Protein AF-0000000082982611 (afdb_homodimer)

Organism: NCBI:txid223781

Radius of gyration: 30.19 Å; Cα contacts (8 Å, |Δi|>4): 1155; chains: 2; bounding box: 144×78×75 Å

Sequence (682 aa):
RTSLPNWVPRATSLLGSLGTCHLLSRLWCLQIHSWSSTPPKGEHRLTILLWKWPFGHHFNFINCSELYGTPDCHFTVNRSWSQKADAVIMHHRDVCRDTEGLAQLPRLPSQRWIWFNLESPSHSPNLGAMGNLFNLTMSYRRDSDIFTPYGELQLLGQPQPLSIPPKTKLVAWVVSNWRAGSNRVKYYQELKKHITVDVYGKHHLPLPWDKLLPTVSQYNFYLAFENSQHEDYITEKLWRNALSSGTVPVVLGPPRENYERFLPPDSFIHVNDFASAEDLARYLWELSGDTERYQRYFQWRKWLKPIAGASWDLHVCKACHFLQTTEARYQVVPDLSEWFVRTSLPNWVPRATSLLGSLGTCHLLSRLWCLQIHSWSSTPPKGEHRLTILLWKWPFGHHFNFINCSELYGTPDCHFTVNRSWSQKADAVIMHHRDVCRDTEGLAQLPRLPSQRWIWFNLESPSHSPNLGAMGNLFNLTMSYRRDSDIFTPYGELQLLGQPQPLSIPPKTKLVAWVVSNWRAGSNRVKYYQELKKHITVDVYGKHHLPLPWDKLLPTVSQYNFYLAFENSQHEDYITEKLWRNALSSGTVPVVLGPPRENYERFLPPDSFIHVNDFASAEDLARYLWELSGDTERYQRYFQWRKWLKPIAGASWDLHVCKACHFLQTTEARYQVVPDLSEWFV

Foldseek 3Di:
DDDDDDCPDPPVPPVVPPPCPDPPVPDPPDPDPPPPPPPPPPPDAAEEEEQADVVNDDDDADALCVPQVFGGHHYDPDCVCVAPGQEYEYEQVVCLVPLVVLVPDDYDPRYFYEYAYADALVPRPNLQSNFQRGFFYEYCAPPGLQHDNQKAKDFAPAFDDDDAFAADAAEEEEDAPDDCPFPLNVQVVFLCVAAPYQYEYHPHNDDDPVCQLVVLSRYQEYEQEDSAADQSNRHCSPQPRAQVSRHAYEYHHYDLVRVVVGDPSLQHHYPVVDPGSNRVSVVSVVLVPPPVNSSSNRSCNRTIHMDGDDDPSVSVSSVVVSVRPDDRDGGGRRGSSVVRD/DDDDDDPDDPPVPPPPPPCPPDPPVPPPPDDDPPPPPPPPPPPDAAEEEEQADVVNDDDDADALCVPQVFGGHHYDPDCVCVAPGQEYEYEQVVCLVPLVVLVPDDYDPRYFYEYAYADALVPRPNLQSNFQRGFFYEYCAPPGLQHDNQKAKDFDPAFDDDDADAADAAEEEEDAPDDCPFPLNVQVVFLCVAAPYQYEYHPHNDDDPVCQLVVLSRYQEYELEDSAADQSNRHCSPQPRAQVSRHAYEYHHYDLVRVVVGDPSLQHHYPVVDPGSNRVSVVSVVLVPPPVNSCSNRVCNRTIHMDGDDDPSRSVSSVVVSVRPDDRDGGGRRGSSVVRD

pLDDT: mean 87.07, std 22.96, range [16.09, 98.94]

Solvent-accessible surface area (backbone atoms only — not comparable to full-atom values): 39078 Å² total; per-residue (Å²): 137,88,72,90,78,86,75,77,77,82,76,75,75,75,76,75,76,78,75,79,77,77,68,81,80,63,84,71,67,75,73,78,71,78,68,71,65,68,63,73,79,57,98,68,66,52,32,38,31,39,70,52,54,61,92,70,51,82,79,72,79,70,67,36,34,81,75,72,71,41,81,50,58,46,76,42,65,60,70,87,38,63,77,66,32,47,28,36,40,38,37,42,93,76,45,46,90,42,47,69,63,58,72,66,52,76,70,52,90,76,39,40,32,30,41,31,47,82,64,51,60,94,70,45,74,55,37,70,68,51,32,62,68,29,40,40,39,30,19,35,35,73,63,30,77,42,59,47,55,40,43,49,28,33,60,46,96,58,77,43,82,85,79,71,59,70,63,85,44,59,37,36,34,76,50,60,86,83,45,77,86,35,68,50,48,48,49,46,62,53,28,54,77,61,38,79,62,51,53,27,33,63,97,50,41,85,66,59,77,91,45,44,45,70,56,44,15,26,17,52,30,24,54,24,54,36,94,54,70,38,81,63,53,59,47,49,50,39,32,38,50,9,53,64,20,52,16,42,25,35,36,45,46,45,56,68,71,59,50,40,30,52,37,65,75,59,47,52,41,54,59,82,80,36,94,42,47,58,53,45,33,53,49,52,56,54,39,72,75,31,65,70,68,47,51,54,46,47,55,65,47,26,42,34,43,69,45,46,72,75,52,70,45,54,54,55,33,49,53,47,49,47,63,72,75,42,83,67,55,54,43,38,38,62,52,42,33,70,72,68,94,142,84,83,75,86,82,79,78,77,86,76,74,79,75,81,78,80,78,79,77,71,77,68,79,73,62,80,72,65,71,73,77,70,76,69,71,64,69,64,73,78,58,98,68,66,52,30,38,32,38,70,54,54,60,93,68,51,83,78,72,79,67,66,35,35,81,78,70,69,41,81,50,59,44,76,43,66,62,68,87,38,64,77,67,32,48,27,36,40,38,36,42,92,78,44,46,88,43,46,68,63,58,72,65,52,77,68,53,91,75,40,39,33,32,40,33,45,83,64,52,60,95,70,42,73,55,38,69,68,51,32,62,68,28,40,40,39,31,18,34,37,74,63,30,78,44,61,49,55,39,44,48,28,33,61,45,96,58,78,42,80,85,80,72,58,70,63,84,44,58,35,36,34,77,51,56,84,83,45,76,86,34,68,51,46,49,49,46,61,52,28,54,78,63,37,78,62,51,52,26,34,63,96,52,40,85,66,58,79,90,45,44,44,68,55,43,15,26,16,52,29,24,53,24,54,37,95,55,69,38,82,62,52,59,46,49,50,38,32,40,50,9,52,64,20,52,15,42,26,35,37,45,44,44,57,67,71,59,51,40,31,53,36,65,75,59,46,52,42,53,59,83,81,36,97,41,47,56,53,43,35,52,50,51,55,54,39,73,73,30,66,69,68,48,50,53,46,46,56,65,48,25,43,33,42,70,45,46,72,75,55,69,45,54,52,54,33,50,52,47,48,48,64,71,74,42,83,68,56,52,43,37,36,62,53,42,34,70,72,69,93

Secondary structure (DSSP, 8-state):
-----------------------TTSTTTT------------SPPPEEEESS-GGG-------THHHHSSPPPEEE--GGGTTT-SEEEEEHHHHTT-HHHHHTS---TT-EEEEEE-S-GGG-TT-GGGTTS-SEEEESSTTSSEE--SEEEEEPSS----------EEEEEE-SS--TTSHHHHHHHHHTTTS--EEESTTSB---GGGHHHHHTTEEEEEEE-SS--TT---HIIIIIIGGGT-EEEEESS-HHHHTTTS-GGG-EEGGGSSSHHHHHHHHHHHHT-HHHHHHTTGGGGTEEEEE---HHHHHHHHHHHHHHS--B----S-HHHHH-/--------------------GGGGGGGGTT------------SPPPEEEESS-GGG-------THHHHSSPPPEEE--GGGTTT-SEEEEEHHHHTT-HHHHHHS---TT-EEEEEE-S-GGG-TT-GGGTTS-SEEEESSTTSSEE--SEEEEEPSS----------EEEEEE-SS--TTSHHHHHHHHHTTTS--EEESTTSB---GGGHHHHHTTEEEEEEE-SS--TT---HIIIIIIGGGT-EEEEESS-HHHHTTTS-GGG-EEGGGSSSHHHHHHHHHHHHT-HHHHHHTTGGGGTEEEEE---HHHHHHHHHHHHHHS--B----S-HHHHH-

Structure (mmCIF, N/CA/C/O backbone):
data_AF-0000000082982611-model_v1
#
loop_
_entity.id
_entity.type
_entity.pdbx_description
1 polymer Fucosyltransferase
#
loop_
_atom_site.group_PDB
_atom_site.id
_atom_site.type_symbol
_atom_site.label_atom_id
_atom_site.label_alt_id
_atom_site.label_comp_id
_atom_site.label_asym_id
_atom_site.label_entity_id
_atom_site.label_seq_id
_atom_site.pdbx_PDB_ins_code
_atom_site.Cartn_x
_atom_site.Cartn_y
_atom_site.Cartn_z
_atom_site.occupancy
_atom_site.B_iso_or_equiv
_atom_site.auth_seq_id
_atom_site.auth_comp_id
_atom_site.auth_asym_id
_atom_site.auth_atom_id
_atom_site.pdbx_PDB_model_num
ATOM 1 N N . ARG A 1 1 ? -64.125 -17.219 48.438 1 19.97 1 ARG A N 1
ATOM 2 C CA . ARG A 1 1 ? -64.125 -15.859 48.938 1 19.97 1 ARG A CA 1
ATOM 3 C C . ARG A 1 1 ? -63.344 -14.945 48 1 19.97 1 ARG A C 1
ATOM 5 O O . ARG A 1 1 ? -62.156 -15.172 47.75 1 19.97 1 ARG A O 1
ATOM 12 N N . THR A 1 2 ? -64 -14.266 47.062 1 22.44 2 THR A N 1
ATOM 13 C CA . THR A 1 2 ? -63.875 -13.836 45.656 1 22.44 2 THR A CA 1
ATOM 14 C C . THR A 1 2 ? -63.25 -12.453 45.562 1 22.44 2 THR A C 1
ATOM 16 O O . THR A 1 2 ? -63.438 -11.742 44.562 1 22.44 2 THR A O 1
ATOM 19 N N . SER A 1 3 ? -62.281 -12.227 46.562 1 19.62 3 SER A N 1
ATOM 20 C CA . SER A 1 3 ? -61.719 -10.922 46.906 1 19.62 3 SER A CA 1
ATOM 21 C C . SER A 1 3 ? -61.281 -10.156 45.656 1 19.62 3 SER A C 1
ATOM 23 O O . SER A 1 3 ? -61.156 -10.742 44.594 1 19.62 3 SER A O 1
ATOM 25 N N . LEU A 1 4 ? -60.469 -9.133 45.938 1 20.53 4 LEU A N 1
ATOM 26 C CA . LEU A 1 4 ? -60.406 -7.707 45.625 1 20.53 4 LEU A CA 1
ATOM 27 C C . LEU A 1 4 ? -59.812 -7.484 44.219 1 20.53 4 LEU A C 1
ATOM 29 O O . LEU A 1 4 ? -59.188 -8.367 43.656 1 20.53 4 LEU A O 1
ATOM 33 N N . PRO A 1 5 ? -59.594 -6.191 43.875 1 22.53 5 PRO A N 1
ATOM 34 C CA . PRO A 1 5 ? -59.938 -5.062 43 1 22.53 5 PRO A CA 1
ATOM 35 C C . PRO A 1 5 ? -58.875 -4.727 41.969 1 22.53 5 PRO A C 1
ATOM 37 O O . PRO A 1 5 ? -59.188 -4.215 40.906 1 22.53 5 PRO A O 1
ATOM 40 N N . ASN A 1 6 ? -57.594 -4.871 42.406 1 20.39 6 ASN A N 1
ATOM 41 C CA . ASN A 1 6 ? -56.656 -3.777 42.188 1 20.39 6 ASN A CA 1
ATOM 42 C C . ASN A 1 6 ? -56.125 -3.744 40.75 1 20.39 6 ASN A C 1
ATOM 44 O O . ASN A 1 6 ? -55.156 -4.453 40.438 1 20.39 6 ASN A O 1
ATOM 48 N N . TRP A 1 7 ? -56.969 -3.752 39.719 1 21.72 7 TRP A N 1
ATOM 49 C CA . TRP A 1 7 ? -56.562 -4.02 38.344 1 21.72 7 TRP A CA 1
ATOM 50 C C . TRP A 1 7 ? -55.781 -2.838 37.75 1 21.72 7 TRP A C 1
ATOM 52 O O . TRP A 1 7 ? -56.375 -1.785 37.469 1 21.72 7 TRP A O 1
ATOM 62 N N . VAL A 1 8 ? -54.656 -2.35 38.469 1 23.44 8 VAL A N 1
ATOM 63 C CA . VAL A 1 8 ? -54 -1.109 38.062 1 23.44 8 VAL A CA 1
ATOM 64 C C . VAL A 1 8 ? -53.594 -1.185 36.594 1 23.44 8 VAL A C 1
ATOM 66 O O . VAL A 1 8 ? -52.938 -2.141 36.188 1 23.44 8 VAL A O 1
ATOM 69 N N . PRO A 1 9 ? -54.281 -0.476 35.75 1 19.94 9 PRO A N 1
ATOM 70 C CA . PRO A 1 9 ? -54.188 -0.517 34.281 1 19.94 9 PRO A CA 1
ATOM 71 C C . PRO A 1 9 ? -52.812 -0.154 33.75 1 19.94 9 PRO A C 1
ATOM 73 O O . PRO A 1 9 ? -52.031 0.494 34.469 1 19.94 9 PRO A O 1
ATOM 76 N N . ARG A 1 10 ? -52.406 -0.826 32.594 1 22 10 ARG A N 1
ATOM 77 C CA . ARG A 1 10 ? -51.281 -1.059 31.703 1 22 10 ARG A CA 1
ATOM 78 C C . ARG A 1 10 ? -50.875 0.226 30.984 1 22 10 ARG A C 1
ATOM 80 O O . ARG A 1 10 ? -51.438 0.557 29.938 1 22 10 ARG A O 1
ATOM 87 N N . ALA A 1 11 ? -51 1.463 31.641 1 20.5 11 ALA A N 1
ATOM 88 C CA . ALA A 1 11 ? -50.781 2.631 30.781 1 20.5 11 ALA A CA 1
ATOM 89 C C . ALA A 1 11 ? -49.438 2.568 30.094 1 20.5 11 ALA A C 1
ATOM 91 O O . ALA A 1 11 ? -48.406 2.488 30.766 1 20.5 11 ALA A O 1
ATOM 92 N N . THR A 1 12 ? -49.344 1.847 29 1 20.86 12 THR A N 1
ATOM 93 C CA . THR A 1 12 ? -48.219 1.603 28.109 1 20.86 12 THR A CA 1
ATOM 94 C C . THR A 1 12 ? -47.656 2.918 27.594 1 20.86 12 THR A C 1
ATOM 96 O O . THR A 1 12 ? -48.281 3.629 26.828 1 20.86 12 THR A O 1
ATOM 99 N N . SER A 1 13 ? -47.188 3.848 28.516 1 20.2 13 SER A N 1
ATOM 100 C CA . SER A 1 13 ? -46.656 5.16 28.141 1 20.2 13 SER A CA 1
ATOM 101 C C . SER A 1 13 ? -45.5 5.035 27.156 1 20.2 13 SER A C 1
ATOM 103 O O . SER A 1 13 ? -44.438 4.559 27.516 1 20.2 13 SER A O 1
ATOM 105 N N . LEU A 1 14 ? -45.719 4.52 25.922 1 22.19 14 LEU A N 1
ATOM 106 C CA . LEU A 1 14 ? -44.656 4.371 24.922 1 22.19 14 LEU A CA 1
ATOM 107 C C . LEU A 1 14 ? -44 5.711 24.625 1 22.19 14 LEU A C 1
ATOM 109 O O . LEU A 1 14 ? -44.594 6.578 23.984 1 22.19 14 LEU A O 1
ATOM 113 N N . LEU A 1 15 ? -43.531 6.457 25.656 1 22.11 15 LEU A N 1
ATOM 114 C CA . LEU A 1 15 ? -42.906 7.746 25.391 1 22.11 15 LEU A CA 1
ATOM 115 C C . LEU A 1 15 ? -41.781 7.602 24.375 1 22.11 15 LEU A C 1
ATOM 117 O O . LEU A 1 15 ? -40.812 6.848 24.609 1 22.11 15 LEU A O 1
ATOM 121 N N . GLY A 1 16 ? -42.125 7.562 23.078 1 21.2 16 GLY A N 1
ATOM 122 C CA . GLY A 1 16 ? -41.281 7.527 21.906 1 21.2 16 GLY A CA 1
ATOM 123 C C . GLY A 1 16 ? -40.219 8.609 21.891 1 21.2 16 GLY A C 1
ATOM 124 O O . GLY A 1 16 ? -40.531 9.797 21.875 1 21.2 16 GLY A O 1
ATOM 125 N N . SER A 1 17 ? -39.219 8.547 22.844 1 21.75 17 SER A N 1
ATOM 126 C CA . SER A 1 17 ? -38.156 9.555 22.938 1 21.75 17 SER A CA 1
ATOM 127 C C . SER A 1 17 ? -37.531 9.789 21.562 1 21.75 17 SER A C 1
ATOM 129 O O . SER A 1 17 ? -37.156 8.844 20.875 1 21.75 17 SER A O 1
ATOM 131 N N . LEU A 1 18 ? -37.938 10.836 20.812 1 24.12 18 LEU A N 1
ATOM 132 C CA . LEU A 1 18 ? -37.469 11.461 19.594 1 24.12 18 LEU A CA 1
ATOM 133 C C . LEU A 1 18 ? -36 11.773 19.672 1 24.12 18 LEU A C 1
ATOM 135 O O . LEU A 1 18 ? -35.562 12.547 20.516 1 24.12 18 LEU A O 1
ATOM 139 N N . GLY A 1 19 ? -35.188 10.695 19.656 1 21.27 19 GLY A N 1
ATOM 140 C CA . GLY A 1 19 ? -33.75 10.836 19.594 1 21.27 19 GLY A CA 1
ATOM 141 C C . GLY A 1 19 ? -33.281 11.867 18.578 1 21.27 19 GLY A C 1
ATOM 142 O O . GLY A 1 19 ? -33.656 11.797 17.406 1 21.27 19 GLY A O 1
ATOM 143 N N . THR A 1 20 ? -33.125 13.164 18.953 1 21.67 20 THR A N 1
ATOM 144 C CA . THR A 1 20 ? -32.594 14.297 18.219 1 21.67 20 THR A CA 1
ATOM 145 C C . THR A 1 20 ? -31.266 13.938 17.547 1 21.67 20 THR A C 1
ATOM 147 O O . THR A 1 20 ? -30.266 13.742 18.234 1 21.67 20 THR A O 1
ATOM 150 N N . CYS A 1 21 ? -31.188 12.945 16.594 1 23.81 21 CYS A N 1
ATOM 151 C CA . CYS A 1 21 ? -30.062 12.719 15.711 1 23.81 21 CYS A CA 1
ATOM 152 C C . CYS A 1 21 ? -29.547 14.031 15.117 1 23.81 21 CYS A C 1
ATOM 154 O O . CYS A 1 21 ? -30.234 14.648 14.305 1 23.81 21 CYS A O 1
ATOM 156 N N . HIS A 1 22 ? -28.969 14.883 15.969 1 23.23 22 HIS A N 1
ATOM 157 C CA . HIS A 1 22 ? -28.406 16.156 15.57 1 23.23 22 HIS A CA 1
ATOM 158 C C . HIS A 1 22 ? -27.641 16.047 14.25 1 23.23 22 HIS A C 1
ATOM 160 O O . HIS A 1 22 ? -26.969 15.039 14.008 1 23.23 22 HIS A O 1
ATOM 166 N N . LEU A 1 23 ? -27.922 16.922 13.18 1 24.95 23 LEU A N 1
ATOM 167 C CA . LEU A 1 23 ? -27.75 17.469 11.836 1 24.95 23 LEU A CA 1
ATOM 168 C C . LEU A 1 23 ? -26.297 17.875 11.602 1 24.95 23 LEU A C 1
ATOM 170 O O . LEU A 1 23 ? -25.969 18.438 10.555 1 24.95 23 LEU A O 1
ATOM 174 N N . LEU A 1 24 ? -25.438 17.922 12.625 1 26.84 24 LEU A N 1
ATOM 175 C CA . LEU A 1 24 ? -24.312 18.797 12.344 1 26.84 24 LEU A CA 1
ATOM 176 C C . LEU A 1 24 ? -23.406 18.188 11.281 1 26.84 24 LEU A C 1
ATOM 178 O O . LEU A 1 24 ? -22.297 18.672 11.047 1 26.84 24 LEU A O 1
ATOM 182 N N . SER A 1 25 ? -23.719 17.016 10.789 1 26.61 25 SER A N 1
ATOM 183 C CA . SER A 1 25 ? -22.719 16.484 9.875 1 26.61 25 SER A CA 1
ATOM 184 C C . SER A 1 25 ? -22.672 17.266 8.57 1 26.61 25 SER A C 1
ATOM 186 O O . SER A 1 25 ? -21.984 16.875 7.625 1 26.61 25 SER A O 1
ATOM 188 N N . ARG A 1 26 ? -23.656 18.172 8.273 1 26.73 26 ARG A N 1
ATOM 189 C CA . ARG A 1 26 ? -23.938 18.531 6.887 1 26.73 26 ARG A CA 1
ATOM 190 C C . ARG A 1 26 ? -22.766 19.312 6.285 1 26.73 26 ARG A C 1
ATOM 192 O O . ARG A 1 26 ? -22.406 19.109 5.125 1 26.73 26 ARG A O 1
ATOM 199 N N . LEU A 1 27 ? -22.469 20.531 6.914 1 28.06 27 LEU A N 1
ATOM 200 C CA . LEU A 1 27 ? -22 21.641 6.102 1 28.06 27 LEU A CA 1
ATOM 201 C C . LEU A 1 27 ? -20.547 21.453 5.695 1 28.06 27 LEU A C 1
ATOM 203 O O . LEU A 1 27 ? -19.656 22.094 6.254 1 28.06 27 LEU A O 1
ATOM 207 N N . TRP A 1 28 ? -20.078 20.297 5.754 1 29.22 28 TRP A N 1
ATOM 208 C CA . TRP A 1 28 ? -18.672 20.188 5.391 1 29.22 28 TRP A CA 1
ATOM 209 C C . TRP A 1 28 ? -18.438 20.625 3.945 1 29.22 28 TRP A C 1
ATOM 211 O O . TRP A 1 28 ? -17.297 20.703 3.482 1 29.22 28 TRP A O 1
ATOM 221 N N . CYS A 1 29 ? -19.516 20.688 3.072 1 30.53 29 CYS A N 1
ATOM 222 C CA . CYS A 1 29 ? -19.25 20.469 1.656 1 30.53 29 CYS A CA 1
ATOM 223 C C . CYS A 1 29 ? -18.594 21.688 1.026 1 30.53 29 CYS A C 1
ATOM 225 O O . CYS A 1 29 ? -18.156 21.656 -0.128 1 30.53 29 CYS A O 1
ATOM 227 N N . LEU A 1 30 ? -19 22.969 1.405 1 28.78 30 LEU A N 1
ATOM 228 C CA . LEU A 1 30 ? -18.859 23.891 0.287 1 28.78 30 LEU A CA 1
ATOM 229 C C . LEU A 1 30 ? -17.406 24.297 0.091 1 28.78 30 LEU A C 1
ATOM 231 O O . LEU A 1 30 ? -17.109 25.281 -0.587 1 28.78 30 LEU A O 1
ATOM 235 N N . GLN A 1 31 ? -16.531 24 0.982 1 31.16 31 GLN A N 1
ATOM 236 C CA . GLN A 1 31 ? -15.344 24.812 0.737 1 31.16 31 GLN A CA 1
ATOM 237 C C . GLN A 1 31 ? -14.797 24.562 -0.666 1 31.16 31 GLN A C 1
ATOM 239 O O . GLN A 1 31 ? -14.781 23.422 -1.146 1 31.16 31 GLN A O 1
ATOM 244 N N . ILE A 1 32 ? -14.68 25.688 -1.457 1 32.59 32 ILE A N 1
ATOM 245 C CA . ILE A 1 32 ? -14.102 26.016 -2.76 1 32.59 32 ILE A CA 1
ATOM 246 C C . ILE A 1 32 ? -12.695 25.422 -2.861 1 32.59 32 ILE A C 1
ATOM 248 O O . ILE A 1 32 ? -11.797 25.828 -2.127 1 32.59 32 ILE A O 1
ATOM 252 N N . HIS A 1 33 ? -12.547 24.203 -3.113 1 35.03 33 HIS A N 1
ATOM 253 C CA . HIS A 1 33 ? -11.273 23.625 -3.518 1 35.03 33 HIS A CA 1
ATOM 254 C C . HIS A 1 33 ? -10.672 24.375 -4.703 1 35.03 33 HIS A C 1
ATOM 256 O O . HIS A 1 33 ? -11.281 24.438 -5.773 1 35.03 33 HIS A O 1
ATOM 262 N N . SER A 1 34 ? -10.109 25.562 -4.445 1 32.38 34 SER A N 1
ATOM 263 C CA . SER A 1 34 ? -9.203 25.969 -5.512 1 32.38 34 SER A CA 1
ATOM 264 C C . SER A 1 34 ? -8.312 24.812 -5.957 1 32.38 34 SER A C 1
ATOM 266 O O . SER A 1 34 ? -7.48 24.328 -5.184 1 32.38 34 SER A O 1
ATOM 268 N N . TRP A 1 35 ? -8.859 23.984 -6.734 1 35.97 35 TRP A N 1
ATOM 269 C CA . TRP A 1 35 ? -8.086 22.984 -7.469 1 35.97 35 TRP A CA 1
ATOM 270 C C . TRP A 1 35 ? -6.871 23.625 -8.141 1 35.97 35 TRP A C 1
ATOM 272 O O . TRP A 1 35 ? -7.02 24.453 -9.039 1 35.97 35 TRP A O 1
ATOM 282 N N . SER A 1 36 ? -5.898 24.031 -7.422 1 33.88 36 SER A N 1
ATOM 283 C CA . SER A 1 36 ? -4.719 24.312 -8.227 1 33.88 36 SER A CA 1
ATOM 284 C C . SER A 1 36 ? -4.488 23.234 -9.273 1 33.88 36 SER A C 1
ATOM 286 O O . SER A 1 36 ? -4.457 22.047 -8.945 1 33.88 36 SER A O 1
ATOM 288 N N . SER A 1 37 ? -5.027 23.469 -10.43 1 34.69 37 SER A N 1
ATOM 289 C CA . SER A 1 37 ? -4.645 22.734 -11.625 1 34.69 37 SER A CA 1
ATOM 290 C C . SER A 1 37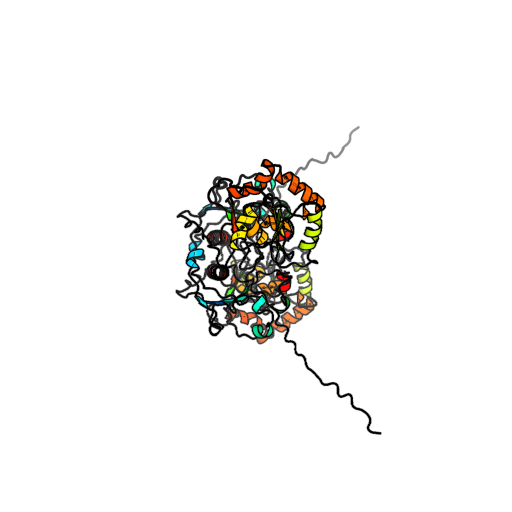 ? -3.221 22.188 -11.508 1 34.69 37 SER A C 1
ATOM 292 O O . SER A 1 37 ? -2.312 22.906 -11.086 1 34.69 37 SER A O 1
ATOM 294 N N . THR A 1 38 ? -3.09 20.938 -11.156 1 41.81 38 THR A N 1
ATOM 295 C CA . THR A 1 38 ? -1.764 20.422 -11.492 1 41.81 38 THR A CA 1
ATOM 296 C C . THR A 1 38 ? -1.186 21.188 -12.688 1 41.81 38 THR A C 1
ATOM 298 O O . THR A 1 38 ? -1.837 21.297 -13.727 1 41.81 38 THR A O 1
ATOM 301 N N . PRO A 1 39 ? -0.366 22.172 -12.508 1 39.41 39 PRO A N 1
ATOM 302 C CA . PRO A 1 39 ? 0.143 22.75 -13.75 1 39.41 39 PRO A CA 1
ATOM 303 C C . PRO A 1 39 ? 0.19 21.75 -14.898 1 39.41 39 PRO A C 1
ATOM 305 O O . PRO A 1 39 ? 0.421 20.562 -14.672 1 39.41 39 PRO A O 1
ATOM 308 N N . PRO A 1 40 ? -0.678 21.969 -15.883 1 40.38 40 PRO A N 1
ATOM 309 C CA . PRO A 1 40 ? -0.394 21.094 -17.016 1 40.38 40 PRO A CA 1
ATOM 310 C C . PRO A 1 40 ? 1.07 20.672 -17.078 1 40.38 40 PRO A C 1
ATOM 312 O O . PRO A 1 40 ? 1.969 21.516 -17 1 40.38 40 PRO A O 1
ATOM 315 N N . LYS A 1 41 ? 1.341 19.391 -16.344 1 45.56 41 LYS A N 1
ATOM 316 C CA . LYS A 1 41 ? 2.701 18.906 -16.562 1 45.56 41 LYS A CA 1
ATOM 317 C C . LYS A 1 41 ? 3.268 19.453 -17.875 1 45.56 41 LYS A C 1
ATOM 319 O O . LYS A 1 41 ? 2.744 19.156 -18.953 1 45.56 41 LYS A O 1
ATOM 324 N N . GLY A 1 42 ? 3.637 20.641 -17.922 1 47.19 42 GLY A N 1
ATOM 325 C CA . GLY A 1 42 ? 4.379 21.078 -19.094 1 47.19 42 GLY A CA 1
ATOM 326 C C . GLY A 1 42 ? 5.105 19.938 -19.797 1 47.19 42 GLY A C 1
ATOM 327 O O . GLY A 1 42 ? 5.199 18.828 -19.266 1 47.19 42 GLY A O 1
ATOM 328 N N . GLU A 1 43 ? 5.426 20.078 -21.094 1 58.47 43 GLU A N 1
ATOM 329 C CA . GLU A 1 43 ? 6.145 19.344 -22.141 1 58.47 43 GLU A CA 1
ATOM 330 C C . GLU A 1 43 ? 7.402 18.672 -21.578 1 58.47 43 GLU A C 1
ATOM 332 O O . GLU A 1 43 ? 8.25 18.203 -22.328 1 58.47 43 GLU A O 1
ATOM 337 N N . HIS A 1 44 ? 7.582 18.703 -20.203 1 73.88 44 HIS A N 1
ATOM 338 C CA . HIS A 1 44 ? 8.891 18.219 -19.766 1 73.88 44 HIS A CA 1
ATOM 339 C C . HIS A 1 44 ? 8.836 16.719 -19.469 1 73.88 44 HIS A C 1
ATOM 341 O O . HIS A 1 44 ? 7.988 16.266 -18.703 1 73.88 44 HIS A O 1
ATOM 347 N N . ARG A 1 45 ? 9.578 16.016 -20 1 88.75 45 ARG A N 1
ATOM 348 C CA . ARG A 1 45 ? 9.781 14.578 -19.844 1 88.75 45 ARG A CA 1
ATOM 349 C C . ARG A 1 45 ? 10.484 14.258 -18.531 1 88.75 45 ARG A C 1
ATOM 351 O O . ARG A 1 45 ? 11.555 14.797 -18.25 1 88.75 45 ARG A O 1
ATOM 358 N N . LEU A 1 46 ? 9.82 13.43 -17.609 1 95.12 46 LEU A N 1
ATOM 359 C CA . LEU A 1 46 ? 10.391 13.023 -16.344 1 95.12 46 LEU A CA 1
ATOM 360 C C . LEU A 1 46 ? 11.719 12.297 -16.547 1 95.12 46 LEU A C 1
ATOM 362 O O . LEU A 1 46 ? 11.812 11.406 -17.391 1 95.12 46 LEU A O 1
ATOM 366 N N . THR A 1 47 ? 12.711 12.75 -15.859 1 97.62 47 THR A N 1
ATOM 367 C CA . THR A 1 47 ? 14.008 12.078 -15.906 1 97.62 47 THR A CA 1
ATOM 368 C C . THR A 1 47 ? 14.211 11.203 -14.672 1 97.62 47 THR A C 1
ATOM 370 O O . THR A 1 47 ? 14.078 11.68 -13.547 1 97.62 47 THR A O 1
ATOM 373 N N . ILE A 1 48 ? 14.5 9.938 -14.883 1 98.31 48 ILE A N 1
ATOM 374 C CA . ILE A 1 48 ? 14.75 8.984 -13.812 1 98.31 48 ILE A CA 1
ATOM 375 C C . ILE A 1 48 ? 16.188 8.461 -13.914 1 98.31 48 ILE A C 1
ATOM 377 O O . ILE A 1 48 ? 16.594 7.938 -14.953 1 98.31 48 ILE A O 1
ATOM 381 N N . LEU A 1 49 ? 16.938 8.68 -12.852 1 98.5 49 LEU A N 1
ATOM 382 C CA . LEU A 1 49 ? 18.297 8.18 -12.758 1 98.5 49 LEU A CA 1
ATOM 383 C C . LEU A 1 49 ? 18.344 6.816 -12.078 1 98.5 49 LEU A C 1
ATOM 385 O O . LEU A 1 49 ? 17.844 6.656 -10.961 1 98.5 49 LEU A O 1
ATOM 389 N N . LEU A 1 50 ? 18.766 5.801 -12.781 1 98.62 50 LEU A N 1
ATOM 390 C CA . LEU A 1 50 ? 19.141 4.527 -12.164 1 98.62 50 LEU A CA 1
ATOM 391 C C . LEU A 1 50 ? 20.531 4.602 -11.562 1 98.62 50 LEU A C 1
ATOM 393 O O . LEU A 1 50 ? 21.531 4.645 -12.289 1 98.62 50 LEU A O 1
ATOM 397 N N . TRP A 1 51 ? 20.609 4.578 -10.227 1 97.69 51 TRP A N 1
ATOM 398 C CA . TRP A 1 51 ? 21.844 4.891 -9.523 1 97.69 51 TRP A CA 1
ATOM 399 C C . TRP A 1 51 ? 22.938 3.889 -9.883 1 97.69 51 TRP A C 1
ATOM 401 O O . TRP A 1 51 ? 24.094 4.266 -10.055 1 97.69 51 TRP A O 1
ATOM 411 N N . LYS A 1 52 ? 22.609 2.58 -9.914 1 97.56 52 LYS A N 1
ATOM 412 C CA . LYS A 1 52 ? 23.469 1.476 -10.336 1 97.56 52 LYS A CA 1
ATOM 413 C C . LYS A 1 52 ? 22.672 0.405 -11.07 1 97.56 52 LYS A C 1
ATOM 415 O O . LYS A 1 52 ? 21.484 0.218 -10.789 1 97.56 52 LYS A O 1
ATOM 420 N N . TRP A 1 53 ? 23.375 -0.212 -11.992 1 97.69 53 TRP A N 1
ATOM 421 C CA . TRP A 1 53 ? 22.75 -1.385 -12.609 1 97.69 53 TRP A CA 1
ATOM 422 C C . TRP A 1 53 ? 22.5 -2.469 -11.562 1 97.69 53 TRP A C 1
ATOM 424 O O . TRP A 1 53 ? 23.406 -2.857 -10.828 1 97.69 53 TRP A O 1
ATOM 434 N N . PRO A 1 54 ? 21.219 -2.961 -11.5 1 97.56 54 PRO A N 1
ATOM 435 C CA . PRO A 1 54 ? 20.953 -3.998 -10.508 1 97.56 54 PRO A CA 1
ATOM 436 C C . PRO A 1 54 ? 21.844 -5.23 -10.68 1 97.56 54 PRO A C 1
ATOM 438 O O . PRO A 1 54 ? 21.844 -5.848 -11.742 1 97.56 54 PRO A O 1
ATOM 441 N N . PHE A 1 55 ? 22.609 -5.555 -9.656 1 96.31 55 PHE A N 1
ATOM 442 C CA . PHE A 1 55 ? 23.547 -6.664 -9.625 1 96.31 55 PHE A CA 1
ATOM 443 C C . PHE A 1 55 ? 24.562 -6.543 -10.75 1 96.31 55 PHE A C 1
ATOM 445 O O . PHE A 1 55 ? 25.125 -7.547 -11.195 1 96.31 55 PHE A O 1
ATOM 452 N N . GLY A 1 56 ? 24.656 -5.379 -11.289 1 95.62 56 GLY A N 1
ATOM 453 C CA . GLY A 1 56 ? 25.594 -5.16 -12.383 1 95.62 56 GLY A CA 1
ATOM 454 C C . GLY A 1 56 ? 25.047 -5.578 -13.734 1 95.62 56 GLY A C 1
ATOM 455 O O . GLY A 1 56 ? 25.75 -5.52 -14.742 1 95.62 56 GLY A O 1
ATOM 456 N N . HIS A 1 57 ? 23.828 -5.934 -13.797 1 95.31 57 HIS A N 1
ATOM 457 C CA . HIS A 1 57 ? 23.219 -6.383 -15.039 1 95.31 57 HIS A CA 1
ATOM 458 C C . HIS A 1 57 ? 22.766 -5.195 -15.891 1 95.31 57 HIS A C 1
ATOM 460 O O . HIS A 1 57 ? 21.844 -4.469 -15.508 1 95.31 57 HIS A O 1
ATOM 466 N N . HIS A 1 58 ? 23.312 -5.09 -17.062 1 96.56 58 HIS A N 1
ATOM 467 C CA . HIS A 1 58 ? 22.969 -4.004 -17.969 1 96.56 58 HIS A CA 1
ATOM 468 C C . HIS A 1 58 ? 21.766 -4.375 -18.844 1 96.56 58 HIS A C 1
ATOM 470 O O . HIS A 1 58 ? 21.641 -5.527 -19.266 1 96.56 58 HIS A O 1
ATOM 476 N N . PHE A 1 59 ? 20.938 -3.441 -19.062 1 96.56 59 PHE A N 1
ATOM 477 C CA . PHE A 1 59 ? 19.781 -3.635 -19.938 1 96.56 59 PHE A CA 1
ATOM 478 C C . PHE A 1 59 ? 19.438 -2.344 -20.672 1 96.56 59 PHE A C 1
ATOM 480 O O . PHE A 1 59 ? 19.922 -1.271 -20.312 1 96.56 59 PHE A O 1
ATOM 487 N N . ASN A 1 60 ? 18.656 -2.514 -21.781 1 96 60 ASN A N 1
ATOM 488 C CA . ASN A 1 60 ? 18.172 -1.348 -22.5 1 96 60 ASN A CA 1
ATOM 489 C C . ASN A 1 60 ? 16.828 -0.857 -21.938 1 96 60 ASN A C 1
ATOM 491 O O . ASN A 1 60 ? 15.953 -1.66 -21.641 1 96 60 ASN A O 1
ATOM 495 N N . PHE A 1 61 ? 16.797 0.413 -21.766 1 96.25 61 PHE A N 1
ATOM 496 C CA . PHE A 1 61 ? 15.523 0.991 -21.375 1 96.25 61 PHE A CA 1
ATOM 497 C C . PHE A 1 61 ? 14.516 0.921 -22.516 1 96.25 61 PHE A C 1
ATOM 499 O O . PHE A 1 61 ? 14.898 0.856 -23.688 1 96.25 61 PHE A O 1
ATOM 506 N N . ILE A 1 62 ? 13.281 0.898 -22.172 1 94.19 62 ILE A N 1
ATOM 507 C CA . ILE A 1 62 ? 12.227 0.825 -23.172 1 94.19 62 ILE A CA 1
ATOM 508 C C . ILE A 1 62 ? 11.312 2.045 -23.062 1 94.19 62 ILE A C 1
ATOM 510 O O . ILE A 1 62 ? 11.383 2.787 -22.078 1 94.19 62 ILE A O 1
ATOM 514 N N . ASN A 1 63 ? 10.484 2.205 -24.109 1 93.69 63 ASN A N 1
ATOM 515 C CA . ASN A 1 63 ? 9.438 3.229 -24.078 1 93.69 63 ASN A CA 1
ATOM 516 C C . ASN A 1 63 ? 8.227 2.762 -23.281 1 93.69 63 ASN A C 1
ATOM 518 O O . ASN A 1 63 ? 7.492 1.875 -23.719 1 93.69 63 ASN A O 1
ATOM 522 N N . CYS A 1 64 ? 7.984 3.385 -22.156 1 92.94 64 CYS A N 1
ATOM 523 C CA . CYS A 1 64 ? 6.949 2.949 -21.234 1 92.94 64 CYS A CA 1
ATOM 524 C C . CYS A 1 64 ? 5.559 3.182 -21.812 1 92.94 64 CYS A C 1
ATOM 526 O O . CYS A 1 64 ? 4.59 2.555 -21.375 1 92.94 64 CYS A O 1
ATOM 528 N N . SER A 1 65 ? 5.469 4.125 -22.75 1 91.75 65 SER A N 1
ATOM 529 C CA . SER A 1 65 ? 4.184 4.445 -23.359 1 91.75 65 SER A CA 1
ATOM 530 C C . SER A 1 65 ? 3.602 3.236 -24.094 1 91.75 65 SER A C 1
ATOM 532 O O . SER A 1 65 ? 2.383 3.111 -24.219 1 91.75 65 SER A O 1
ATOM 534 N N . GLU A 1 66 ? 4.461 2.385 -24.5 1 89.25 66 GLU A N 1
ATOM 535 C CA . GLU A 1 66 ? 4.023 1.181 -25.203 1 89.25 66 GLU A CA 1
ATOM 536 C C . GLU A 1 66 ? 3.354 0.201 -24.234 1 89.25 66 GLU A C 1
ATOM 538 O O . GLU A 1 66 ? 2.529 -0.617 -24.656 1 89.25 66 GLU A O 1
ATOM 543 N N . LEU A 1 67 ? 3.678 0.335 -23 1 85.44 67 LEU A N 1
ATOM 544 C CA . LEU A 1 67 ? 3.189 -0.604 -21.984 1 85.44 67 LEU A CA 1
ATOM 545 C C . LEU A 1 67 ? 1.978 -0.037 -21.266 1 85.44 67 LEU A C 1
ATOM 547 O O . LEU A 1 67 ? 0.998 -0.749 -21.031 1 85.44 67 LEU A O 1
ATOM 551 N N . TYR A 1 68 ? 1.998 1.259 -20.828 1 84.81 68 TYR A N 1
ATOM 552 C CA . TYR A 1 68 ? 1.015 1.808 -19.906 1 84.81 68 TYR A CA 1
ATOM 553 C C . TYR A 1 68 ? 0.192 2.906 -20.562 1 84.81 68 TYR A C 1
ATOM 555 O O . TYR A 1 68 ? -0.824 3.344 -20.031 1 84.81 68 TYR A O 1
ATOM 563 N N . GLY A 1 69 ? 0.542 3.383 -21.672 1 81.38 69 GLY A N 1
ATOM 564 C CA . GLY A 1 69 ? -0.126 4.52 -22.297 1 81.38 69 GLY A CA 1
ATOM 565 C C . GLY A 1 69 ? 0.292 5.852 -21.688 1 81.38 69 GLY A C 1
ATOM 566 O O . GLY A 1 69 ? -0.154 6.906 -22.141 1 81.38 69 GLY A O 1
ATOM 567 N N . THR A 1 70 ? 1.081 5.848 -20.703 1 85.75 70 THR A N 1
ATOM 568 C CA . THR A 1 70 ? 1.629 7.059 -20.109 1 85.75 70 THR A CA 1
ATOM 569 C C . THR A 1 70 ? 2.826 7.562 -20.906 1 85.75 70 THR A C 1
ATOM 571 O O . THR A 1 70 ? 3.488 6.785 -21.594 1 85.75 70 THR A O 1
ATOM 574 N N . PRO A 1 71 ? 3.07 8.836 -20.797 1 88.94 71 PRO A N 1
ATOM 575 C CA . PRO A 1 71 ? 4.227 9.367 -21.531 1 88.94 71 PRO A CA 1
ATOM 576 C C . PRO A 1 71 ? 5.535 8.695 -21.125 1 88.94 71 PRO A C 1
ATOM 578 O O . PRO A 1 71 ? 5.652 8.18 -20.016 1 88.94 71 PRO A O 1
ATOM 581 N N . ASP A 1 72 ? 6.457 8.695 -22.047 1 95.12 72 ASP A N 1
ATOM 582 C CA . ASP A 1 72 ? 7.766 8.094 -21.812 1 95.12 72 ASP A CA 1
ATOM 583 C C . ASP A 1 72 ? 8.57 8.922 -20.812 1 95.12 72 ASP A C 1
ATOM 585 O O . ASP A 1 72 ? 8.43 10.148 -20.75 1 95.12 72 ASP A O 1
ATOM 589 N N . CYS A 1 73 ? 9.352 8.266 -20.078 1 96.81 73 CYS A N 1
ATOM 590 C CA . CYS A 1 73 ? 10.359 8.906 -19.234 1 96.81 73 CYS A CA 1
ATOM 591 C C . CYS A 1 73 ? 11.734 8.836 -19.875 1 96.81 73 CYS A C 1
ATOM 593 O O . CYS A 1 73 ? 11.961 8.031 -20.781 1 96.81 73 CYS A O 1
ATOM 595 N N . HIS A 1 74 ? 12.594 9.789 -19.5 1 97.44 74 HIS A N 1
ATOM 596 C CA . HIS A 1 74 ? 14.008 9.703 -19.844 1 97.44 74 HIS A CA 1
ATOM 597 C C . HIS A 1 74 ? 14.789 8.953 -18.766 1 97.44 74 HIS A C 1
ATOM 599 O O . HIS A 1 74 ? 14.93 9.438 -17.641 1 97.44 74 HIS A O 1
ATOM 605 N N . PHE A 1 75 ? 15.305 7.816 -19.172 1 97.81 75 PHE A N 1
ATOM 606 C CA . PHE A 1 75 ? 16.094 7.02 -18.234 1 97.81 75 PHE A CA 1
ATOM 607 C C . PHE A 1 75 ? 17.578 7.227 -18.469 1 97.81 75 PHE A C 1
ATOM 609 O O . PHE A 1 75 ? 18.031 7.309 -19.609 1 97.81 75 PHE A O 1
ATOM 616 N N . THR A 1 76 ? 18.359 7.297 -17.391 1 98.06 76 THR A N 1
ATOM 617 C CA . THR A 1 76 ? 19.797 7.426 -17.531 1 98.06 76 THR A CA 1
ATOM 618 C C . THR A 1 76 ? 20.516 6.742 -16.359 1 98.06 76 THR A C 1
ATOM 620 O O . THR A 1 76 ? 19.938 6.57 -15.289 1 98.06 76 THR A O 1
ATOM 623 N N . VAL A 1 77 ? 21.719 6.328 -16.578 1 97.88 77 VAL A N 1
ATOM 624 C CA . VAL A 1 77 ? 22.578 5.781 -15.531 1 97.88 77 VAL A CA 1
ATOM 625 C C . VAL A 1 77 ? 23.75 6.734 -15.266 1 97.88 77 VAL A C 1
ATOM 627 O O . VAL A 1 77 ? 24.625 6.438 -14.461 1 97.88 77 VAL A O 1
ATOM 630 N N . ASN A 1 78 ? 23.719 7.867 -15.992 1 97.38 78 ASN A N 1
ATOM 631 C CA . ASN A 1 78 ? 24.766 8.875 -15.836 1 97.38 78 ASN A CA 1
ATOM 632 C C . ASN A 1 78 ? 24.594 9.656 -14.531 1 97.38 78 ASN A C 1
ATOM 634 O O . ASN A 1 78 ? 23.688 10.469 -14.406 1 97.38 78 ASN A O 1
ATOM 638 N N . ARG A 1 79 ? 25.516 9.57 -13.648 1 94.81 79 ARG A N 1
ATOM 639 C CA . ARG A 1 79 ? 25.422 10.117 -12.305 1 94.81 79 ARG A CA 1
ATOM 640 C C . ARG A 1 79 ? 25.5 11.641 -12.32 1 94.81 79 ARG A C 1
ATOM 642 O O . ARG A 1 79 ? 25.203 12.297 -11.328 1 94.81 79 ARG A O 1
ATOM 649 N N . SER A 1 80 ? 25.891 12.211 -13.406 1 95.5 80 SER A N 1
ATOM 650 C CA . SER A 1 80 ? 25.891 13.672 -13.516 1 95.5 80 SER A CA 1
ATOM 651 C C . SER A 1 80 ? 24.469 14.234 -13.398 1 95.5 80 SER A C 1
ATOM 653 O O . SER A 1 80 ? 24.297 15.43 -13.156 1 95.5 80 SER A O 1
ATOM 655 N N . TRP A 1 81 ? 23.531 13.32 -13.523 1 95.5 81 TRP A N 1
ATOM 656 C CA . TRP A 1 81 ? 22.125 13.727 -13.414 1 95.5 81 TRP A CA 1
ATOM 657 C C . TRP A 1 81 ? 21.656 13.648 -11.969 1 95.5 81 TRP A C 1
ATOM 659 O O . TRP A 1 81 ? 20.469 13.891 -11.688 1 95.5 81 TRP A O 1
ATOM 669 N N . SER A 1 82 ? 22.5 13.352 -10.984 1 94.81 82 SER A N 1
ATOM 670 C CA . SER A 1 82 ? 22.125 13.141 -9.594 1 94.81 82 SER A CA 1
ATOM 671 C C . SER A 1 82 ? 21.438 14.367 -9.016 1 94.81 82 SER A C 1
ATOM 673 O O . SER A 1 82 ? 20.5 14.242 -8.211 1 94.81 82 SER A O 1
ATOM 675 N N . GLN A 1 83 ? 21.75 15.539 -9.516 1 92.44 83 GLN A N 1
ATOM 676 C CA . GLN A 1 83 ? 21.141 16.75 -8.969 1 92.44 83 GLN A CA 1
ATOM 677 C C . GLN A 1 83 ? 20.172 17.375 -9.953 1 92.44 83 GLN A C 1
ATOM 679 O O . GLN A 1 83 ? 19.797 18.547 -9.82 1 92.44 83 GLN A O 1
ATOM 684 N N . LYS A 1 84 ? 19.797 16.594 -10.953 1 92.94 84 LYS A N 1
ATOM 685 C CA . LYS A 1 84 ? 18.906 17.125 -11.984 1 92.94 84 LYS A CA 1
ATOM 686 C C . LYS A 1 84 ? 17.688 16.219 -12.195 1 92.94 84 LYS A C 1
ATOM 688 O O . LYS A 1 84 ? 16.625 16.688 -12.586 1 92.94 84 LYS A O 1
ATOM 693 N N . ALA A 1 85 ? 17.922 14.992 -11.961 1 96.56 85 ALA A N 1
ATOM 694 C CA . ALA A 1 85 ? 16.875 14.016 -12.219 1 96.56 85 ALA A CA 1
ATOM 695 C C . ALA A 1 85 ? 15.672 14.242 -11.305 1 96.56 85 ALA A C 1
ATOM 697 O O . ALA A 1 85 ? 15.82 14.766 -10.195 1 96.56 85 ALA A O 1
ATOM 698 N N . ASP A 1 86 ? 14.516 13.867 -11.797 1 95.56 86 ASP A N 1
ATOM 699 C CA . ASP A 1 86 ? 13.297 13.992 -11 1 95.56 86 ASP A CA 1
ATOM 700 C C . ASP A 1 86 ? 13.219 12.898 -9.945 1 95.56 86 ASP A C 1
ATOM 702 O O . ASP A 1 86 ? 12.617 13.086 -8.883 1 95.56 86 ASP A O 1
ATOM 706 N N . ALA A 1 87 ? 13.75 11.75 -10.281 1 97.56 87 ALA A N 1
ATOM 707 C CA . ALA A 1 87 ? 13.766 10.609 -9.367 1 97.56 87 ALA A CA 1
ATOM 708 C C . ALA A 1 87 ? 15.039 9.789 -9.523 1 97.56 87 ALA A C 1
ATOM 710 O O . ALA A 1 87 ? 15.68 9.828 -10.578 1 97.56 87 ALA A O 1
ATOM 711 N N . VAL A 1 88 ? 15.383 9.133 -8.453 1 98.25 88 VAL A N 1
ATOM 712 C CA . VAL A 1 88 ? 16.547 8.242 -8.438 1 98.25 88 VAL A CA 1
ATOM 713 C C . VAL A 1 88 ? 16.125 6.863 -7.922 1 98.25 88 VAL A C 1
ATOM 715 O O . VAL A 1 88 ? 15.555 6.742 -6.832 1 98.25 88 VAL A O 1
ATOM 718 N N . ILE A 1 89 ? 16.344 5.828 -8.711 1 98.69 89 ILE A N 1
ATOM 719 C CA . ILE A 1 89 ? 16.078 4.453 -8.297 1 98.69 89 ILE A CA 1
ATOM 720 C C . ILE A 1 89 ? 17.359 3.83 -7.746 1 98.69 89 ILE A C 1
ATOM 722 O O . ILE A 1 89 ? 18.391 3.803 -8.43 1 98.69 89 ILE A O 1
ATOM 726 N N . MET A 1 90 ? 17.297 3.363 -6.562 1 98.19 90 MET A N 1
ATOM 727 C CA . MET A 1 90 ? 18.469 2.744 -5.93 1 98.19 90 MET A CA 1
ATOM 728 C C . MET A 1 90 ? 18.172 1.292 -5.566 1 98.19 90 MET A C 1
ATOM 730 O O . MET A 1 90 ? 17.391 1.021 -4.656 1 98.19 90 MET A O 1
ATOM 734 N N . HIS A 1 91 ? 18.766 0.393 -6.262 1 98.38 91 HIS A N 1
ATOM 735 C CA . HIS A 1 91 ? 18.641 -1.03 -5.957 1 98.38 91 HIS A CA 1
ATOM 736 C C . HIS A 1 91 ? 19.375 -1.377 -4.66 1 98.38 91 HIS A C 1
ATOM 738 O O . HIS A 1 91 ? 20.562 -1.105 -4.52 1 98.38 91 HIS A O 1
ATOM 744 N N . HIS A 1 92 ? 18.734 -1.967 -3.73 1 98.44 92 HIS A N 1
ATOM 745 C CA . HIS A 1 92 ? 19.188 -2.111 -2.352 1 98.44 92 HIS A CA 1
ATOM 746 C C . HIS A 1 92 ? 20.547 -2.811 -2.293 1 98.44 92 HIS A C 1
ATOM 748 O O . HIS A 1 92 ? 21.484 -2.311 -1.663 1 98.44 92 HIS A O 1
ATOM 754 N N . ARG A 1 93 ? 20.641 -3.988 -2.957 1 97.38 93 ARG A N 1
ATOM 755 C CA . ARG A 1 93 ? 21.844 -4.816 -2.848 1 97.38 93 ARG A CA 1
ATOM 756 C C . ARG A 1 93 ? 23.062 -4.074 -3.365 1 97.38 93 ARG A C 1
ATOM 758 O O . ARG A 1 93 ? 24.188 -4.379 -2.971 1 97.38 93 ARG A O 1
ATOM 765 N N . ASP A 1 94 ? 22.875 -3.08 -4.152 1 97.62 94 ASP A N 1
ATOM 766 C CA . ASP A 1 94 ? 24 -2.395 -4.789 1 97.62 94 ASP A CA 1
ATOM 767 C C . ASP A 1 94 ? 24.391 -1.143 -4.004 1 97.62 94 ASP A C 1
ATOM 769 O O . ASP A 1 94 ? 25.453 -0.564 -4.242 1 97.62 94 ASP A O 1
ATOM 773 N N . VAL A 1 95 ? 23.594 -0.758 -3.027 1 97.19 95 VAL A N 1
ATOM 774 C CA . VAL A 1 95 ? 23.906 0.505 -2.367 1 97.19 95 VAL A CA 1
ATOM 775 C C . VAL A 1 95 ? 23.953 0.299 -0.855 1 97.19 95 VAL A C 1
ATOM 777 O O . VAL A 1 95 ? 24.406 1.177 -0.118 1 97.19 95 VAL A O 1
ATOM 780 N N . CYS A 1 96 ? 23.562 -0.85 -0.348 1 96.31 96 CYS A N 1
ATOM 781 C CA . CYS A 1 96 ? 23.312 -1.058 1.074 1 96.31 96 CYS A CA 1
ATOM 782 C C . CYS A 1 96 ? 24.609 -0.942 1.877 1 96.31 96 CYS A C 1
ATOM 784 O O . CYS A 1 96 ? 24.578 -0.813 3.102 1 96.31 96 CYS A O 1
ATOM 786 N N . ARG A 1 97 ? 25.766 -0.974 1.292 1 94.56 97 ARG A N 1
ATOM 787 C CA . ARG A 1 97 ? 27.047 -0.886 1.996 1 94.56 97 ARG A CA 1
ATOM 788 C C . ARG A 1 97 ? 27.547 0.553 2.039 1 94.56 97 ARG A C 1
ATOM 790 O O . ARG A 1 97 ? 28.547 0.846 2.689 1 94.56 97 ARG A O 1
ATOM 797 N N . ASP A 1 98 ? 26.859 1.448 1.408 1 93.62 98 ASP A N 1
ATOM 798 C CA . ASP A 1 98 ? 27.328 2.832 1.325 1 93.62 98 ASP A CA 1
ATOM 799 C C . ASP A 1 98 ? 26.281 3.789 1.916 1 93.62 98 ASP A C 1
ATOM 801 O O . ASP A 1 98 ? 25.938 4.789 1.29 1 93.62 98 ASP A O 1
ATOM 805 N N . THR A 1 99 ? 25.828 3.502 3.018 1 92.06 99 THR A N 1
ATOM 806 C CA . THR A 1 99 ? 24.781 4.301 3.648 1 92.06 99 THR A CA 1
ATOM 807 C C . THR A 1 99 ? 25.281 5.723 3.916 1 92.06 99 THR A C 1
ATOM 809 O O . THR A 1 99 ? 24.562 6.691 3.658 1 92.06 99 THR A O 1
ATOM 812 N N . GLU A 1 100 ? 26.453 5.867 4.434 1 91.94 100 GLU A N 1
ATOM 813 C CA . GLU A 1 100 ? 27.016 7.18 4.75 1 91.94 100 GLU A CA 1
ATOM 814 C C . GLU A 1 100 ? 27.172 8.023 3.492 1 91.94 100 GLU A C 1
ATOM 816 O O . GLU A 1 100 ? 26.859 9.219 3.496 1 91.94 100 GLU A O 1
ATOM 821 N N . GLY A 1 101 ? 27.688 7.418 2.514 1 92.94 101 GLY A N 1
ATOM 822 C CA . GLY A 1 101 ? 27.828 8.125 1.251 1 92.94 101 GLY A CA 1
ATOM 823 C C . GLY A 1 101 ? 26.5 8.617 0.693 1 92.94 101 GLY A C 1
ATOM 824 O O . GLY A 1 101 ? 26.406 9.75 0.218 1 92.94 101 GLY A O 1
ATOM 825 N N . LEU A 1 102 ? 25.531 7.809 0.797 1 93.56 102 LEU A N 1
ATOM 826 C CA . LEU A 1 102 ? 24.203 8.172 0.301 1 93.56 102 LEU A CA 1
ATOM 827 C C . LEU A 1 102 ? 23.609 9.32 1.117 1 93.56 102 LEU A C 1
ATOM 829 O O . LEU A 1 102 ? 23.016 10.242 0.559 1 93.56 102 LEU A O 1
ATOM 833 N N . ALA A 1 103 ? 23.828 9.281 2.398 1 90.94 103 ALA A N 1
ATOM 834 C CA . ALA A 1 103 ? 23.266 10.289 3.303 1 90.94 103 ALA A CA 1
ATOM 835 C C . ALA A 1 103 ? 23.875 11.664 3.033 1 90.94 103 ALA A C 1
ATOM 837 O O . ALA A 1 103 ? 23.266 12.688 3.324 1 90.94 103 ALA A O 1
ATOM 838 N N . GLN A 1 104 ? 24.984 11.703 2.443 1 91.94 104 GLN A N 1
ATOM 839 C CA . GLN A 1 104 ? 25.703 12.953 2.24 1 91.94 104 GLN A CA 1
ATOM 840 C C . GLN A 1 104 ? 25.453 13.508 0.841 1 91.94 104 GLN A C 1
ATOM 842 O O . GLN A 1 104 ? 25.859 14.633 0.536 1 91.94 104 GLN A O 1
ATOM 847 N N . LEU A 1 105 ? 24.797 12.766 0.051 1 91.44 105 LEU A N 1
ATOM 848 C CA . LEU A 1 105 ? 24.531 13.227 -1.306 1 91.44 105 LEU A CA 1
ATOM 849 C C . LEU A 1 105 ? 23.562 14.406 -1.296 1 91.44 105 LEU A C 1
ATOM 851 O O . LEU A 1 105 ? 22.531 14.359 -0.624 1 91.44 105 LEU A O 1
ATOM 855 N N . PRO A 1 106 ? 24 15.492 -1.942 1 90.44 106 PRO A N 1
ATOM 856 C CA . PRO A 1 106 ? 23.031 16.578 -2.076 1 90.44 106 PRO A CA 1
ATOM 857 C C . PRO A 1 106 ? 21.781 16.172 -2.865 1 90.44 106 PRO A C 1
ATOM 859 O O . PRO A 1 106 ? 21.891 15.438 -3.844 1 90.44 106 PRO A O 1
ATOM 862 N N . ARG A 1 107 ? 20.641 16.578 -2.338 1 87.69 107 ARG A N 1
ATOM 863 C CA . ARG A 1 107 ? 19.375 16.203 -2.977 1 87.69 107 ARG A CA 1
ATOM 864 C C . ARG A 1 107 ? 18.484 17.438 -3.164 1 87.69 107 ARG A C 1
ATOM 866 O O . ARG A 1 107 ? 18.453 18.328 -2.312 1 87.69 107 ARG A O 1
ATOM 873 N N . LEU A 1 108 ? 17.875 17.406 -4.309 1 87.31 108 LEU A N 1
ATOM 874 C CA . LEU A 1 108 ? 16.828 18.406 -4.496 1 87.31 108 LEU A CA 1
ATOM 875 C C . LEU A 1 108 ? 15.609 18.078 -3.65 1 87.31 108 LEU A C 1
ATOM 877 O O . LEU A 1 108 ? 15.227 16.906 -3.525 1 87.31 108 LEU A O 1
ATOM 881 N N . PRO A 1 109 ? 14.977 19.125 -3.107 1 84.81 109 PRO A N 1
ATOM 882 C CA . PRO A 1 109 ? 13.789 18.875 -2.287 1 84.81 109 PRO A CA 1
ATOM 883 C C . PRO A 1 109 ? 12.688 18.141 -3.051 1 84.81 109 PRO A C 1
ATOM 885 O O . PRO A 1 109 ? 11.938 17.359 -2.461 1 84.81 109 PRO A O 1
ATOM 888 N N . SER A 1 110 ? 12.656 18.328 -4.297 1 87.62 110 SER A N 1
ATOM 889 C CA . SER A 1 110 ? 11.57 17.75 -5.09 1 87.62 110 SER A CA 1
ATOM 890 C C . SER A 1 110 ? 11.945 16.375 -5.625 1 87.62 110 SER A C 1
ATOM 892 O O . SER A 1 110 ? 11.094 15.664 -6.172 1 87.62 110 SER A O 1
ATOM 894 N N . GLN A 1 111 ? 13.195 16.078 -5.57 1 93.62 111 GLN A N 1
ATOM 895 C CA . GLN A 1 111 ? 13.656 14.797 -6.113 1 93.62 111 GLN A CA 1
ATOM 896 C C . GLN A 1 111 ? 13.203 13.633 -5.238 1 93.62 111 GLN A C 1
ATOM 898 O O . GLN A 1 111 ? 13.289 13.695 -4.012 1 93.62 111 GLN A O 1
ATOM 903 N N . ARG A 1 112 ? 12.734 12.578 -5.902 1 95.62 112 ARG A N 1
ATOM 904 C CA . ARG A 1 112 ? 12.266 11.406 -5.18 1 95.62 112 ARG A CA 1
ATOM 905 C C . ARG A 1 112 ? 13.266 10.258 -5.273 1 95.62 112 ARG A C 1
ATOM 907 O O . ARG A 1 112 ? 13.641 9.852 -6.371 1 95.62 112 ARG A O 1
ATOM 914 N N . TRP A 1 113 ? 13.68 9.82 -4.125 1 97.62 113 TRP A N 1
ATOM 915 C CA . TRP A 1 113 ? 14.523 8.633 -4.066 1 97.62 113 TRP A CA 1
ATOM 916 C C . TRP A 1 113 ? 13.695 7.375 -3.855 1 97.62 113 TRP A C 1
ATOM 918 O O . TRP A 1 113 ? 12.906 7.293 -2.904 1 97.62 113 TRP A O 1
ATOM 928 N N . ILE A 1 114 ? 13.867 6.406 -4.758 1 98.5 114 ILE A N 1
ATOM 929 C CA . ILE A 1 114 ? 13.086 5.176 -4.758 1 98.5 114 ILE A CA 1
ATOM 930 C C . ILE A 1 114 ? 13.961 4.008 -4.312 1 98.5 114 ILE A C 1
ATOM 932 O O . ILE A 1 114 ? 14.961 3.689 -4.969 1 98.5 114 ILE A O 1
ATOM 936 N N . TRP A 1 115 ? 13.609 3.387 -3.186 1 98.69 115 TRP A N 1
ATOM 937 C CA . TRP A 1 115 ? 14.242 2.154 -2.732 1 98.69 115 TRP A CA 1
ATOM 938 C C . TRP A 1 115 ? 13.719 0.951 -3.504 1 98.69 115 TRP A C 1
ATOM 940 O O . TRP A 1 115 ? 12.516 0.659 -3.467 1 98.69 115 TRP A O 1
ATOM 950 N N . PHE A 1 116 ? 14.562 0.267 -4.219 1 98.69 116 PHE A N 1
ATOM 951 C CA . PHE A 1 116 ? 14.156 -0.851 -5.062 1 98.69 116 PHE A CA 1
ATOM 952 C C . PHE A 1 116 ? 14.758 -2.156 -4.559 1 98.69 116 PHE A C 1
ATOM 954 O O . PHE A 1 116 ? 15.977 -2.275 -4.426 1 98.69 116 PHE A O 1
ATOM 961 N N . ASN A 1 117 ? 13.906 -3.141 -4.238 1 98.5 117 ASN A N 1
ATOM 962 C CA . ASN A 1 117 ? 14.391 -4.422 -3.729 1 98.5 117 ASN A CA 1
ATOM 963 C C . ASN A 1 117 ? 13.406 -5.547 -4.023 1 98.5 117 ASN A C 1
ATOM 965 O O . ASN A 1 117 ? 12.242 -5.477 -3.629 1 98.5 117 ASN A O 1
ATOM 969 N N . LEU A 1 118 ? 13.852 -6.578 -4.668 1 97.44 118 LEU A N 1
ATOM 970 C CA . LEU A 1 118 ? 12.992 -7.73 -4.941 1 97.44 118 LEU A CA 1
ATOM 971 C C . LEU A 1 118 ? 13.445 -8.945 -4.141 1 97.44 118 LEU A C 1
ATOM 973 O O . LEU A 1 118 ? 12.859 -10.023 -4.258 1 97.44 118 LEU A O 1
ATOM 977 N N . GLU A 1 119 ? 14.445 -8.781 -3.293 1 97 119 GLU A N 1
ATOM 978 C CA . GLU A 1 119 ? 14.906 -9.852 -2.412 1 97 119 GLU A CA 1
ATOM 979 C C . GLU A 1 119 ? 14.125 -9.852 -1.099 1 97 119 GLU A C 1
ATOM 981 O O . GLU A 1 119 ? 13.547 -8.836 -0.709 1 97 119 GLU A O 1
ATOM 986 N N . SER A 1 120 ? 14.125 -10.992 -0.448 1 97.25 120 SER A N 1
ATOM 987 C CA . SER A 1 120 ? 13.469 -11.094 0.85 1 97.25 120 SER A CA 1
ATOM 988 C C . SER A 1 120 ? 14.273 -10.391 1.937 1 97.25 120 SER A C 1
ATOM 990 O O . SER A 1 120 ? 15.453 -10.102 1.754 1 97.25 120 SER A O 1
ATOM 992 N N . PRO A 1 121 ? 13.617 -10.109 3.068 1 97.38 121 PRO A N 1
ATOM 993 C CA . PRO A 1 121 ? 14.352 -9.5 4.18 1 97.38 121 PRO A CA 1
ATOM 994 C C . PRO A 1 121 ? 15.57 -10.312 4.609 1 97.38 121 PRO A C 1
ATOM 996 O O . PRO A 1 121 ? 16.625 -9.75 4.902 1 97.38 121 PRO A O 1
ATOM 999 N N . SER A 1 122 ? 15.469 -11.664 4.59 1 95.75 122 SER A N 1
ATOM 1000 C CA . SER A 1 122 ? 16.562 -12.547 4.984 1 95.75 122 SER A CA 1
ATOM 1001 C C . SER A 1 122 ? 17.766 -12.383 4.059 1 95.75 122 SER A C 1
ATOM 1003 O O . SER A 1 122 ? 18.891 -12.688 4.438 1 95.75 122 SER A O 1
ATOM 1005 N N . HIS A 1 123 ? 17.547 -11.875 2.922 1 95.06 123 HIS A N 1
ATOM 1006 C CA . HIS A 1 123 ? 18.625 -11.734 1.938 1 95.06 123 HIS A CA 1
ATOM 1007 C C . HIS A 1 123 ? 18.844 -10.273 1.567 1 95.06 123 HIS A C 1
ATOM 1009 O O . HIS A 1 123 ? 19.25 -9.969 0.443 1 95.06 123 HIS A O 1
ATOM 1015 N N . SER A 1 124 ? 18.438 -9.375 2.447 1 97.12 124 SER A N 1
ATOM 1016 C CA . SER A 1 124 ? 18.625 -7.934 2.295 1 97.12 124 SER A CA 1
ATOM 1017 C C . SER A 1 124 ? 19.375 -7.344 3.49 1 97.12 124 SER A C 1
ATOM 1019 O O . SER A 1 124 ? 18.75 -6.902 4.457 1 97.12 124 SER A O 1
ATOM 1021 N N . PRO A 1 125 ? 20.688 -7.324 3.365 1 96.38 125 PRO A N 1
ATOM 1022 C CA . PRO A 1 125 ? 21.469 -6.855 4.508 1 96.38 125 PRO A CA 1
ATOM 1023 C C . PRO A 1 125 ? 21.344 -5.352 4.73 1 96.38 125 PRO A C 1
ATOM 1025 O O . PRO A 1 125 ? 20.938 -4.621 3.822 1 96.38 125 PRO A O 1
ATOM 1028 N N . ASN A 1 126 ? 21.562 -4.883 5.895 1 96.12 126 ASN A N 1
ATOM 1029 C CA . ASN A 1 126 ? 21.75 -3.488 6.277 1 96.12 126 ASN A CA 1
ATOM 1030 C C . ASN A 1 126 ? 20.484 -2.662 6.047 1 96.12 126 ASN A C 1
ATOM 1032 O O . ASN A 1 126 ? 20.562 -1.487 5.68 1 96.12 126 ASN A O 1
ATOM 1036 N N . LEU A 1 127 ? 19.344 -3.266 6.164 1 96.19 127 LEU A N 1
ATOM 1037 C CA . LEU A 1 127 ? 18.078 -2.551 6.004 1 96.19 127 LEU A CA 1
ATOM 1038 C C . LEU A 1 127 ? 17.953 -1.435 7.035 1 96.19 127 LEU A C 1
ATOM 1040 O O . LEU A 1 127 ? 17.453 -0.353 6.727 1 96.19 127 LEU A O 1
ATOM 1044 N N . GLY A 1 128 ? 18.359 -1.731 8.242 1 93.5 128 GLY A N 1
ATOM 1045 C CA . GLY A 1 128 ? 18.234 -0.771 9.328 1 93.5 128 GLY A CA 1
ATOM 1046 C C . GLY A 1 128 ? 18.969 0.53 9.055 1 93.5 128 GLY A C 1
ATOM 1047 O O . GLY A 1 128 ? 18.5 1.604 9.445 1 93.5 128 GLY A O 1
ATOM 1048 N N . ALA A 1 129 ? 20.031 0.463 8.352 1 92.69 129 ALA A N 1
ATOM 1049 C CA . ALA A 1 129 ? 20.875 1.631 8.078 1 92.69 129 ALA A CA 1
ATOM 1050 C C . ALA A 1 129 ? 20.281 2.475 6.949 1 92.69 129 ALA A C 1
ATOM 1052 O O . ALA A 1 129 ? 20.719 3.609 6.73 1 92.69 129 ALA A O 1
ATOM 1053 N N . MET A 1 130 ? 19.328 2 6.277 1 93.81 130 MET A N 1
ATOM 1054 C CA . MET A 1 130 ? 18.797 2.66 5.086 1 93.81 130 MET A CA 1
ATOM 1055 C C . MET A 1 130 ? 17.578 3.492 5.422 1 93.81 130 MET A C 1
ATOM 1057 O O . MET A 1 130 ? 16.938 4.059 4.535 1 93.81 130 MET A O 1
ATOM 1061 N N . GLY A 1 131 ? 17.281 3.568 6.664 1 90.81 131 GLY A N 1
ATOM 1062 C CA . GLY A 1 131 ? 16.141 4.371 7.102 1 90.81 131 GLY A CA 1
ATOM 1063 C C . GLY A 1 131 ? 16.312 5.852 6.82 1 90.81 131 GLY A C 1
ATOM 1064 O O . GLY A 1 131 ? 17.422 6.371 6.879 1 90.81 131 GLY A O 1
ATOM 1065 N N . ASN A 1 132 ? 15.219 6.555 6.504 1 91.75 132 ASN A N 1
ATOM 1066 C CA . ASN A 1 132 ? 15.117 8 6.352 1 91.75 132 ASN A CA 1
ATOM 1067 C C . ASN A 1 132 ? 15.852 8.484 5.105 1 91.75 132 ASN A C 1
ATOM 1069 O O . ASN A 1 132 ? 16.062 9.688 4.926 1 91.75 132 ASN A O 1
ATOM 1073 N N . LEU A 1 133 ? 16.219 7.543 4.234 1 94.06 133 LEU A N 1
ATOM 1074 C CA . LEU A 1 133 ? 16.953 7.926 3.027 1 94.06 133 LEU A CA 1
ATOM 1075 C C . LEU A 1 133 ? 16 8.031 1.835 1 94.06 133 LEU A C 1
ATOM 1077 O O . LEU A 1 133 ? 16.266 8.797 0.902 1 94.06 133 LEU A O 1
ATOM 1081 N N . PHE A 1 134 ? 14.969 7.34 1.895 1 97.06 134 PHE A N 1
ATOM 1082 C CA . PHE A 1 134 ? 14.164 7.172 0.69 1 97.06 134 PHE A CA 1
ATOM 1083 C C . PHE A 1 134 ? 12.781 7.773 0.875 1 97.06 134 PHE A C 1
ATOM 1085 O O . PHE A 1 134 ? 12.297 7.902 2.002 1 97.06 134 PHE A O 1
ATOM 1092 N N . ASN A 1 135 ? 12.211 8.117 -0.26 1 96.75 135 ASN A N 1
ATOM 1093 C CA . ASN A 1 135 ? 10.859 8.664 -0.287 1 96.75 135 ASN A CA 1
ATOM 1094 C C . ASN A 1 135 ? 9.828 7.59 -0.636 1 96.75 135 ASN A C 1
ATOM 1096 O O . ASN A 1 135 ? 8.734 7.562 -0.066 1 96.75 135 ASN A O 1
ATOM 1100 N N . LEU A 1 136 ? 10.203 6.738 -1.562 1 97.75 136 LEU A N 1
ATOM 1101 C CA . LEU A 1 136 ? 9.297 5.73 -2.094 1 97.75 136 LEU A CA 1
ATOM 1102 C C . LEU A 1 136 ? 9.906 4.336 -1.985 1 97.75 136 LEU A C 1
ATOM 1104 O O . LEU A 1 136 ? 11.133 4.184 -2.041 1 97.75 136 LEU A O 1
ATOM 1108 N N . THR A 1 137 ? 9.039 3.369 -1.822 1 98.38 137 THR A N 1
ATOM 1109 C CA . THR A 1 137 ? 9.445 1.967 -1.837 1 98.38 137 THR A CA 1
ATOM 1110 C C . THR A 1 137 ? 8.938 1.273 -3.1 1 98.38 137 THR A C 1
ATOM 1112 O O . THR A 1 137 ? 7.828 1.542 -3.562 1 98.38 137 THR A O 1
ATOM 1115 N N . MET A 1 138 ? 9.719 0.47 -3.674 1 98.5 138 MET A N 1
ATOM 1116 C CA . MET A 1 138 ? 9.422 -0.368 -4.832 1 98.5 138 MET A CA 1
ATOM 1117 C C . MET A 1 138 ? 9.891 -1.8 -4.605 1 98.5 138 MET A C 1
ATOM 1119 O O . MET A 1 138 ? 11.094 -2.068 -4.598 1 98.5 138 MET A O 1
ATOM 1123 N N . SER A 1 139 ? 9.008 -2.713 -4.348 1 98.38 139 SER A N 1
ATOM 1124 C CA . SER A 1 139 ? 9.352 -4.094 -4.023 1 98.38 139 SER A CA 1
ATOM 1125 C C . SER A 1 139 ? 8.188 -5.035 -4.301 1 98.38 139 SER A C 1
ATOM 1127 O O . SER A 1 139 ? 7.156 -4.617 -4.836 1 98.38 139 SER A O 1
ATOM 1129 N N . TYR A 1 140 ? 8.359 -6.289 -3.873 1 97.44 140 TYR A N 1
ATOM 1130 C CA . TYR A 1 140 ? 7.348 -7.32 -4.055 1 97.44 140 TYR A CA 1
ATOM 1131 C C . TYR A 1 140 ? 6.23 -7.176 -3.027 1 97.44 140 TYR A C 1
ATOM 1133 O O . TYR A 1 140 ? 5.168 -7.789 -3.164 1 97.44 140 TYR A O 1
ATOM 1141 N N . ARG A 1 141 ? 6.453 -6.426 -1.959 1 97.62 141 ARG A N 1
ATOM 1142 C CA . ARG A 1 141 ? 5.449 -6.242 -0.919 1 97.62 141 ARG A CA 1
ATOM 1143 C C . ARG A 1 141 ? 4.238 -5.48 -1.456 1 97.62 141 ARG A C 1
ATOM 1145 O O . ARG A 1 141 ? 4.391 -4.465 -2.139 1 97.62 141 ARG A O 1
ATOM 1152 N N . ARG A 1 142 ? 3.152 -5.957 -1.091 1 96 142 ARG A N 1
ATOM 1153 C CA . ARG A 1 142 ? 1.916 -5.352 -1.571 1 96 142 ARG A CA 1
ATOM 1154 C C . ARG A 1 142 ? 1.786 -3.912 -1.079 1 96 142 ARG A C 1
ATOM 1156 O O . ARG A 1 142 ? 1.221 -3.062 -1.771 1 96 142 ARG A O 1
ATOM 1163 N N . ASP A 1 143 ? 2.26 -3.586 0.092 1 96 143 ASP A N 1
ATOM 1164 C CA . ASP A 1 143 ? 2.105 -2.254 0.673 1 96 143 ASP A CA 1
ATOM 1165 C C . ASP A 1 143 ? 3.256 -1.339 0.26 1 96 143 ASP A C 1
ATOM 1167 O O . ASP A 1 143 ? 3.453 -0.276 0.854 1 96 143 ASP A O 1
ATOM 1171 N N . SER A 1 144 ? 4.059 -1.751 -0.715 1 97.81 144 SER A N 1
ATOM 1172 C CA . SER A 1 144 ? 5.004 -0.831 -1.337 1 97.81 144 SER A CA 1
ATOM 1173 C C . SER A 1 144 ? 4.281 0.288 -2.078 1 97.81 144 SER A C 1
ATOM 1175 O O . SER A 1 144 ? 3.158 0.102 -2.551 1 97.81 144 SER A O 1
ATOM 1177 N N . ASP A 1 145 ? 4.938 1.467 -2.201 1 97.12 145 ASP A N 1
ATOM 1178 C CA . ASP A 1 145 ? 4.391 2.533 -3.035 1 97.12 145 ASP A CA 1
ATOM 1179 C C . ASP A 1 145 ? 4.25 2.076 -4.484 1 97.12 145 ASP A C 1
ATOM 1181 O O . ASP A 1 145 ? 3.229 2.34 -5.129 1 97.12 145 ASP A O 1
ATOM 1185 N N . ILE A 1 146 ? 5.273 1.474 -4.965 1 97.25 146 ILE A N 1
ATOM 1186 C CA . ILE A 1 146 ? 5.293 0.878 -6.297 1 97.25 146 ILE A CA 1
ATOM 1187 C C . ILE A 1 146 ? 5.344 -0.644 -6.184 1 97.25 146 ILE A C 1
ATOM 1189 O O . ILE A 1 146 ? 6.43 -1.231 -6.137 1 97.25 146 ILE A O 1
ATOM 1193 N N . PHE A 1 147 ? 4.176 -1.26 -6.102 1 97 147 PHE A N 1
ATOM 1194 C CA . PHE A 1 147 ? 4.051 -2.705 -5.953 1 97 147 PHE A CA 1
ATOM 1195 C C . PHE A 1 147 ? 4.586 -3.424 -7.184 1 97 147 PHE A C 1
ATOM 1197 O O . PHE A 1 147 ? 4.059 -3.252 -8.289 1 97 147 PHE A O 1
ATOM 1204 N N . THR A 1 148 ? 5.641 -4.203 -6.992 1 96.75 148 THR A N 1
ATOM 1205 C CA . THR A 1 148 ? 6.348 -4.895 -8.062 1 96.75 148 THR A CA 1
ATOM 1206 C C . THR A 1 148 ? 6.492 -6.379 -7.746 1 96.75 148 THR A C 1
ATOM 1208 O O . THR A 1 148 ? 7.59 -6.852 -7.445 1 96.75 148 THR A O 1
ATOM 1211 N N . PRO A 1 149 ? 5.391 -7.156 -7.898 1 96.12 149 PRO A N 1
ATOM 1212 C CA . PRO A 1 149 ? 5.426 -8.578 -7.566 1 96.12 149 PRO A CA 1
ATOM 1213 C C . PRO A 1 149 ? 6.137 -9.414 -8.625 1 96.12 149 PRO A C 1
ATOM 1215 O O . PRO A 1 149 ? 6.398 -8.93 -9.727 1 96.12 149 PRO A O 1
ATOM 1218 N N . TYR A 1 150 ? 6.473 -10.664 -8.312 1 97.19 150 TYR A N 1
ATOM 1219 C CA . TYR A 1 150 ? 7.102 -11.602 -9.242 1 97.19 150 TYR A CA 1
ATOM 1220 C C . TYR A 1 150 ? 6.109 -12.086 -10.281 1 97.19 150 TYR A C 1
ATOM 1222 O O . TYR A 1 150 ? 6.504 -12.617 -11.328 1 97.19 150 TYR A O 1
ATOM 1230 N N . GLY A 1 151 ? 4.859 -11.938 -9.953 1 96.81 151 GLY A N 1
ATOM 1231 C CA . GLY A 1 151 ? 3.795 -12.336 -10.859 1 96.81 151 GLY A CA 1
ATOM 1232 C C . GLY A 1 151 ? 2.414 -11.953 -10.359 1 96.81 151 GLY A C 1
ATOM 1233 O O . GLY A 1 151 ? 2.275 -11.398 -9.273 1 96.81 151 GLY A O 1
ATOM 1234 N N . GLU A 1 152 ? 1.458 -12.156 -11.219 1 96.38 152 GLU A N 1
ATOM 1235 C CA . GLU A 1 152 ? 0.064 -11.859 -10.898 1 96.38 152 GLU A CA 1
ATOM 1236 C C . GLU A 1 152 ? -0.886 -12.672 -11.773 1 96.38 152 GLU A C 1
ATOM 1238 O O . GLU A 1 152 ? -0.456 -13.305 -12.742 1 96.38 152 GLU A O 1
ATOM 1243 N N . LEU A 1 153 ? -2.129 -12.75 -11.352 1 97.06 153 LEU A N 1
ATOM 1244 C CA . LEU A 1 153 ? -3.189 -13.305 -12.18 1 97.06 153 LEU A CA 1
ATOM 1245 C C . LEU A 1 153 ? -4.016 -12.195 -12.82 1 97.06 153 LEU A C 1
ATOM 1247 O O . LEU A 1 153 ? -4.684 -11.43 -12.117 1 97.06 153 LEU A O 1
ATOM 1251 N N . GLN A 1 154 ? -3.924 -12.141 -14.078 1 94.38 154 GLN A N 1
ATOM 1252 C CA . GLN A 1 154 ? -4.664 -11.125 -14.828 1 94.38 154 GLN A CA 1
ATOM 1253 C C . GLN A 1 154 ? -6.094 -11.578 -15.102 1 94.38 154 GLN A C 1
ATOM 1255 O O . GLN A 1 154 ? -6.324 -12.742 -15.453 1 94.38 154 GLN A O 1
ATOM 1260 N N . LEU A 1 155 ? -7.02 -10.719 -14.914 1 91.12 155 LEU A N 1
ATOM 1261 C CA . LEU A 1 155 ? -8.414 -10.992 -15.234 1 91.12 155 LEU A CA 1
ATOM 1262 C C . LEU A 1 155 ? -8.648 -10.969 -16.734 1 91.12 155 LEU A C 1
ATOM 1264 O O . LEU A 1 155 ? -8.195 -10.047 -17.422 1 91.12 155 LEU A O 1
ATOM 1268 N N . LEU A 1 156 ? -9.359 -11.992 -17.156 1 89.81 156 LEU A N 1
ATOM 1269 C CA . LEU A 1 156 ? -9.672 -12.094 -18.578 1 89.81 156 LEU A CA 1
ATOM 1270 C C . LEU A 1 156 ? -11.023 -11.461 -18.891 1 89.81 156 LEU A C 1
ATOM 1272 O O . LEU A 1 156 ? -11.945 -11.523 -18.078 1 89.81 156 LEU A O 1
ATOM 1276 N N . GLY A 1 157 ? -11.164 -10.852 -20.078 1 81.88 157 GLY A N 1
ATOM 1277 C CA . GLY A 1 157 ? -12.414 -10.25 -20.516 1 81.88 157 GLY A CA 1
ATOM 1278 C C . GLY A 1 157 ? -13.484 -11.266 -20.844 1 81.88 157 GLY A C 1
ATOM 1279 O O . GLY A 1 157 ? -14.68 -10.977 -20.75 1 81.88 157 GLY A O 1
ATOM 1280 N N . GLN A 1 158 ? -13.031 -12.422 -21.328 1 87.88 158 GLN A N 1
ATOM 1281 C CA . GLN A 1 158 ? -13.922 -13.539 -21.641 1 87.88 158 GLN A CA 1
ATOM 1282 C C . GLN A 1 158 ? -13.344 -14.859 -21.141 1 87.88 158 GLN A C 1
ATOM 1284 O O . GLN A 1 158 ? -12.125 -15.023 -21.062 1 87.88 158 GLN A O 1
ATOM 1289 N N . PRO A 1 159 ? -14.281 -15.734 -20.766 1 90.56 159 PRO A N 1
ATOM 1290 C CA . PRO A 1 159 ? -13.797 -17.031 -20.281 1 90.56 159 PRO A CA 1
ATOM 1291 C C . PRO A 1 159 ? -13.023 -17.797 -21.359 1 90.56 159 PRO A C 1
ATOM 1293 O O . PRO A 1 159 ? -13.359 -17.719 -22.547 1 90.56 159 PRO A O 1
ATOM 1296 N N . GLN A 1 160 ? -12.023 -18.5 -20.969 1 92.75 160 GLN A N 1
ATOM 1297 C CA . GLN A 1 160 ? -11.227 -19.344 -21.859 1 92.75 160 GLN A CA 1
ATOM 1298 C C . GLN A 1 160 ? -11.422 -20.812 -21.531 1 92.75 160 GLN A C 1
ATOM 1300 O O . GLN A 1 160 ? -11.703 -21.172 -20.391 1 92.75 160 GLN A O 1
ATOM 1305 N N . PRO A 1 161 ? -11.289 -21.609 -22.578 1 93.25 161 PRO A N 1
ATOM 1306 C CA . PRO A 1 161 ? -11.383 -23.047 -22.297 1 93.25 161 PRO A CA 1
ATOM 1307 C C . PRO A 1 161 ? -10.211 -23.562 -21.469 1 93.25 161 PRO A C 1
ATOM 1309 O O . PRO A 1 161 ? -9.086 -23.062 -21.594 1 93.25 161 PRO A O 1
ATOM 1312 N N . LEU A 1 162 ? -10.609 -24.531 -20.688 1 91.62 162 LEU A N 1
ATOM 1313 C CA . LEU A 1 162 ? -9.594 -25.141 -19.844 1 91.62 162 LEU A CA 1
ATOM 1314 C C . LEU A 1 162 ? -8.656 -26.016 -20.672 1 91.62 162 LEU A C 1
ATOM 1316 O O . LEU A 1 162 ? -9.117 -26.859 -21.453 1 91.62 162 LEU A O 1
ATOM 1320 N N . SER A 1 163 ? -7.328 -25.734 -20.609 1 91.38 163 SER A N 1
ATOM 1321 C CA . SER A 1 163 ? -6.305 -26.562 -21.25 1 91.38 163 SER A CA 1
ATOM 1322 C C . SER A 1 163 ? -5.219 -26.953 -20.25 1 91.38 163 SER A C 1
ATOM 1324 O O . SER A 1 163 ? -4.484 -26.109 -19.75 1 91.38 163 SER A O 1
ATOM 1326 N N . ILE A 1 164 ? -5.191 -28.25 -19.969 1 96.06 164 ILE A N 1
ATOM 1327 C CA . ILE A 1 164 ? -4.199 -28.797 -19.062 1 96.06 164 ILE A CA 1
ATOM 1328 C C . ILE A 1 164 ? -3.23 -29.688 -19.828 1 96.06 164 ILE A C 1
ATOM 1330 O O . ILE A 1 164 ? -3.648 -30.656 -20.484 1 96.06 164 ILE A O 1
ATOM 1334 N N . PRO A 1 165 ? -1.976 -29.406 -19.75 1 96.88 165 PRO A N 1
ATOM 1335 C CA . PRO A 1 165 ? -1.019 -30.266 -20.438 1 96.88 165 PRO A CA 1
ATOM 1336 C C . PRO A 1 165 ? -1.042 -31.703 -19.922 1 96.88 165 PRO A C 1
ATOM 1338 O O . PRO A 1 165 ? -1.38 -31.938 -18.75 1 96.88 165 PRO A O 1
ATOM 1341 N N . PRO A 1 166 ? -0.68 -32.594 -20.844 1 96.75 166 PRO A N 1
ATOM 1342 C CA . PRO A 1 166 ? -0.602 -34 -20.375 1 96.75 166 PRO A CA 1
ATOM 1343 C C . PRO A 1 166 ? 0.446 -34.188 -19.281 1 96.75 166 PRO A C 1
ATOM 1345 O O . PRO A 1 166 ? 1.518 -33.562 -19.328 1 96.75 166 PRO A O 1
ATOM 1348 N N . LYS A 1 167 ? 0.033 -34.969 -18.359 1 98.12 167 LYS A N 1
ATOM 1349 C CA . LYS A 1 167 ? 0.915 -35.281 -17.219 1 98.12 167 LYS A CA 1
ATOM 1350 C C . LYS A 1 167 ? 1.495 -36.688 -17.328 1 98.12 167 LYS A C 1
ATOM 1352 O O . LYS A 1 167 ? 0.752 -37.656 -17.359 1 98.12 167 LYS A O 1
ATOM 1357 N N . THR A 1 168 ? 2.871 -36.719 -17.344 1 97.81 168 THR A N 1
ATOM 1358 C CA . THR A 1 168 ? 3.525 -38.031 -17.438 1 97.81 168 THR A CA 1
ATOM 1359 C C . THR A 1 168 ? 4.41 -38.281 -16.234 1 97.81 168 THR A C 1
ATOM 1361 O O . THR A 1 168 ? 4.906 -39.406 -16.031 1 97.81 168 THR A O 1
ATOM 1364 N N . LYS A 1 169 ? 4.598 -37.281 -15.406 1 98.25 169 LYS A N 1
ATOM 1365 C CA . LYS A 1 169 ? 5.41 -37.344 -14.195 1 98.25 169 LYS A CA 1
ATOM 1366 C C . LYS A 1 169 ? 4.668 -36.75 -13 1 98.25 169 LYS A C 1
ATOM 1368 O O . LYS A 1 169 ? 3.629 -36.125 -13.156 1 98.25 169 LYS A O 1
ATOM 1373 N N . LEU A 1 170 ? 5.168 -37 -11.844 1 98.5 170 LEU A N 1
ATOM 1374 C CA . LEU A 1 170 ? 4.359 -36.719 -10.656 1 98.5 170 LEU A CA 1
ATOM 1375 C C . LEU A 1 170 ? 4.797 -35.406 -10 1 98.5 170 LEU A C 1
ATOM 1377 O O . LEU A 1 170 ? 4.047 -34.438 -9.984 1 98.5 170 LEU A O 1
ATOM 1381 N N . VAL A 1 171 ? 6.027 -35.344 -9.422 1 98.88 171 VAL A N 1
ATOM 1382 C CA . VAL A 1 171 ? 6.461 -34.156 -8.672 1 98.88 171 VAL A CA 1
ATOM 1383 C C . VAL A 1 171 ? 7.836 -33.719 -9.156 1 98.88 171 VAL A C 1
ATOM 1385 O O . VAL A 1 171 ? 8.75 -34.531 -9.289 1 98.88 171 VAL A O 1
ATOM 1388 N N . ALA A 1 172 ? 7.984 -32.406 -9.445 1 98.88 172 ALA A N 1
ATOM 1389 C CA . ALA A 1 172 ? 9.266 -31.797 -9.805 1 98.88 172 ALA A CA 1
ATOM 1390 C C . ALA A 1 172 ? 9.656 -30.703 -8.82 1 98.88 172 ALA A C 1
ATOM 1392 O O . ALA A 1 172 ? 8.789 -30.047 -8.234 1 98.88 172 ALA A O 1
ATOM 1393 N N . TRP A 1 173 ? 10.953 -30.547 -8.609 1 98.75 173 TRP A N 1
ATOM 1394 C CA . TRP A 1 173 ? 11.523 -29.438 -7.852 1 98.75 173 TRP A CA 1
ATOM 1395 C C . TRP A 1 173 ? 12.789 -28.922 -8.523 1 98.75 173 TRP A C 1
ATOM 1397 O O . TRP A 1 173 ? 13.688 -29.688 -8.867 1 98.75 173 TRP A O 1
ATOM 1407 N N . VAL A 1 174 ? 12.836 -27.609 -8.82 1 97.88 174 VAL A N 1
ATOM 1408 C CA . VAL A 1 174 ? 14.031 -26.984 -9.375 1 97.88 174 VAL A CA 1
ATOM 1409 C C . VAL A 1 174 ? 14.703 -26.109 -8.32 1 97.88 174 VAL A C 1
ATOM 1411 O O . VAL A 1 174 ? 14.109 -25.141 -7.832 1 97.88 174 VAL A O 1
ATOM 1414 N N . VAL A 1 175 ? 15.922 -26.484 -7.895 1 95.94 175 VAL A N 1
ATOM 1415 C CA . VAL A 1 175 ? 16.625 -25.766 -6.836 1 95.94 175 VAL A CA 1
ATOM 1416 C C . VAL A 1 175 ? 18.109 -25.688 -7.164 1 95.94 175 VAL A C 1
ATOM 1418 O O . VAL A 1 175 ? 18.734 -26.703 -7.516 1 95.94 175 VAL A O 1
ATOM 1421 N N . SER A 1 176 ? 18.641 -24.469 -7.113 1 90.62 176 SER A N 1
ATOM 1422 C CA . SER A 1 176 ? 20.078 -24.312 -7.371 1 90.62 176 SER A CA 1
ATOM 1423 C C . SER A 1 176 ? 20.828 -23.953 -6.098 1 90.62 176 SER A C 1
ATOM 1425 O O . SER A 1 176 ? 21.969 -24.391 -5.895 1 90.62 176 SER A O 1
ATOM 1427 N N . ASN A 1 177 ? 20.25 -23.094 -5.238 1 89.56 177 ASN A N 1
ATOM 1428 C CA . ASN A 1 177 ? 20.859 -22.734 -3.963 1 89.56 177 ASN A CA 1
ATOM 1429 C C . ASN A 1 177 ? 20.438 -23.688 -2.854 1 89.56 177 ASN A C 1
ATOM 1431 O O . ASN A 1 177 ? 19.594 -23.359 -2.018 1 89.56 177 ASN A O 1
ATOM 1435 N N . TRP A 1 178 ? 21.203 -24.766 -2.807 1 92.44 178 TRP A N 1
ATOM 1436 C CA . TRP A 1 178 ? 20.891 -25.828 -1.848 1 92.44 178 TRP A CA 1
ATOM 1437 C C . TRP A 1 178 ? 21.547 -25.547 -0.497 1 92.44 178 TRP A C 1
ATOM 1439 O O . TRP A 1 178 ? 22.766 -25.594 -0.365 1 92.44 178 TRP A O 1
ATOM 1449 N N . ARG A 1 179 ? 20.719 -25.25 0.473 1 91.81 179 ARG A N 1
ATOM 1450 C CA . ARG A 1 179 ? 21.156 -25.062 1.853 1 91.81 179 ARG A C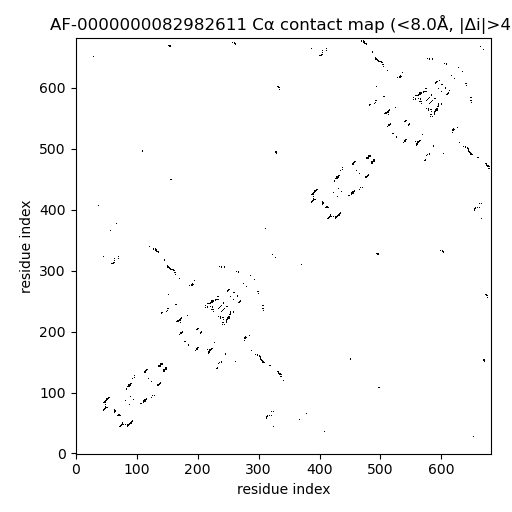A 1
ATOM 1451 C C . ARG A 1 179 ? 20.484 -26.062 2.777 1 91.81 179 ARG A C 1
ATOM 1453 O O . ARG A 1 179 ? 19.297 -25.922 3.096 1 91.81 179 ARG A O 1
ATOM 1460 N N . ALA A 1 180 ? 21.219 -27 3.262 1 91.88 180 ALA A N 1
ATOM 1461 C CA . ALA A 1 180 ? 20.688 -28.125 4.012 1 91.88 180 ALA A CA 1
ATOM 1462 C C . ALA A 1 180 ? 19.875 -27.656 5.215 1 91.88 180 ALA A C 1
ATOM 1464 O O . ALA A 1 180 ? 18.906 -28.297 5.602 1 91.88 180 ALA A O 1
ATOM 1465 N N . GLY A 1 181 ? 20.219 -26.562 5.77 1 93.69 181 GLY A N 1
ATOM 1466 C CA . GLY A 1 181 ? 19.547 -26.062 6.965 1 93.69 181 GLY A CA 1
ATOM 1467 C C . GLY A 1 181 ? 18.297 -25.266 6.664 1 93.69 181 GLY A C 1
ATOM 1468 O O . GLY A 1 181 ? 17.547 -24.906 7.578 1 93.69 181 GLY A O 1
ATOM 1469 N N . SER A 1 182 ? 18.031 -25.078 5.418 1 95.5 182 SER A N 1
ATOM 1470 C CA . SER A 1 182 ? 16.875 -24.281 5.051 1 95.5 182 SER A CA 1
ATOM 1471 C C . SER A 1 182 ? 15.578 -25.062 5.234 1 95.5 182 SER A C 1
ATOM 1473 O O . SER A 1 182 ? 15.578 -26.297 5.152 1 95.5 182 SER A O 1
ATOM 1475 N N . ASN A 1 183 ? 14.508 -24.406 5.496 1 96.31 183 ASN A N 1
ATOM 1476 C CA . ASN A 1 183 ? 13.211 -25.047 5.691 1 96.31 183 ASN A CA 1
ATOM 1477 C C . ASN A 1 183 ? 12.797 -25.844 4.465 1 96.31 183 ASN A C 1
ATOM 1479 O O . ASN A 1 183 ? 12.211 -26.922 4.594 1 96.31 183 ASN A O 1
ATOM 1483 N N . ARG A 1 184 ? 13.07 -25.344 3.309 1 97.44 184 ARG A N 1
ATOM 1484 C CA . ARG A 1 184 ? 12.633 -26.016 2.088 1 97.44 184 ARG A CA 1
ATOM 1485 C C . ARG A 1 184 ? 13.359 -27.344 1.893 1 97.44 184 ARG A C 1
ATOM 1487 O O . ARG A 1 184 ? 12.758 -28.344 1.498 1 97.44 184 ARG A O 1
ATOM 1494 N N . VAL A 1 185 ? 14.648 -27.359 2.207 1 97.19 185 VAL A N 1
ATOM 1495 C CA . VAL A 1 185 ? 15.406 -28.594 2.047 1 97.19 185 VAL A CA 1
ATOM 1496 C C . VAL A 1 185 ? 15 -29.594 3.131 1 97.19 185 VAL A C 1
ATOM 1498 O O . VAL A 1 185 ? 14.844 -30.797 2.857 1 97.19 185 VAL A O 1
ATOM 1501 N N . LYS A 1 186 ? 14.805 -29.109 4.34 1 98 186 LYS A N 1
ATOM 1502 C CA . LYS A 1 186 ? 14.359 -29.984 5.426 1 98 186 LYS A CA 1
ATOM 1503 C C . LYS A 1 186 ? 13.016 -30.641 5.094 1 98 186 LYS A C 1
ATOM 1505 O O . LYS A 1 186 ? 12.836 -31.844 5.305 1 98 186 LYS A O 1
ATOM 1510 N N . TYR A 1 187 ? 12.141 -29.844 4.602 1 98.5 187 TYR A N 1
ATOM 1511 C CA . TYR A 1 187 ? 10.836 -30.391 4.254 1 98.5 187 TYR A CA 1
ATOM 1512 C C . TYR A 1 187 ? 10.945 -31.406 3.127 1 98.5 187 TYR A C 1
ATOM 1514 O O . TYR A 1 187 ? 10.297 -32.469 3.162 1 98.5 187 TYR A O 1
ATOM 1522 N N . TYR A 1 188 ? 11.734 -31.109 2.133 1 98.25 188 TYR A N 1
ATOM 1523 C CA . TYR A 1 188 ? 11.961 -32.031 1.026 1 98.25 188 TYR A CA 1
ATOM 1524 C C . TYR A 1 188 ? 12.508 -33.375 1.528 1 98.25 188 TYR A C 1
ATOM 1526 O O . TYR A 1 188 ? 12.078 -34.438 1.074 1 98.25 188 TYR A O 1
ATOM 1534 N N . GLN A 1 189 ? 13.422 -33.312 2.502 1 98.12 189 GLN A N 1
ATOM 1535 C CA . GLN A 1 189 ? 14.016 -34.531 3.047 1 98.12 189 GLN A CA 1
ATOM 1536 C C . GLN A 1 189 ? 12.953 -35.406 3.689 1 98.12 189 GLN A C 1
ATOM 1538 O O . GLN A 1 189 ? 13.031 -36.625 3.604 1 98.12 189 GLN A O 1
ATOM 1543 N N . GLU A 1 190 ? 12.016 -34.781 4.254 1 98.62 190 GLU A N 1
ATOM 1544 C CA . GLU A 1 190 ? 10.914 -35.531 4.828 1 98.62 190 GLU A CA 1
ATOM 1545 C C . GLU A 1 190 ? 9.977 -36.031 3.74 1 98.62 190 GLU A C 1
ATOM 1547 O O . GLU A 1 190 ? 9.523 -37.188 3.791 1 98.62 190 GLU A O 1
ATOM 1552 N N . LEU A 1 191 ? 9.727 -35.281 2.758 1 98.81 191 LEU A N 1
ATOM 1553 C CA . LEU A 1 191 ? 8.766 -35.562 1.702 1 98.81 191 LEU A CA 1
ATOM 1554 C C . LEU A 1 191 ? 9.273 -36.719 0.82 1 98.81 191 LEU A C 1
ATOM 1556 O O . LEU A 1 191 ? 8.508 -37.594 0.429 1 98.81 191 LEU A O 1
ATOM 1560 N N . LYS A 1 192 ? 10.523 -36.719 0.529 1 98.12 192 LYS A N 1
ATOM 1561 C CA . LYS A 1 192 ? 11.117 -37.656 -0.406 1 98.12 192 LYS A CA 1
ATOM 1562 C C . LYS A 1 192 ? 11.023 -39.094 0.126 1 98.12 192 LYS A C 1
ATOM 1564 O O . LYS A 1 192 ? 11.188 -40.031 -0.628 1 98.12 192 LYS A O 1
ATOM 1569 N N . LYS A 1 193 ? 10.797 -39.281 1.4 1 98.5 193 LYS A N 1
ATOM 1570 C CA . LYS A 1 193 ? 10.617 -40.594 2.002 1 98.5 193 LYS A CA 1
ATOM 1571 C C . LYS A 1 193 ? 9.305 -41.25 1.557 1 98.5 193 LYS A C 1
ATOM 1573 O O . LYS A 1 193 ? 9.117 -42.438 1.69 1 98.5 193 LYS A O 1
ATOM 1578 N N . HIS A 1 194 ? 8.43 -40.469 1.037 1 98.56 194 HIS A N 1
ATOM 1579 C CA . HIS A 1 194 ? 7.07 -40.938 0.843 1 98.56 194 HIS A CA 1
ATOM 1580 C C . HIS A 1 194 ? 6.629 -40.781 -0.608 1 98.56 194 HIS A C 1
ATOM 1582 O O . HIS A 1 194 ? 5.652 -41.406 -1.037 1 98.56 194 HIS A O 1
ATOM 1588 N N . ILE A 1 195 ? 7.305 -40 -1.335 1 98.31 195 ILE A N 1
ATOM 1589 C CA . ILE A 1 195 ? 6.934 -39.75 -2.723 1 98.31 195 ILE A CA 1
ATOM 1590 C C . ILE A 1 195 ? 8.172 -39.375 -3.531 1 98.31 195 ILE A C 1
ATOM 1592 O O . ILE A 1 195 ? 9.055 -38.656 -3.035 1 98.31 195 ILE A O 1
ATOM 1596 N N . THR A 1 196 ? 8.266 -39.875 -4.754 1 97.5 196 THR A N 1
ATOM 1597 C CA . THR A 1 196 ? 9.406 -39.562 -5.602 1 97.5 196 THR A CA 1
ATOM 1598 C C . THR A 1 196 ? 9.32 -38.125 -6.121 1 97.5 196 THR A C 1
ATOM 1600 O O . THR A 1 196 ? 8.273 -37.719 -6.617 1 97.5 196 THR A O 1
ATOM 1603 N N . VAL A 1 197 ? 10.383 -37.375 -5.977 1 98.62 197 VAL A N 1
ATOM 1604 C CA . VAL A 1 197 ? 10.508 -36 -6.488 1 98.62 197 VAL A CA 1
ATOM 1605 C C . VAL A 1 197 ? 11.695 -35.938 -7.445 1 98.62 197 VAL A C 1
ATOM 1607 O O . VAL A 1 197 ? 12.812 -36.312 -7.09 1 98.62 197 VAL A O 1
ATOM 1610 N N . ASP A 1 198 ? 11.477 -35.562 -8.68 1 98.62 198 ASP A N 1
ATOM 1611 C CA . ASP A 1 198 ? 12.578 -35.25 -9.586 1 98.62 198 ASP A CA 1
ATOM 1612 C C . ASP A 1 198 ? 13.164 -33.875 -9.289 1 98.62 198 ASP A C 1
ATOM 1614 O O . ASP A 1 198 ? 12.492 -32.844 -9.453 1 98.62 198 ASP A O 1
ATOM 1618 N N . VAL A 1 199 ? 14.422 -33.875 -8.867 1 98.38 199 VAL A N 1
ATOM 1619 C CA . VAL A 1 199 ? 15.07 -32.625 -8.477 1 98.38 199 VAL A CA 1
ATOM 1620 C C . VAL A 1 199 ? 16 -32.156 -9.602 1 98.38 199 VAL A C 1
ATOM 1622 O O . VAL A 1 199 ? 16.859 -32.906 -10.055 1 98.38 199 VAL A O 1
ATOM 1625 N N . TYR A 1 200 ? 15.742 -30.969 -10.07 1 98.19 200 TYR A N 1
ATOM 1626 C CA . TYR A 1 200 ? 16.562 -30.328 -11.094 1 98.19 200 TYR A CA 1
ATOM 1627 C C . TYR A 1 200 ? 17.375 -29.188 -10.5 1 98.19 200 TYR A C 1
ATOM 1629 O O . TYR A 1 200 ? 17.016 -28.641 -9.461 1 98.19 200 TYR A O 1
ATOM 1637 N N . GLY A 1 201 ? 18.453 -28.703 -11.195 1 95.12 201 GLY A N 1
ATOM 1638 C CA . GLY A 1 201 ? 19.25 -27.547 -10.789 1 95.12 201 GLY A CA 1
ATOM 1639 C C . GLY A 1 201 ? 20.703 -27.891 -10.508 1 95.12 201 GLY A C 1
ATOM 1640 O O . GLY A 1 201 ? 21.156 -29 -10.805 1 95.12 201 GLY A O 1
ATOM 1641 N N . LYS A 1 202 ? 21.391 -26.984 -9.852 1 90.62 202 LYS A N 1
ATOM 1642 C CA . LYS A 1 202 ? 22.812 -27.141 -9.586 1 90.62 202 LYS A CA 1
ATOM 1643 C C . LYS A 1 202 ? 23.094 -28.375 -8.758 1 90.62 202 LYS A C 1
ATOM 1645 O O . LYS A 1 202 ? 22.484 -28.578 -7.699 1 90.62 202 LYS A O 1
ATOM 1650 N N . HIS A 1 203 ? 23.812 -29.266 -9.164 1 89.25 203 HIS A N 1
ATOM 1651 C CA . HIS A 1 203 ? 24.266 -30.5 -8.531 1 89.25 203 HIS A CA 1
ATOM 1652 C C . HIS A 1 203 ? 23.156 -31.562 -8.547 1 89.25 203 HIS A C 1
ATOM 1654 O O . HIS A 1 203 ? 23.203 -32.531 -7.793 1 89.25 203 HIS A O 1
ATOM 1660 N N . HIS A 1 204 ? 22.141 -31.359 -9.383 1 95.19 204 HIS A N 1
ATOM 1661 C CA . HIS A 1 204 ? 21.062 -32.312 -9.609 1 95.19 204 HIS A CA 1
ATOM 1662 C C . HIS A 1 204 ? 20.875 -32.562 -11.094 1 95.19 204 HIS A C 1
ATOM 1664 O O . HIS A 1 204 ? 21.828 -32.594 -11.867 1 95.19 204 HIS A O 1
ATOM 1670 N N . LEU A 1 205 ? 19.641 -32.969 -11.484 1 95.38 205 LEU A N 1
ATOM 1671 C CA . LEU A 1 205 ? 19.391 -33.156 -12.906 1 95.38 205 LEU A CA 1
ATOM 1672 C C . LEU A 1 205 ? 19.531 -31.859 -13.672 1 95.38 205 LEU A C 1
ATOM 1674 O O . LEU A 1 205 ? 19.094 -30.812 -13.211 1 95.38 205 LEU A O 1
ATOM 1678 N N . PRO A 1 206 ? 20.203 -31.906 -14.773 1 95.12 206 PRO A N 1
ATOM 1679 C CA . PRO A 1 206 ? 20.328 -30.688 -15.57 1 95.12 206 PRO A CA 1
ATOM 1680 C C . PRO A 1 206 ? 19 -30.266 -16.203 1 95.12 206 PRO A C 1
ATOM 1682 O O . PRO A 1 206 ? 18.188 -31.109 -16.594 1 95.12 206 PRO A O 1
ATOM 1685 N N . LEU A 1 207 ? 18.75 -29.016 -16.219 1 96.25 207 LEU A N 1
ATOM 1686 C CA . LEU A 1 207 ? 17.562 -28.438 -16.844 1 96.25 207 LEU A CA 1
ATOM 1687 C C . LEU A 1 207 ? 17.859 -27.062 -17.406 1 96.25 207 LEU A C 1
ATOM 1689 O O . LEU A 1 207 ? 17.891 -26.062 -16.688 1 96.25 207 LEU A O 1
ATOM 1693 N N . PRO A 1 208 ? 18.094 -27.078 -18.797 1 93.62 208 PRO A N 1
ATOM 1694 C CA . PRO A 1 208 ? 18.297 -25.766 -19.406 1 93.62 208 PRO A CA 1
ATOM 1695 C C . PRO A 1 208 ? 17.125 -24.812 -19.188 1 93.62 208 PRO A C 1
ATOM 1697 O O . PRO A 1 208 ? 15.977 -25.266 -19.109 1 93.62 208 PRO A O 1
ATOM 1700 N N . TRP A 1 209 ? 17.406 -23.547 -19.203 1 90 209 TRP A N 1
ATOM 1701 C CA . TRP A 1 209 ? 16.422 -22.531 -18.891 1 90 209 TRP A CA 1
ATOM 1702 C C . TRP A 1 209 ? 15.258 -22.562 -19.875 1 90 209 TRP A C 1
ATOM 1704 O O . TRP A 1 209 ? 14.102 -22.438 -19.484 1 90 209 TRP A O 1
ATOM 1714 N N . ASP A 1 210 ? 15.492 -22.734 -21.141 1 93 210 ASP A N 1
ATOM 1715 C CA . ASP A 1 210 ? 14.461 -22.703 -22.188 1 93 210 ASP A CA 1
ATOM 1716 C C . ASP A 1 210 ? 13.609 -23.969 -22.156 1 93 210 ASP A C 1
ATOM 1718 O O . ASP A 1 210 ? 12.57 -24.031 -22.812 1 93 210 ASP A O 1
ATOM 1722 N N . LYS A 1 211 ? 14.062 -24.953 -21.359 1 97.06 211 LYS A N 1
ATOM 1723 C CA . LYS A 1 211 ? 13.32 -26.203 -21.266 1 97.06 211 LYS A CA 1
ATOM 1724 C C . LYS A 1 211 ? 12.57 -26.312 -19.938 1 97.06 211 LYS A C 1
ATOM 1726 O O . LYS A 1 211 ? 11.867 -27.297 -19.688 1 97.06 211 LYS A O 1
ATOM 1731 N N . LEU A 1 212 ? 12.688 -25.344 -19.156 1 96.94 212 LEU A N 1
ATOM 1732 C CA . LEU A 1 212 ? 12.094 -25.375 -17.812 1 96.94 212 LEU A CA 1
ATOM 1733 C C . LEU A 1 212 ? 10.586 -25.578 -17.906 1 96.94 212 LEU A C 1
ATOM 1735 O O . LEU A 1 212 ? 10.055 -26.547 -17.328 1 96.94 212 LEU A O 1
ATOM 1739 N N . LEU A 1 213 ? 9.852 -24.766 -18.656 1 97.44 213 LEU A N 1
ATOM 1740 C CA . LEU A 1 213 ? 8.391 -24.797 -18.688 1 97.44 213 LEU A CA 1
ATOM 1741 C C . LEU A 1 213 ? 7.902 -26.078 -19.375 1 97.44 213 LEU A C 1
ATOM 1743 O O . LEU A 1 213 ? 7.051 -26.781 -18.828 1 97.44 213 LEU A O 1
ATOM 1747 N N . PRO A 1 214 ? 8.523 -26.438 -20.484 1 97.94 214 PRO A N 1
ATOM 1748 C CA . PRO A 1 214 ? 8.094 -27.688 -21.109 1 97.94 214 PRO A CA 1
ATOM 1749 C C . PRO A 1 214 ? 8.336 -28.906 -20.203 1 97.94 214 PRO A C 1
ATOM 1751 O O . PRO A 1 214 ? 7.543 -29.844 -20.203 1 97.94 214 PRO A O 1
ATOM 1754 N N . THR A 1 215 ? 9.406 -28.875 -19.484 1 98.62 215 THR A N 1
ATOM 1755 C CA . THR A 1 215 ? 9.719 -30 -18.609 1 98.62 215 THR A CA 1
ATOM 1756 C C . THR A 1 215 ? 8.75 -30.047 -17.438 1 98.62 215 THR A C 1
ATOM 1758 O O . THR A 1 215 ? 8.148 -31.094 -17.172 1 98.62 215 THR A O 1
ATOM 1761 N N . VAL A 1 216 ? 8.516 -28.969 -16.781 1 98.69 216 VAL A N 1
ATOM 1762 C CA . VAL A 1 216 ? 7.672 -28.906 -15.594 1 98.69 216 VAL A CA 1
ATOM 1763 C C . VAL A 1 216 ? 6.223 -29.203 -15.977 1 98.69 216 VAL A C 1
ATOM 1765 O O . VAL A 1 216 ? 5.477 -29.781 -15.188 1 98.69 216 VAL A O 1
ATOM 1768 N N . SER A 1 217 ? 5.859 -28.859 -17.234 1 98.62 217 SER A N 1
ATOM 1769 C CA . SER A 1 217 ? 4.484 -29.047 -17.688 1 98.62 217 SER A CA 1
ATOM 1770 C C . SER A 1 217 ? 4.102 -30.531 -17.703 1 98.62 217 SER A C 1
ATOM 1772 O O . SER A 1 217 ? 2.916 -30.859 -17.734 1 98.62 217 SER A O 1
ATOM 1774 N N . GLN A 1 218 ? 5.07 -31.406 -17.625 1 98.62 218 GLN A N 1
ATOM 1775 C CA . GLN A 1 218 ? 4.824 -32.844 -17.672 1 98.62 218 GLN A CA 1
ATOM 1776 C C . GLN A 1 218 ? 4.434 -33.375 -16.297 1 98.62 218 GLN A C 1
ATOM 1778 O O . GLN A 1 218 ? 3.984 -34.531 -16.188 1 98.62 218 GLN A O 1
ATOM 1783 N N . TYR A 1 219 ? 4.598 -32.594 -15.305 1 98.81 219 TYR A N 1
ATOM 1784 C CA . TYR A 1 219 ? 4.395 -33.062 -13.93 1 98.81 219 TYR A CA 1
ATOM 1785 C C . TYR A 1 219 ? 3.023 -32.625 -13.422 1 98.81 219 TYR A C 1
ATOM 1787 O O . TYR A 1 219 ? 2.488 -31.594 -13.836 1 98.81 219 TYR A O 1
ATOM 1795 N N . ASN A 1 220 ? 2.469 -33.406 -12.5 1 98.88 220 ASN A N 1
ATOM 1796 C CA . ASN A 1 220 ? 1.24 -33 -11.812 1 98.88 220 ASN A CA 1
ATOM 1797 C C . ASN A 1 220 ? 1.48 -31.859 -10.852 1 98.88 220 ASN A C 1
ATOM 1799 O O . ASN A 1 220 ? 0.654 -30.953 -10.742 1 98.88 220 ASN A O 1
ATOM 1803 N N . PHE A 1 221 ? 2.652 -31.984 -10.164 1 98.94 221 PHE A N 1
ATOM 1804 C CA . PHE A 1 221 ? 2.898 -31.031 -9.086 1 98.94 221 PHE A CA 1
ATOM 1805 C C . PHE A 1 221 ? 4.301 -30.438 -9.188 1 98.94 221 PHE A C 1
ATOM 1807 O O . PHE A 1 221 ? 5.227 -31.109 -9.664 1 98.94 221 PHE A O 1
ATOM 1814 N N . TYR A 1 222 ? 4.441 -29.203 -8.812 1 98.94 222 TYR A N 1
ATOM 1815 C CA . TYR A 1 222 ? 5.723 -28.516 -8.711 1 98.94 222 TYR A CA 1
ATOM 1816 C C . TYR A 1 222 ? 5.93 -27.969 -7.305 1 98.94 222 TYR A C 1
ATOM 1818 O O . TYR A 1 222 ? 5.059 -27.281 -6.762 1 98.94 222 TYR A O 1
ATOM 1826 N N . LEU A 1 223 ? 7.078 -28.312 -6.711 1 98.94 223 LEU A N 1
ATOM 1827 C CA . LEU A 1 223 ? 7.406 -27.75 -5.402 1 98.94 223 LEU A CA 1
ATOM 1828 C C . LEU A 1 223 ? 7.867 -26.297 -5.527 1 98.94 223 LEU A C 1
ATOM 1830 O O . LEU A 1 223 ? 9.047 -26.047 -5.781 1 98.94 223 LEU A O 1
ATOM 1834 N N . ALA A 1 224 ? 6.945 -25.375 -5.32 1 98.81 224 ALA A N 1
ATOM 1835 C CA . ALA A 1 224 ? 7.254 -23.953 -5.316 1 98.81 224 ALA A CA 1
ATOM 1836 C C . ALA A 1 224 ? 7.688 -23.484 -3.928 1 98.81 224 ALA A C 1
ATOM 1838 O O . ALA A 1 224 ? 7.059 -22.609 -3.336 1 98.81 224 ALA A O 1
ATOM 1839 N N . PHE A 1 225 ? 8.836 -24.047 -3.479 1 98.69 225 PHE A N 1
ATOM 1840 C CA . PHE A 1 225 ? 9.352 -23.766 -2.143 1 98.69 225 PHE A CA 1
ATOM 1841 C C . PHE A 1 225 ? 10.234 -22.531 -2.145 1 98.69 225 PHE A C 1
ATOM 1843 O O . PHE A 1 225 ? 11.227 -22.469 -2.877 1 98.69 225 PHE A O 1
ATOM 1850 N N . GLU A 1 226 ? 9.859 -21.609 -1.323 1 97.81 226 GLU A N 1
ATOM 1851 C CA . GLU A 1 226 ? 10.648 -20.391 -1.204 1 97.81 226 GLU A CA 1
ATOM 1852 C C . GLU A 1 226 ? 11.898 -20.625 -0.362 1 97.81 226 GLU A C 1
ATOM 1854 O O . GLU A 1 226 ? 11.914 -21.484 0.516 1 97.81 226 GLU A O 1
ATOM 1859 N N . ASN A 1 227 ? 12.961 -19.844 -0.634 1 95.56 227 ASN A N 1
ATOM 1860 C CA . ASN A 1 227 ? 14.188 -19.938 0.152 1 95.56 227 ASN A CA 1
ATOM 1861 C C . ASN A 1 227 ? 14.031 -19.266 1.51 1 95.56 227 ASN A C 1
ATOM 1863 O O . ASN A 1 227 ? 14.859 -19.469 2.404 1 95.56 227 ASN A O 1
ATOM 1867 N N . SER A 1 228 ? 13.008 -18.422 1.642 1 95.75 228 SER A N 1
ATOM 1868 C CA . SER A 1 228 ? 12.664 -17.766 2.898 1 95.75 228 SER A CA 1
ATOM 1869 C C . SER A 1 228 ? 11.164 -17.5 2.994 1 95.75 228 SER A C 1
ATOM 1871 O O . SER A 1 228 ? 10.461 -17.531 1.984 1 95.75 228 SER A O 1
ATOM 1873 N N . GLN A 1 229 ? 10.773 -17.359 4.211 1 97.06 229 GLN A N 1
ATOM 1874 C CA . GLN A 1 229 ? 9.344 -17.172 4.453 1 97.06 229 GLN A CA 1
ATOM 1875 C C . GLN A 1 229 ? 9.062 -15.758 4.957 1 97.06 229 GLN A C 1
ATOM 1877 O O . GLN A 1 229 ? 9.336 -15.438 6.117 1 97.06 229 GLN A O 1
ATOM 1882 N N . HIS A 1 230 ? 8.578 -14.914 4.078 1 97.88 230 HIS A N 1
ATOM 1883 C CA . HIS A 1 230 ? 8.25 -13.531 4.402 1 97.88 230 HIS A CA 1
ATOM 1884 C C . HIS A 1 230 ? 6.934 -13.109 3.752 1 97.88 230 HIS A C 1
ATOM 1886 O O . HIS A 1 230 ? 6.527 -13.688 2.738 1 97.88 230 HIS A O 1
ATOM 1892 N N . GLU A 1 231 ? 6.324 -12.109 4.352 1 97.12 231 GLU A N 1
ATOM 1893 C CA . GLU A 1 231 ? 5.055 -11.594 3.842 1 97.12 231 GLU A CA 1
ATOM 1894 C C . GLU A 1 231 ? 5.168 -11.219 2.367 1 97.12 231 GLU A C 1
ATOM 1896 O O . GLU A 1 231 ? 6.129 -10.562 1.958 1 97.12 231 GLU A O 1
ATOM 1901 N N . ASP A 1 232 ? 4.223 -11.703 1.522 1 97.81 232 ASP A N 1
ATOM 1902 C CA . ASP A 1 232 ? 4.016 -11.367 0.116 1 97.81 232 ASP A CA 1
ATOM 1903 C C . ASP A 1 232 ? 5.156 -11.906 -0.747 1 97.81 232 ASP A C 1
ATOM 1905 O O . ASP A 1 232 ? 5.199 -11.664 -1.953 1 97.81 232 ASP A O 1
ATOM 1909 N N . TYR A 1 233 ? 6.117 -12.633 -0.073 1 98.31 233 TYR A N 1
ATOM 1910 C CA . TYR A 1 233 ? 7.246 -13.156 -0.832 1 98.31 233 TYR A CA 1
ATOM 1911 C C . TYR A 1 233 ? 6.867 -14.438 -1.563 1 98.31 233 TYR A C 1
ATOM 1913 O O . TYR A 1 233 ? 7.152 -15.539 -1.085 1 98.31 233 TYR A O 1
ATOM 1921 N N . ILE A 1 234 ? 6.254 -14.312 -2.695 1 98.31 234 ILE A N 1
ATOM 1922 C CA . ILE A 1 234 ? 5.84 -15.352 -3.631 1 98.31 234 ILE A CA 1
ATOM 1923 C C . ILE A 1 234 ? 6.527 -15.133 -4.98 1 98.31 234 ILE A C 1
ATOM 1925 O O . ILE A 1 234 ? 6.168 -14.219 -5.723 1 98.31 234 ILE A O 1
ATOM 1929 N N . THR A 1 235 ? 7.457 -15.938 -5.301 1 97.69 235 THR A N 1
ATOM 1930 C CA . THR A 1 235 ? 8.422 -15.602 -6.344 1 97.69 235 THR A CA 1
ATOM 1931 C C . THR A 1 235 ? 8.156 -16.422 -7.609 1 97.69 235 THR A C 1
ATOM 1933 O O . THR A 1 235 ? 7.035 -16.891 -7.824 1 97.69 235 THR A O 1
ATOM 1936 N N . GLU A 1 236 ? 9.156 -16.469 -8.5 1 96.81 236 GLU A N 1
ATOM 1937 C CA . GLU A 1 236 ? 9.023 -17.078 -9.82 1 96.81 236 GLU A CA 1
ATOM 1938 C C . GLU A 1 236 ? 8.734 -18.562 -9.711 1 96.81 236 GLU A C 1
ATOM 1940 O O . GLU A 1 236 ? 8.133 -19.156 -10.609 1 96.81 236 GLU A O 1
ATOM 1945 N N . LYS A 1 237 ? 9.094 -19.172 -8.609 1 97.5 237 LYS A N 1
ATOM 1946 C CA . LYS A 1 237 ? 8.867 -20.609 -8.445 1 97.5 237 LYS A CA 1
ATOM 1947 C C . LYS A 1 237 ? 7.383 -20.953 -8.594 1 97.5 237 LYS A C 1
ATOM 1949 O O . LYS A 1 237 ? 7.031 -21.938 -9.227 1 97.5 237 LYS A O 1
ATOM 1954 N N . LEU A 1 238 ? 6.586 -20.109 -8.023 1 98.5 238 LEU A N 1
ATOM 1955 C CA . LEU A 1 238 ? 5.148 -20.328 -8.148 1 98.5 238 LEU A CA 1
ATOM 1956 C C . LEU A 1 238 ? 4.629 -19.766 -9.477 1 98.5 238 LEU A C 1
ATOM 1958 O O . LEU A 1 238 ? 3.967 -20.484 -10.234 1 98.5 238 LEU A O 1
ATOM 1962 N N . TRP A 1 239 ? 4.898 -18.578 -9.75 1 98.25 239 TRP A N 1
ATOM 1963 C CA . TRP A 1 239 ? 4.27 -17.844 -10.836 1 98.25 239 TRP A CA 1
ATOM 1964 C C . TRP A 1 239 ? 4.719 -18.375 -12.188 1 98.25 239 TRP A C 1
ATOM 1966 O O . TRP A 1 239 ? 3.887 -18.688 -13.047 1 98.25 239 TRP A O 1
ATOM 1976 N N . ARG A 1 240 ? 6.012 -18.453 -12.344 1 97.12 240 ARG A N 1
ATOM 1977 C CA . ARG A 1 240 ? 6.559 -18.859 -13.633 1 97.12 240 ARG A CA 1
ATOM 1978 C C . ARG A 1 240 ? 6.656 -20.375 -13.727 1 97.12 240 ARG A C 1
ATOM 1980 O O . ARG A 1 240 ? 6.039 -20.984 -14.602 1 97.12 240 ARG A O 1
ATOM 1987 N N . ASN A 1 241 ? 7.363 -20.938 -12.766 1 97.81 241 ASN A N 1
ATOM 1988 C CA . ASN A 1 241 ? 7.664 -22.359 -12.891 1 97.81 241 ASN A CA 1
ATOM 1989 C C . ASN A 1 241 ? 6.395 -23.219 -12.852 1 97.81 241 ASN A C 1
ATOM 1991 O O . ASN A 1 241 ? 6.203 -24.094 -13.688 1 97.81 241 ASN A O 1
ATOM 1995 N N . ALA A 1 242 ? 5.531 -22.875 -11.945 1 98.56 242 ALA A N 1
ATOM 1996 C CA . ALA A 1 242 ? 4.367 -23.75 -11.758 1 98.56 242 ALA A CA 1
ATOM 1997 C C . ALA A 1 242 ? 3.18 -23.25 -12.578 1 98.56 242 ALA A C 1
ATOM 1999 O O . ALA A 1 242 ? 2.746 -23.922 -13.516 1 98.56 242 ALA A O 1
ATOM 2000 N N . LEU A 1 243 ? 2.666 -22.078 -12.344 1 98.31 243 LEU A N 1
ATOM 2001 C CA . LEU A 1 243 ? 1.415 -21.625 -12.938 1 98.31 243 LEU A CA 1
ATOM 2002 C C . LEU A 1 243 ? 1.559 -21.484 -14.453 1 98.31 243 LEU A C 1
ATOM 2004 O O . LEU A 1 243 ? 0.67 -21.875 -15.203 1 98.31 243 LEU A O 1
ATOM 2008 N N . SER A 1 244 ? 2.688 -20.984 -14.891 1 96.75 244 SER A N 1
ATOM 2009 C CA . SER A 1 244 ? 2.854 -20.75 -16.328 1 96.75 244 SER A CA 1
ATOM 2010 C C . SER A 1 244 ? 3.039 -22.078 -17.062 1 96.75 244 SER A C 1
ATOM 2012 O O . SER A 1 244 ? 2.822 -22.141 -18.281 1 96.75 244 SER A O 1
ATOM 2014 N N . SER A 1 245 ? 3.418 -23.156 -16.391 1 97.38 245 SER A N 1
ATOM 2015 C CA . SER A 1 245 ? 3.613 -24.453 -17.016 1 97.38 245 SER A CA 1
ATOM 2016 C C . SER A 1 245 ? 2.348 -25.297 -16.938 1 97.38 245 SER A C 1
ATOM 2018 O O . SER A 1 245 ? 2.311 -26.422 -17.453 1 97.38 245 SER A O 1
ATOM 2020 N N . GLY A 1 246 ? 1.33 -24.797 -16.297 1 97.62 246 GLY A N 1
ATOM 2021 C CA . GLY A 1 246 ? 0.127 -25.578 -16.094 1 97.62 246 GLY A CA 1
ATOM 2022 C C . GLY A 1 246 ? 0.308 -26.703 -15.094 1 97.62 246 GLY A C 1
ATOM 2023 O O . GLY A 1 246 ? -0.199 -27.812 -15.297 1 97.62 246 GLY A O 1
ATOM 2024 N N . THR A 1 247 ? 1.029 -26.484 -14.141 1 98.62 247 THR A N 1
ATOM 2025 C CA . THR A 1 247 ? 1.306 -27.438 -13.078 1 98.62 247 THR A CA 1
ATOM 2026 C C . THR A 1 247 ? 0.824 -26.906 -11.727 1 98.62 247 THR A C 1
ATOM 2028 O O . THR A 1 247 ? 0.955 -25.719 -11.438 1 98.62 247 THR A O 1
ATOM 2031 N N . VAL A 1 248 ? 0.254 -27.75 -10.859 1 98.88 248 VAL A N 1
ATOM 2032 C CA . VAL A 1 248 ? -0.268 -27.328 -9.562 1 98.88 248 VAL A CA 1
ATOM 2033 C C . VAL A 1 248 ? 0.887 -27.078 -8.594 1 98.88 248 VAL A C 1
ATOM 2035 O O . VAL A 1 248 ? 1.676 -27.984 -8.32 1 98.88 248 VAL A O 1
ATOM 2038 N N . PRO A 1 249 ? 0.975 -25.906 -8.078 1 98.94 249 PRO A N 1
ATOM 2039 C CA . PRO A 1 249 ? 2.059 -25.641 -7.133 1 98.94 249 PRO A CA 1
ATOM 2040 C C . PRO A 1 249 ? 1.782 -26.203 -5.742 1 98.94 249 PRO A C 1
ATOM 2042 O O . PRO A 1 249 ? 0.659 -26.094 -5.242 1 98.94 249 PRO A O 1
ATOM 2045 N N . VAL A 1 250 ? 2.754 -26.828 -5.176 1 98.94 250 VAL A N 1
ATOM 2046 C CA . VAL A 1 250 ? 2.852 -27.094 -3.746 1 98.94 250 VAL A CA 1
ATOM 2047 C C . VAL A 1 250 ? 3.746 -26.047 -3.084 1 98.94 250 VAL A C 1
ATOM 2049 O O . VAL A 1 250 ? 4.93 -25.922 -3.418 1 98.94 250 VAL A O 1
ATOM 2052 N N . VAL A 1 251 ? 3.143 -25.312 -2.117 1 98.94 251 VAL A N 1
ATOM 2053 C CA . VAL A 1 251 ? 3.857 -24.094 -1.751 1 98.94 251 VAL A CA 1
ATOM 2054 C C . VAL A 1 251 ? 4.348 -24.188 -0.308 1 98.94 251 VAL A C 1
ATOM 2056 O O . VAL A 1 251 ? 3.66 -24.766 0.548 1 98.94 251 VAL A O 1
ATOM 2059 N N . LEU A 1 252 ? 5.562 -23.766 -0.077 1 98.81 252 LEU A N 1
ATOM 2060 C CA . LEU A 1 252 ? 6.207 -23.469 1.199 1 98.81 252 LEU A CA 1
ATOM 2061 C C . LEU A 1 252 ? 6.773 -22.062 1.219 1 98.81 252 LEU A C 1
ATOM 2063 O O . LEU A 1 252 ? 7.738 -21.766 0.512 1 98.81 252 LEU A O 1
ATOM 2067 N N . GLY A 1 253 ? 6.137 -21.156 1.835 1 98.19 253 GLY A N 1
ATOM 2068 C CA . GLY A 1 253 ? 6.426 -19.734 1.919 1 98.19 253 GLY A CA 1
ATOM 2069 C C . GLY A 1 253 ? 5.609 -19.016 2.977 1 98.19 253 GLY A C 1
ATOM 2070 O O . GLY A 1 253 ? 5.551 -19.453 4.129 1 98.19 253 GLY A O 1
ATOM 2071 N N . PRO A 1 254 ? 5.02 -17.906 2.662 1 97.81 254 PRO A N 1
ATOM 2072 C CA . PRO A 1 254 ? 4.141 -17.25 3.623 1 97.81 254 PRO A CA 1
ATOM 2073 C C . PRO A 1 254 ? 2.91 -18.078 3.975 1 97.81 254 PRO A C 1
ATOM 2075 O O . PRO A 1 254 ? 2.664 -19.109 3.348 1 97.81 254 PRO A O 1
ATOM 2078 N N . PRO A 1 255 ? 2.207 -17.672 5.004 1 96.94 255 PRO A N 1
ATOM 2079 C CA . PRO A 1 255 ? 1.015 -18.422 5.402 1 96.94 255 PRO A CA 1
ATOM 2080 C C . PRO A 1 255 ? -0.025 -18.516 4.289 1 96.94 255 PRO A C 1
ATOM 2082 O O . PRO A 1 255 ? -0.034 -17.688 3.379 1 96.94 255 PRO A O 1
ATOM 2085 N N . ARG A 1 256 ? -0.872 -19.5 4.363 1 97.06 256 ARG A N 1
ATOM 2086 C CA . ARG A 1 256 ? -1.896 -19.766 3.357 1 97.06 256 ARG A CA 1
ATOM 2087 C C . ARG A 1 256 ? -2.719 -18.516 3.072 1 97.06 256 ARG A C 1
ATOM 2089 O O . ARG A 1 256 ? -2.977 -18.188 1.912 1 97.06 256 ARG A O 1
ATOM 2096 N N . GLU A 1 257 ? -3.074 -17.812 4.141 1 94.94 257 GLU A N 1
ATOM 2097 C CA . GLU A 1 257 ? -3.914 -16.625 3.994 1 94.94 257 GLU A CA 1
ATOM 2098 C C . GLU A 1 257 ? -3.23 -15.562 3.135 1 94.94 257 GLU A C 1
ATOM 2100 O O . GLU A 1 257 ? -3.893 -14.82 2.408 1 94.94 257 GLU A O 1
ATOM 2105 N N . ASN A 1 258 ? -1.95 -15.508 3.27 1 97.19 258 ASN A N 1
ATOM 2106 C CA . ASN A 1 258 ? -1.196 -14.555 2.467 1 97.19 258 ASN A CA 1
ATOM 2107 C C . ASN A 1 258 ? -1.208 -14.93 0.988 1 97.19 258 ASN A C 1
ATOM 2109 O O . ASN A 1 258 ? -1.344 -14.062 0.123 1 97.19 258 ASN A O 1
ATOM 2113 N N . TYR A 1 259 ? -1.072 -16.234 0.67 1 98.31 259 TYR A N 1
ATOM 2114 C CA . TYR A 1 259 ? -1.214 -16.688 -0.712 1 98.31 259 TYR A CA 1
ATOM 2115 C C . TYR A 1 259 ? -2.586 -16.312 -1.265 1 98.31 259 TYR A C 1
ATOM 2117 O O . TYR A 1 259 ? -2.705 -15.891 -2.416 1 98.31 259 TYR A O 1
ATOM 2125 N N . GLU A 1 260 ? -3.525 -16.438 -0.464 1 96.81 260 GLU A N 1
ATOM 2126 C CA . GLU A 1 260 ? -4.91 -16.266 -0.896 1 96.81 260 GLU A CA 1
ATOM 2127 C C . GLU A 1 260 ? -5.227 -14.805 -1.192 1 96.81 260 GLU A C 1
ATOM 2129 O O . GLU A 1 260 ? -6.273 -14.492 -1.76 1 96.81 260 GLU A O 1
ATOM 2134 N N . ARG A 1 261 ? -4.336 -13.914 -0.867 1 95.94 261 ARG A N 1
ATOM 2135 C CA . ARG A 1 261 ? -4.484 -12.523 -1.281 1 95.94 261 ARG A CA 1
ATOM 2136 C C . ARG A 1 261 ? -4.285 -12.375 -2.787 1 95.94 261 ARG A C 1
ATOM 2138 O O . ARG A 1 261 ? -4.824 -11.453 -3.402 1 95.94 261 ARG A O 1
ATOM 2145 N N . PHE A 1 262 ? -3.549 -13.328 -3.352 1 97.44 262 PHE A N 1
ATOM 2146 C CA . PHE A 1 262 ? -3.102 -13.141 -4.727 1 97.44 262 PHE A CA 1
ATOM 2147 C C . PHE A 1 262 ? -3.578 -14.289 -5.609 1 97.44 262 PHE A C 1
ATOM 2149 O O . PHE A 1 262 ? -3.535 -14.195 -6.836 1 97.44 262 PHE A O 1
ATOM 2156 N N . LEU A 1 263 ? -4.02 -15.383 -4.941 1 97.69 263 LEU A N 1
ATOM 2157 C CA . LEU A 1 263 ? -4.406 -16.594 -5.656 1 97.69 263 LEU A CA 1
ATOM 2158 C C . LEU A 1 263 ? -5.754 -17.109 -5.16 1 97.69 263 LEU A C 1
ATOM 2160 O O . LEU A 1 263 ? -6.035 -17.062 -3.959 1 97.69 263 LEU A O 1
ATOM 2164 N N . PRO A 1 264 ? -6.496 -17.672 -6.113 1 96.25 264 PRO A N 1
ATOM 2165 C CA . PRO A 1 264 ? -7.652 -18.422 -5.617 1 96.25 264 PRO A CA 1
ATOM 2166 C C . PRO A 1 264 ? -7.254 -19.578 -4.707 1 96.25 264 PRO A C 1
ATOM 2168 O O . PRO A 1 264 ? -6.234 -20.234 -4.941 1 96.25 264 PRO A O 1
ATOM 2171 N N . PRO A 1 265 ? -8.086 -19.828 -3.707 1 95.38 265 PRO A N 1
ATOM 2172 C CA . PRO A 1 265 ? -7.723 -20.859 -2.729 1 95.38 265 PRO A CA 1
ATOM 2173 C C . PRO A 1 265 ? -7.512 -22.234 -3.363 1 95.38 265 PRO A C 1
ATOM 2175 O O . PRO A 1 265 ? -6.703 -23.031 -2.877 1 95.38 265 PRO A O 1
ATOM 2178 N N . ASP A 1 266 ? -8.203 -22.594 -4.434 1 96.19 266 ASP A N 1
ATOM 2179 C CA . ASP A 1 266 ? -8.102 -23.906 -5.066 1 96.19 266 ASP A CA 1
ATOM 2180 C C . ASP A 1 266 ? -7.125 -23.875 -6.238 1 96.19 266 ASP A C 1
ATOM 2182 O O . ASP A 1 266 ? -7.34 -24.547 -7.25 1 96.19 266 ASP A O 1
ATOM 2186 N N . SER A 1 267 ? -6.125 -23.047 -6.129 1 98.31 267 SER A N 1
ATOM 2187 C CA . SER A 1 267 ? -5.141 -22.953 -7.203 1 98.31 267 SER A CA 1
ATOM 2188 C C . SER A 1 267 ? -3.77 -23.438 -6.742 1 98.31 267 SER A C 1
ATOM 2190 O O . SER A 1 267 ? -2.826 -23.5 -7.535 1 98.31 267 SER A O 1
ATOM 2192 N N . PHE A 1 268 ? -3.652 -23.812 -5.484 1 98.88 268 PHE A N 1
ATOM 2193 C CA . PHE A 1 268 ? -2.383 -24.266 -4.926 1 98.88 268 PHE A CA 1
ATOM 2194 C C . PHE A 1 268 ? -2.611 -25.203 -3.746 1 98.88 268 PHE A C 1
ATOM 2196 O O . PHE A 1 268 ? -3.732 -25.312 -3.248 1 98.88 268 PHE A O 1
ATOM 2203 N N . ILE A 1 269 ? -1.539 -25.875 -3.42 1 98.94 269 ILE A N 1
ATOM 2204 C CA . ILE A 1 269 ? -1.528 -26.75 -2.25 1 98.94 269 ILE A CA 1
ATOM 2205 C C . ILE A 1 269 ? -0.494 -26.25 -1.243 1 98.94 269 ILE A C 1
ATOM 2207 O O . ILE A 1 269 ? 0.696 -26.172 -1.558 1 98.94 269 ILE A O 1
ATOM 2211 N N . HIS A 1 270 ? -0.971 -25.875 -0.073 1 98.88 270 HIS A N 1
ATOM 2212 C CA . HIS A 1 270 ? -0.062 -25.375 0.954 1 98.88 270 HIS A CA 1
ATOM 2213 C C . HIS A 1 270 ? 0.401 -26.5 1.87 1 98.88 270 HIS A C 1
ATOM 2215 O O . HIS A 1 270 ? -0.415 -27.297 2.352 1 98.88 270 HIS A O 1
ATOM 2221 N N . VAL A 1 271 ? 1.635 -26.531 2.219 1 98.81 271 VAL A N 1
ATOM 2222 C CA . VAL A 1 271 ? 2.182 -27.641 2.988 1 98.81 271 VAL A CA 1
ATOM 2223 C C . VAL A 1 271 ? 1.565 -27.656 4.387 1 98.81 271 VAL A C 1
ATOM 2225 O O . VAL A 1 271 ? 1.393 -28.719 4.984 1 98.81 271 VAL A O 1
ATOM 2228 N N . ASN A 1 272 ? 1.195 -26.484 4.879 1 98.25 272 ASN A N 1
ATOM 2229 C CA . ASN A 1 272 ? 0.688 -26.375 6.242 1 98.25 272 ASN A CA 1
ATOM 2230 C C . ASN A 1 272 ? -0.747 -26.891 6.352 1 98.25 272 ASN A C 1
ATOM 2232 O O . ASN A 1 272 ? -1.306 -26.953 7.445 1 98.25 272 ASN A O 1
ATOM 2236 N N . ASP A 1 273 ? -1.329 -27.203 5.238 1 98.19 273 ASP A N 1
ATOM 2237 C CA . ASP A 1 273 ? -2.662 -27.797 5.285 1 98.19 273 ASP A CA 1
ATOM 2238 C C . ASP A 1 273 ? -2.6 -29.25 5.77 1 98.19 273 ASP A C 1
ATOM 2240 O O . ASP A 1 273 ? -3.635 -29.859 6.031 1 98.19 273 ASP A O 1
ATOM 2244 N N . PHE A 1 274 ? -1.401 -29.766 5.949 1 98.69 274 PHE A N 1
ATOM 2245 C CA . PHE A 1 274 ? -1.202 -31.172 6.281 1 98.69 274 PHE A CA 1
ATOM 2246 C C . PHE A 1 274 ? -0.407 -31.328 7.574 1 98.69 274 PHE A C 1
ATOM 2248 O O . PHE A 1 274 ? 0.503 -30.531 7.84 1 98.69 274 PHE A O 1
ATOM 2255 N N . ALA A 1 275 ? -0.617 -32.344 8.289 1 98.12 275 ALA A N 1
ATOM 2256 C CA . ALA A 1 275 ? 0.028 -32.562 9.578 1 98.12 275 ALA A CA 1
ATOM 2257 C C . ALA A 1 275 ? 1.479 -33 9.398 1 98.12 275 ALA A C 1
ATOM 2259 O O . ALA A 1 275 ? 2.311 -32.812 10.289 1 98.12 275 ALA A O 1
ATOM 2260 N N . SER A 1 276 ? 1.76 -33.688 8.25 1 98.25 276 SER A N 1
ATOM 2261 C CA . SER A 1 276 ? 3.107 -34.156 7.988 1 98.25 276 SER A CA 1
ATOM 2262 C C . SER A 1 276 ? 3.393 -34.25 6.492 1 98.25 276 SER A C 1
ATOM 2264 O O . SER A 1 276 ? 2.475 -34.156 5.676 1 98.25 276 SER A O 1
ATOM 2266 N N . ALA A 1 277 ? 4.672 -34.375 6.188 1 98.69 277 ALA A N 1
ATOM 2267 C CA . ALA A 1 277 ? 5.066 -34.594 4.797 1 98.69 277 ALA A CA 1
ATOM 2268 C C . ALA A 1 277 ? 4.449 -35.875 4.242 1 98.69 277 ALA A C 1
ATOM 2270 O O . ALA A 1 277 ? 4.121 -35.938 3.059 1 98.69 277 ALA A O 1
ATOM 2271 N N . GLU A 1 278 ? 4.277 -36.844 5.094 1 98.75 278 GLU A N 1
ATOM 2272 C CA . GLU A 1 278 ? 3.635 -38.094 4.703 1 98.75 278 GLU A CA 1
ATOM 2273 C C . GLU A 1 278 ? 2.189 -37.844 4.273 1 98.75 278 GLU A C 1
ATOM 2275 O O . GLU A 1 278 ? 1.742 -38.406 3.26 1 98.75 278 GLU A O 1
ATOM 2280 N N . ASP A 1 279 ? 1.542 -37.062 5.059 1 98.88 279 ASP A N 1
ATOM 2281 C CA . ASP A 1 279 ? 0.153 -36.75 4.738 1 98.88 279 ASP A CA 1
ATOM 2282 C C . ASP A 1 279 ? 0.053 -36 3.412 1 98.88 279 ASP A C 1
ATOM 2284 O O . ASP A 1 279 ? -0.859 -36.25 2.619 1 98.88 279 ASP A O 1
ATOM 2288 N N . 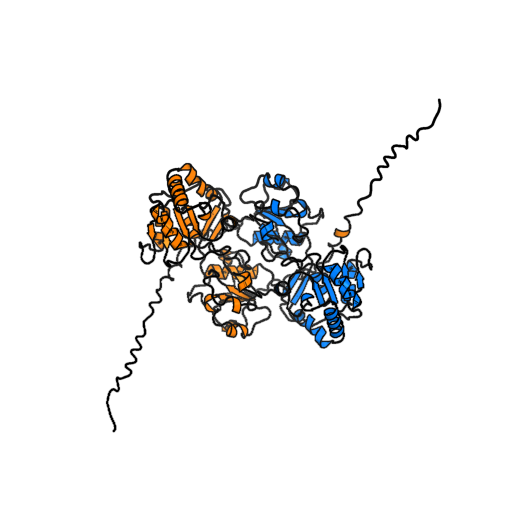LEU A 1 280 ? 0.965 -35.125 3.197 1 98.88 280 LEU A N 1
ATOM 2289 C CA . LEU A 1 280 ? 0.995 -34.406 1.929 1 98.88 280 LEU A CA 1
ATOM 2290 C C . LEU A 1 280 ? 1.257 -35.344 0.769 1 98.88 280 LEU A C 1
ATOM 2292 O O . LEU A 1 280 ? 0.57 -35.281 -0.253 1 98.88 280 LEU A O 1
ATOM 2296 N N . ALA A 1 281 ? 2.197 -36.188 0.964 1 98.88 281 ALA A N 1
ATOM 2297 C CA . ALA A 1 281 ? 2.537 -37.156 -0.078 1 98.88 281 ALA A CA 1
ATOM 2298 C C . ALA A 1 281 ? 1.33 -38 -0.449 1 98.88 281 ALA A C 1
ATOM 2300 O O . ALA A 1 281 ? 1.062 -38.219 -1.631 1 98.88 281 ALA A O 1
ATOM 2301 N N . ARG A 1 282 ? 0.656 -38.5 0.552 1 98.62 282 ARG A N 1
ATOM 2302 C CA . ARG A 1 282 ? -0.544 -39.312 0.322 1 98.62 282 ARG A CA 1
ATOM 2303 C C . ARG A 1 282 ? -1.582 -38.5 -0.469 1 98.62 282 ARG A C 1
ATOM 2305 O O . ARG A 1 282 ? -2.189 -39.031 -1.403 1 98.62 282 ARG A O 1
ATOM 2312 N N . TYR A 1 283 ? -1.769 -37.312 -0.127 1 98.81 283 TYR A N 1
ATOM 2313 C CA . TYR A 1 283 ? -2.723 -36.438 -0.814 1 98.81 283 TYR A CA 1
ATOM 2314 C C . TYR A 1 283 ? -2.342 -36.281 -2.279 1 98.81 283 TYR A C 1
ATOM 2316 O O . TYR A 1 283 ? -3.195 -36.344 -3.164 1 98.81 283 TYR A O 1
ATOM 2324 N N . LEU A 1 284 ? -1.062 -36 -2.557 1 98.88 284 LEU A N 1
ATOM 2325 C CA . LEU A 1 284 ? -0.595 -35.812 -3.924 1 98.88 284 LEU A CA 1
ATOM 2326 C C . LEU A 1 284 ? -0.792 -37.062 -4.766 1 98.88 284 LEU A C 1
ATOM 2328 O O . LEU A 1 284 ? -1.23 -36.969 -5.914 1 98.88 284 LEU A O 1
ATOM 2332 N N . TRP A 1 285 ? -0.521 -38.156 -4.152 1 98.25 285 TRP A N 1
ATOM 2333 C CA . TRP A 1 285 ? -0.705 -39.438 -4.832 1 98.25 285 TRP A CA 1
ATOM 2334 C C . TRP A 1 285 ? -2.17 -39.625 -5.199 1 98.25 285 TRP A C 1
ATOM 2336 O O . TRP A 1 285 ? -2.484 -40 -6.34 1 98.25 285 TRP A O 1
ATOM 2346 N N . GLU A 1 286 ? -2.988 -39.406 -4.273 1 98.31 286 GLU A N 1
ATOM 2347 C CA . GLU A 1 286 ? -4.422 -39.594 -4.492 1 98.31 286 GLU A CA 1
ATOM 2348 C C . GLU A 1 286 ? -4.949 -38.625 -5.543 1 98.31 286 GLU A C 1
ATOM 2350 O O . GLU A 1 286 ? -5.719 -39 -6.426 1 98.31 286 GLU A O 1
ATOM 2355 N N . LEU A 1 287 ? -4.52 -37.438 -5.395 1 98.5 287 LEU A N 1
ATOM 2356 C CA . LEU A 1 287 ? -4.992 -36.375 -6.301 1 98.5 287 LEU A CA 1
ATOM 2357 C C . LEU A 1 287 ? -4.535 -36.656 -7.73 1 98.5 287 LEU A C 1
ATOM 2359 O O . LEU A 1 287 ? -5.289 -36.438 -8.68 1 98.5 287 LEU A O 1
ATOM 2363 N N . SER A 1 288 ? -3.354 -37.125 -7.93 1 97.69 288 SER A N 1
ATOM 2364 C CA . SER A 1 288 ? -2.812 -37.375 -9.258 1 97.69 288 SER A CA 1
ATOM 2365 C C . SER A 1 288 ? -3.607 -38.469 -9.984 1 97.69 288 SER A C 1
ATOM 2367 O O . SER A 1 288 ? -3.623 -38.5 -11.219 1 97.69 288 SER A O 1
ATOM 2369 N N . GLY A 1 289 ? -4.293 -39.312 -9.25 1 96.88 289 GLY A N 1
ATOM 2370 C CA . GLY A 1 289 ? -5.07 -40.375 -9.828 1 96.88 289 GLY A CA 1
ATOM 2371 C C . GLY A 1 289 ? -6.535 -40.031 -10.016 1 96.88 289 GLY A C 1
ATOM 2372 O O . GLY A 1 289 ? -7.309 -40.844 -10.547 1 96.88 289 GLY A O 1
ATOM 2373 N N . ASP A 1 290 ? -6.906 -38.906 -9.539 1 97.31 290 ASP A N 1
ATOM 2374 C CA . ASP A 1 290 ? -8.281 -38.438 -9.625 1 97.31 290 ASP A CA 1
ATOM 2375 C C . ASP A 1 290 ? -8.398 -37.281 -10.602 1 97.31 290 ASP A C 1
ATOM 2377 O O . ASP A 1 290 ? -8.312 -36.094 -10.203 1 97.31 290 ASP A O 1
ATOM 2381 N N . THR A 1 291 ? -8.719 -37.594 -11.797 1 96.19 291 THR A N 1
ATOM 2382 C CA . THR A 1 291 ? -8.695 -36.625 -12.875 1 96.19 291 THR A CA 1
ATOM 2383 C C . THR A 1 291 ? -9.641 -35.469 -12.586 1 96.19 291 THR A C 1
ATOM 2385 O O . THR A 1 291 ? -9.289 -34.281 -12.781 1 96.19 291 THR A O 1
ATOM 2388 N N . GLU A 1 292 ? -10.773 -35.781 -12.117 1 96.31 292 GLU A N 1
ATOM 2389 C CA . GLU A 1 292 ? -11.773 -34.75 -11.844 1 96.31 292 GLU A CA 1
ATOM 2390 C C . GLU A 1 292 ? -11.305 -33.812 -10.734 1 96.31 292 GLU A C 1
ATOM 2392 O O . GLU A 1 292 ? -11.391 -32.594 -10.875 1 96.31 292 GLU A O 1
ATOM 2397 N N . ARG A 1 293 ? -10.844 -34.344 -9.68 1 97.56 293 ARG A N 1
ATOM 2398 C CA . ARG A 1 293 ? -10.367 -33.531 -8.562 1 97.56 293 ARG A CA 1
ATOM 2399 C C . ARG A 1 293 ? -9.141 -32.719 -8.961 1 97.56 293 ARG A C 1
ATOM 2401 O O . ARG A 1 293 ? -9 -31.562 -8.57 1 97.56 293 ARG A O 1
ATOM 2408 N N . TYR A 1 294 ? -8.297 -33.312 -9.688 1 98.19 294 TYR A N 1
ATOM 2409 C CA . TYR A 1 294 ? -7.094 -32.625 -10.141 1 98.19 294 TYR A CA 1
ATOM 2410 C C . TYR A 1 294 ? -7.449 -31.438 -11.023 1 98.19 294 TYR A C 1
ATOM 2412 O O . TYR A 1 294 ? -6.867 -30.359 -10.883 1 98.19 294 TYR A O 1
ATOM 2420 N N . GLN A 1 295 ? -8.422 -31.594 -11.844 1 97.25 295 GLN A N 1
ATOM 2421 C CA . GLN A 1 295 ? -8.828 -30.547 -12.781 1 97.25 295 GLN A CA 1
ATOM 2422 C C . GLN A 1 295 ? -9.438 -29.359 -12.039 1 97.25 295 GLN A C 1
ATOM 2424 O O . GLN A 1 295 ? -9.43 -28.234 -12.555 1 97.25 295 GLN A O 1
ATOM 2429 N N . ARG A 1 296 ? -9.914 -29.594 -10.852 1 97.12 296 ARG A N 1
ATOM 2430 C CA . ARG A 1 296 ? -10.492 -28.516 -10.062 1 97.12 296 ARG A CA 1
ATOM 2431 C C . ARG A 1 296 ? -9.445 -27.453 -9.727 1 97.12 296 ARG A C 1
ATOM 2433 O O . ARG A 1 296 ? -9.773 -26.281 -9.602 1 97.12 296 ARG A O 1
ATOM 2440 N N . TYR A 1 297 ? -8.211 -27.812 -9.672 1 98.31 297 TYR A N 1
ATOM 2441 C CA . TYR A 1 297 ? -7.117 -26.906 -9.352 1 98.31 297 TYR A CA 1
ATOM 2442 C C . TYR A 1 297 ? -6.828 -25.969 -10.523 1 98.31 297 TYR A C 1
ATOM 2444 O O . TYR A 1 297 ? -5.977 -25.078 -10.422 1 98.31 297 TYR A O 1
ATOM 2452 N N . PHE A 1 298 ? -7.586 -26.109 -11.633 1 98.12 298 PHE A N 1
ATOM 2453 C CA . PHE A 1 298 ? -7.309 -25.312 -12.82 1 98.12 298 PHE A CA 1
ATOM 2454 C C . PHE A 1 298 ? -8.531 -24.5 -13.234 1 98.12 298 PHE A C 1
ATOM 2456 O O . PHE A 1 298 ? -8.477 -23.734 -14.188 1 98.12 298 PHE A O 1
ATOM 2463 N N . GLN A 1 299 ? -9.641 -24.625 -12.5 1 96.06 299 GLN A N 1
ATOM 2464 C CA . GLN A 1 299 ? -10.891 -23.984 -12.891 1 96.06 299 GLN A CA 1
ATOM 2465 C C . GLN A 1 299 ? -10.734 -22.469 -12.969 1 96.06 299 GLN A C 1
ATOM 2467 O O . GLN A 1 299 ? -11.359 -21.812 -13.797 1 96.06 299 GLN A O 1
ATOM 2472 N N . TRP A 1 300 ? -9.852 -21.969 -12.109 1 96 300 TRP A N 1
ATOM 2473 C CA . TRP A 1 300 ? -9.609 -20.531 -12.078 1 96 300 TRP A CA 1
ATOM 2474 C C . TRP A 1 300 ? -9.086 -20.031 -13.422 1 96 300 TRP A C 1
ATOM 2476 O O . TRP A 1 300 ? -9.242 -18.859 -13.758 1 96 300 TRP A O 1
ATOM 2486 N N . ARG A 1 301 ? -8.508 -20.859 -14.242 1 96.62 301 ARG A N 1
ATOM 2487 C CA . ARG A 1 301 ? -7.883 -20.484 -15.5 1 96.62 301 ARG A CA 1
ATOM 2488 C C . ARG A 1 301 ? -8.93 -20.094 -16.531 1 96.62 301 ARG A C 1
ATOM 2490 O O . ARG A 1 301 ? -8.594 -19.516 -17.578 1 96.62 301 ARG A O 1
ATOM 2497 N N . LYS A 1 302 ? -10.156 -20.406 -16.234 1 95.06 302 LYS A N 1
ATOM 2498 C CA . LYS A 1 302 ? -11.234 -19.984 -17.141 1 95.06 302 LYS A CA 1
ATOM 2499 C C . LYS A 1 302 ? -11.305 -18.469 -17.234 1 95.06 302 LYS A C 1
ATOM 2501 O O . LYS A 1 302 ? -11.656 -17.938 -18.297 1 95.06 302 LYS A O 1
ATOM 2506 N N . TRP A 1 303 ? -10.914 -17.797 -16.125 1 93 303 TRP A N 1
ATOM 2507 C CA . TRP A 1 303 ? -11.141 -16.359 -16.094 1 93 303 TRP A CA 1
ATOM 2508 C C . TRP A 1 303 ? -9.852 -15.609 -15.758 1 93 303 TRP A C 1
ATOM 2510 O O . TRP A 1 303 ? -9.828 -14.375 -15.742 1 93 303 TRP A O 1
ATOM 2520 N N . LEU A 1 304 ? -8.789 -16.375 -15.438 1 95.88 304 LEU A N 1
ATOM 2521 C CA . LEU A 1 304 ? -7.543 -15.75 -15.008 1 95.88 304 LEU A CA 1
ATOM 2522 C C . LEU A 1 304 ? -6.355 -16.328 -15.773 1 95.88 304 LEU A C 1
ATOM 2524 O O . LEU A 1 304 ? -6.363 -17.5 -16.141 1 95.88 304 LEU A O 1
ATOM 2528 N N . LYS A 1 305 ? -5.387 -15.523 -15.992 1 95.44 305 LYS A N 1
ATOM 2529 C CA . LYS A 1 305 ? -4.152 -15.922 -16.656 1 95.44 305 LYS A CA 1
ATOM 2530 C C . LYS A 1 305 ? -2.93 -15.469 -15.875 1 95.44 305 LYS A C 1
ATOM 2532 O O . LYS A 1 305 ? -2.84 -14.305 -15.469 1 95.44 305 LYS A O 1
ATOM 2537 N N . PRO A 1 306 ? -2.035 -16.391 -15.609 1 96.12 306 PRO A N 1
ATOM 2538 C CA . PRO A 1 306 ? -0.816 -15.977 -14.914 1 96.12 306 PRO A CA 1
ATOM 2539 C C . PRO A 1 306 ? 0.11 -15.141 -15.797 1 96.12 306 PRO A C 1
ATOM 2541 O O . PRO A 1 306 ? 0.329 -15.484 -16.969 1 96.12 306 PRO A O 1
ATOM 2544 N N . ILE A 1 307 ? 0.523 -14.078 -15.227 1 94.69 307 ILE A N 1
ATOM 2545 C CA . ILE A 1 307 ? 1.565 -13.242 -15.82 1 94.69 307 ILE A CA 1
ATOM 2546 C C . ILE A 1 307 ? 2.803 -13.25 -14.93 1 94.69 307 ILE A C 1
ATOM 2548 O O . ILE A 1 307 ? 2.721 -12.93 -13.742 1 94.69 307 ILE A O 1
ATOM 2552 N N . ALA A 1 308 ? 3.836 -13.812 -15.484 1 92.38 308 ALA A N 1
ATOM 2553 C CA . ALA A 1 308 ? 5.051 -13.922 -14.68 1 92.38 308 ALA A CA 1
ATOM 2554 C C . ALA A 1 308 ? 6.25 -13.32 -15.406 1 92.3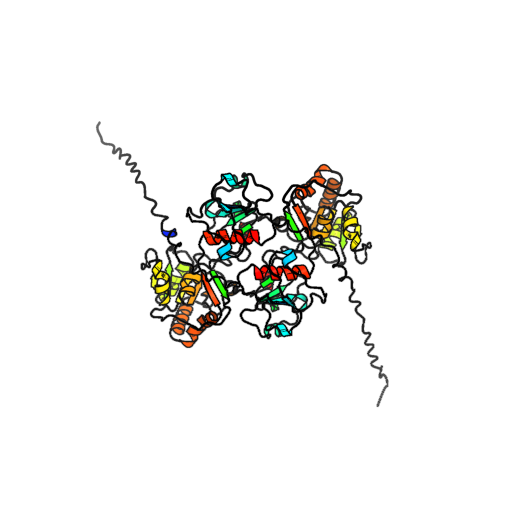8 308 ALA A C 1
ATOM 2556 O O . ALA A 1 308 ? 6.273 -13.273 -16.641 1 92.38 308 ALA A O 1
ATOM 2557 N N . GLY A 1 309 ? 7.18 -12.977 -14.594 1 75.31 309 GLY A N 1
ATOM 2558 C CA . GLY A 1 309 ? 8.477 -12.578 -15.117 1 75.31 309 GLY A CA 1
ATOM 2559 C C . GLY A 1 309 ? 8.516 -11.141 -15.586 1 75.31 309 GLY A C 1
ATOM 2560 O O . GLY A 1 309 ? 7.574 -10.664 -16.234 1 75.31 309 GLY A O 1
ATOM 2561 N N . ALA A 1 310 ? 9.141 -10.281 -14.836 1 76.69 310 ALA A N 1
ATOM 2562 C CA . ALA A 1 310 ? 9.391 -8.93 -15.336 1 76.69 310 ALA A CA 1
ATOM 2563 C C . ALA A 1 310 ? 10.883 -8.633 -15.398 1 76.69 310 ALA A C 1
ATOM 2565 O O . ALA A 1 310 ? 11.641 -9.023 -14.508 1 76.69 310 ALA A O 1
ATOM 2566 N N . SER A 1 311 ? 11.188 -8.156 -16.578 1 90.56 311 SER A N 1
ATOM 2567 C CA . SER A 1 311 ? 12.562 -7.699 -16.781 1 90.56 311 SER A CA 1
ATOM 2568 C C . SER A 1 311 ? 12.82 -6.375 -16.062 1 90.56 311 SER A C 1
ATOM 2570 O O . SER A 1 311 ? 11.883 -5.711 -15.617 1 90.56 311 SER A O 1
ATOM 2572 N N . TRP A 1 312 ? 14.078 -6.117 -15.898 1 94.81 312 TRP A N 1
ATOM 2573 C CA . TRP A 1 312 ? 14.477 -4.906 -15.18 1 94.81 312 TRP A CA 1
ATOM 2574 C C . TRP A 1 312 ? 13.922 -3.662 -15.867 1 94.81 312 TRP A C 1
ATOM 2576 O O . TRP A 1 312 ? 13.531 -2.703 -15.195 1 94.81 312 TRP A O 1
ATOM 2586 N N . ASP A 1 313 ? 13.914 -3.66 -17.219 1 94.56 313 ASP A N 1
ATOM 2587 C CA . ASP A 1 313 ? 13.398 -2.518 -17.953 1 94.56 313 ASP A CA 1
ATOM 2588 C C . ASP A 1 313 ? 11.922 -2.287 -17.656 1 94.56 313 ASP A C 1
ATOM 2590 O O . ASP A 1 313 ? 11.477 -1.145 -17.516 1 94.56 313 ASP A O 1
ATOM 2594 N N . LEU A 1 314 ? 11.203 -3.371 -17.484 1 94.31 314 LEU A N 1
ATOM 2595 C CA . LEU A 1 314 ? 9.789 -3.26 -17.125 1 94.31 314 LEU A CA 1
ATOM 2596 C C . LEU A 1 314 ? 9.625 -2.701 -15.719 1 94.31 314 LEU A C 1
ATOM 2598 O O . LEU A 1 314 ? 8.719 -1.899 -15.469 1 94.31 314 LEU A O 1
ATOM 2602 N N . HIS A 1 315 ? 10.484 -3.148 -14.836 1 96 315 HIS A N 1
ATOM 2603 C CA . HIS A 1 315 ? 10.414 -2.635 -13.477 1 96 315 HIS A CA 1
ATOM 2604 C C . HIS A 1 315 ? 10.648 -1.129 -13.438 1 96 315 HIS A C 1
ATOM 2606 O O . HIS A 1 315 ? 9.922 -0.398 -12.766 1 96 315 HIS A O 1
ATOM 2612 N N . VAL A 1 316 ? 11.617 -0.671 -14.172 1 96.5 316 VAL A N 1
ATOM 2613 C CA . VAL A 1 316 ? 11.93 0.755 -14.18 1 96.5 316 VAL A CA 1
ATOM 2614 C C . VAL A 1 316 ? 10.773 1.53 -14.812 1 96.5 316 VAL A C 1
ATOM 2616 O O . VAL A 1 316 ? 10.461 2.645 -14.391 1 96.5 316 VAL A O 1
ATOM 2619 N N . CYS A 1 317 ? 10.164 0.937 -15.82 1 96.31 317 CYS A N 1
ATOM 2620 C CA . CYS A 1 317 ? 9.016 1.574 -16.453 1 96.31 317 CYS A CA 1
ATOM 2621 C C . CYS A 1 317 ? 7.855 1.695 -15.461 1 96.31 317 CYS A C 1
ATOM 2623 O O . CYS A 1 317 ? 7.086 2.654 -15.516 1 96.31 317 CYS A O 1
ATOM 2625 N N . LYS A 1 318 ? 7.719 0.738 -14.625 1 96.38 318 LYS A N 1
ATOM 2626 C CA . LYS A 1 318 ? 6.684 0.812 -13.602 1 96.38 318 LYS A CA 1
ATOM 2627 C C . LYS A 1 318 ? 6.867 2.045 -12.719 1 96.38 318 LYS A C 1
ATOM 2629 O O . LYS A 1 318 ? 5.891 2.697 -12.336 1 96.38 318 LYS A O 1
ATOM 2634 N N . ALA A 1 319 ? 8.109 2.318 -12.367 1 97.75 319 ALA A N 1
ATOM 2635 C CA . ALA A 1 319 ? 8.398 3.531 -11.609 1 97.75 319 ALA A CA 1
ATOM 2636 C C . ALA A 1 319 ? 7.984 4.777 -12.383 1 97.75 319 ALA A C 1
ATOM 2638 O O . ALA A 1 319 ? 7.375 5.695 -11.82 1 97.75 319 ALA A O 1
ATOM 2639 N N . CYS A 1 320 ? 8.305 4.766 -13.656 1 97.38 320 CYS A N 1
ATOM 2640 C CA . CYS A 1 320 ? 7.914 5.871 -14.523 1 97.38 320 CYS A CA 1
ATOM 2641 C C . CYS A 1 320 ? 6.402 6.051 -14.523 1 97.38 320 CYS A C 1
ATOM 2643 O O . CYS A 1 320 ? 5.902 7.16 -14.32 1 97.38 320 CYS A O 1
ATOM 2645 N N . HIS A 1 321 ? 5.738 5 -14.727 1 95.75 321 HIS A N 1
ATOM 2646 C CA . HIS A 1 321 ? 4.277 5.027 -14.75 1 95.75 321 HIS A CA 1
ATOM 2647 C C . HIS A 1 321 ? 3.719 5.574 -13.438 1 95.75 321 HIS A C 1
ATOM 2649 O O . HIS A 1 321 ? 2.84 6.441 -13.445 1 95.75 321 HIS A O 1
ATOM 2655 N N . PHE A 1 322 ? 4.215 5.121 -12.352 1 96.56 322 PHE A N 1
ATOM 2656 C CA . PHE A 1 322 ? 3.773 5.566 -11.039 1 96.56 322 PHE A CA 1
ATOM 2657 C C . PHE A 1 322 ? 3.971 7.07 -10.883 1 96.56 322 PHE A C 1
ATOM 2659 O O . PHE A 1 322 ? 3.057 7.781 -10.461 1 96.56 322 PHE A O 1
ATOM 2666 N N . LEU A 1 323 ? 5.156 7.508 -11.188 1 95.81 323 LEU A N 1
ATOM 2667 C CA . LEU A 1 323 ? 5.504 8.914 -10.992 1 95.81 323 LEU A CA 1
ATOM 2668 C C . LEU A 1 323 ? 4.633 9.812 -11.867 1 95.81 323 LEU A C 1
ATOM 2670 O O . LEU A 1 323 ? 4.363 10.961 -11.508 1 95.81 323 LEU A O 1
ATOM 2674 N N . GLN A 1 324 ? 4.191 9.25 -12.961 1 92.69 324 GLN A N 1
ATOM 2675 C CA . GLN A 1 324 ? 3.393 10.047 -13.891 1 92.69 324 GLN A CA 1
ATOM 2676 C C . GLN A 1 324 ? 1.921 10.055 -13.484 1 92.69 324 GLN A C 1
ATOM 2678 O O . GLN A 1 324 ? 1.176 10.961 -13.852 1 92.69 324 GLN A O 1
ATOM 2683 N N . THR A 1 325 ? 1.513 9.086 -12.781 1 92.19 325 THR A N 1
ATOM 2684 C CA . THR A 1 325 ? 0.081 8.945 -12.539 1 92.19 325 THR A CA 1
ATOM 2685 C C . THR A 1 325 ? -0.256 9.266 -11.086 1 92.19 325 THR A C 1
ATOM 2687 O O . THR A 1 325 ? -1.42 9.203 -10.68 1 92.19 325 THR A O 1
ATOM 2690 N N . THR A 1 326 ? 0.695 9.531 -10.297 1 90.88 326 THR A N 1
ATOM 2691 C CA . THR A 1 326 ? 0.471 9.836 -8.891 1 90.88 326 THR A CA 1
ATOM 2692 C C . THR A 1 326 ? 0.947 11.242 -8.555 1 90.88 326 THR A C 1
ATOM 2694 O O . THR A 1 326 ? 2.012 11.672 -9.016 1 90.88 326 THR A O 1
ATOM 2697 N N . GLU A 1 327 ? 0.163 11.922 -7.762 1 85.62 327 GLU A N 1
ATOM 2698 C CA . GLU A 1 327 ? 0.552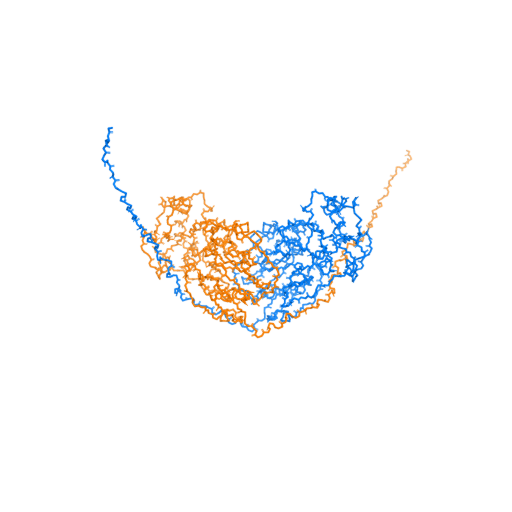 13.266 -7.344 1 85.62 327 GLU A CA 1
ATOM 2699 C C . GLU A 1 327 ? 1.792 13.234 -6.457 1 85.62 327 GLU A C 1
ATOM 2701 O O . GLU A 1 327 ? 1.922 12.359 -5.598 1 85.62 327 GLU A O 1
ATOM 2706 N N . ALA A 1 328 ? 2.664 14.242 -6.75 1 86.62 328 ALA A N 1
ATOM 2707 C CA . ALA A 1 328 ? 3.871 14.328 -5.934 1 86.62 328 ALA A CA 1
ATOM 2708 C C . ALA A 1 328 ? 3.551 14.852 -4.535 1 86.62 328 ALA A C 1
ATOM 2710 O O . ALA A 1 328 ? 3.025 15.953 -4.383 1 86.62 328 ALA A O 1
ATOM 2711 N N . ARG A 1 329 ? 3.82 14.055 -3.59 1 91.56 329 ARG A N 1
ATOM 2712 C CA . ARG A 1 329 ? 3.586 14.422 -2.199 1 91.56 329 ARG A CA 1
ATOM 2713 C C . ARG A 1 329 ? 4.809 14.117 -1.338 1 91.56 329 ARG A C 1
ATOM 2715 O O . ARG A 1 329 ? 5.613 13.25 -1.677 1 91.56 329 ARG A O 1
ATOM 2722 N N . TYR A 1 330 ? 4.855 14.906 -0.277 1 93.69 330 TYR A N 1
ATOM 2723 C CA . TYR A 1 330 ? 5.91 14.625 0.688 1 93.69 330 TYR A CA 1
ATOM 2724 C C . TYR A 1 330 ? 5.68 13.281 1.369 1 93.69 330 TYR A C 1
ATOM 2726 O O . TYR A 1 330 ? 4.574 12.992 1.826 1 93.69 330 TYR A O 1
ATOM 2734 N N . GLN A 1 331 ? 6.676 12.484 1.3 1 94.56 331 GLN A N 1
ATOM 2735 C CA . GLN A 1 331 ? 6.68 11.234 2.047 1 94.56 331 GLN A CA 1
ATOM 2736 C C . GLN A 1 331 ? 8.102 10.711 2.246 1 94.56 331 GLN A C 1
ATOM 2738 O O . GLN A 1 331 ? 8.977 10.961 1.418 1 94.56 331 GLN A O 1
ATOM 2743 N N . VAL A 1 332 ? 8.289 10.117 3.389 1 94.75 332 VAL A N 1
ATOM 2744 C CA . VAL A 1 332 ? 9.578 9.484 3.688 1 94.75 332 VAL A CA 1
ATOM 2745 C C . VAL A 1 332 ? 9.344 8.109 4.297 1 94.75 332 VAL A C 1
ATOM 2747 O O . VAL A 1 332 ? 8.242 7.793 4.742 1 94.75 332 VAL A O 1
ATOM 2750 N N . VAL A 1 333 ? 10.336 7.246 4.16 1 95.06 333 VAL A N 1
ATOM 2751 C CA . VAL A 1 333 ? 10.359 5.949 4.824 1 95.06 333 VAL A CA 1
ATOM 2752 C C . VAL A 1 333 ? 11.297 5.996 6.027 1 95.06 333 VAL A C 1
ATOM 2754 O O . VAL A 1 333 ? 12.492 5.719 5.898 1 95.06 333 VAL A O 1
ATOM 2757 N N . PRO A 1 334 ? 10.781 6.27 7.211 1 92.19 334 PRO A N 1
ATOM 2758 C CA . PRO A 1 334 ? 11.664 6.5 8.352 1 92.19 334 PRO A CA 1
ATOM 2759 C C . PRO A 1 334 ? 12.375 5.227 8.812 1 92.19 334 PRO A C 1
ATOM 2761 O O . PRO A 1 334 ? 13.555 5.273 9.188 1 92.19 334 PRO A O 1
ATOM 2764 N N . ASP A 1 335 ? 11.656 4.141 8.852 1 93.56 335 ASP A N 1
ATOM 2765 C CA . ASP A 1 335 ? 12.219 2.861 9.281 1 93.56 335 ASP A CA 1
ATOM 2766 C C . ASP A 1 335 ? 11.977 1.779 8.227 1 93.56 335 ASP A C 1
ATOM 2768 O O . ASP A 1 335 ? 10.977 1.057 8.297 1 93.56 335 ASP A O 1
ATOM 2772 N N . LEU A 1 336 ? 12.883 1.643 7.352 1 95.69 336 LEU A N 1
ATOM 2773 C CA . LEU A 1 336 ? 12.766 0.715 6.23 1 95.69 336 LEU A CA 1
ATOM 2774 C C . LEU A 1 336 ? 12.75 -0.729 6.723 1 95.69 336 LEU A C 1
ATOM 2776 O O . LEU A 1 336 ? 11.969 -1.549 6.227 1 95.69 336 LEU A O 1
ATOM 2780 N N . SER A 1 337 ? 13.609 -1.019 7.715 1 95.69 337 SER A N 1
ATOM 2781 C CA . SER A 1 337 ? 13.703 -2.371 8.258 1 95.69 337 SER A CA 1
ATOM 2782 C C . SER A 1 337 ? 12.391 -2.785 8.922 1 95.69 337 SER A C 1
ATOM 2784 O O . SER A 1 337 ? 11.891 -3.885 8.68 1 95.69 337 SER A O 1
ATOM 2786 N N . GLU A 1 338 ? 11.859 -1.906 9.727 1 93.5 338 GLU A N 1
ATOM 2787 C CA . GLU A 1 338 ? 10.609 -2.215 10.422 1 93.5 338 GLU A CA 1
ATOM 2788 C C . GLU A 1 338 ? 9.477 -2.453 9.43 1 93.5 338 GLU A C 1
ATOM 2790 O O . GLU A 1 338 ? 8.664 -3.357 9.617 1 93.5 338 GLU A O 1
ATOM 2795 N N . TRP A 1 339 ? 9.422 -1.682 8.398 1 93.81 339 TRP A N 1
ATOM 2796 C CA . TRP A 1 339 ? 8.367 -1.81 7.398 1 93.81 339 TRP A CA 1
ATOM 2797 C C . TRP A 1 339 ? 8.516 -3.107 6.613 1 93.81 339 TRP A C 1
ATOM 2799 O O . TRP A 1 339 ? 7.535 -3.814 6.375 1 93.81 339 TRP A O 1
ATOM 2809 N N . PHE A 1 340 ? 9.758 -3.471 6.23 1 95.69 340 PHE A N 1
ATOM 2810 C CA . PHE A 1 340 ? 10.008 -4.516 5.242 1 95.69 340 PHE A CA 1
ATOM 2811 C C . PHE A 1 340 ? 10.078 -5.883 5.91 1 95.69 340 PHE A C 1
ATOM 2813 O O . PHE A 1 340 ? 9.773 -6.898 5.285 1 95.69 340 PHE A O 1
ATOM 2820 N N . VAL A 1 341 ? 10.516 -5.984 7.203 1 91.69 341 VAL A N 1
ATOM 2821 C CA . VAL A 1 341 ? 10.742 -7.258 7.875 1 91.69 341 VAL A CA 1
ATOM 2822 C C . VAL A 1 341 ? 9.445 -7.727 8.539 1 91.69 341 VAL A C 1
ATOM 2824 O O . VAL A 1 341 ? 8.711 -6.926 9.117 1 91.69 341 VAL A O 1
ATOM 2827 N N . ARG B 1 1 ? 80.688 -28.422 17.359 1 16.09 1 ARG B N 1
ATOM 2828 C CA . ARG B 1 1 ? 80.25 -29.5 16.469 1 16.09 1 ARG B CA 1
ATOM 2829 C C . ARG B 1 1 ? 79.188 -28.984 15.484 1 16.09 1 ARG B C 1
ATOM 2831 O O . ARG B 1 1 ? 78.562 -27.938 15.711 1 16.09 1 ARG B O 1
ATOM 2838 N N . THR B 1 2 ? 78.438 -29.922 14.672 1 18.31 2 THR B N 1
ATOM 2839 C CA . THR B 1 2 ? 78 -30.078 13.297 1 18.31 2 THR B CA 1
ATOM 2840 C C . THR B 1 2 ? 76.625 -29.422 13.086 1 18.31 2 THR B C 1
ATOM 2842 O O . THR B 1 2 ? 76.438 -28.703 12.102 1 18.31 2 THR B O 1
ATOM 2845 N N . SER B 1 3 ? 75.562 -30.031 13.672 1 18.47 3 SER B N 1
ATOM 2846 C CA . SER B 1 3 ? 74.5 -30.609 12.875 1 18.47 3 SER B CA 1
ATOM 2847 C C . SER B 1 3 ? 73.562 -29.516 12.359 1 18.47 3 SER B C 1
ATOM 2849 O O . SER B 1 3 ? 73.625 -28.375 12.812 1 18.47 3 SER B O 1
ATOM 2851 N N . LEU B 1 4 ? 72.25 -29.906 12.047 1 19.62 4 LEU B N 1
ATOM 2852 C CA . LEU B 1 4 ? 71.312 -30.109 10.922 1 19.62 4 LEU B CA 1
ATOM 2853 C C . LEU B 1 4 ? 70.25 -29.047 10.906 1 19.62 4 LEU B C 1
ATOM 2855 O O . LEU B 1 4 ? 69.5 -28.953 9.945 1 19.62 4 LEU B O 1
ATOM 2859 N N . PRO B 1 5 ? 70 -28.125 11.883 1 23.64 5 PRO B N 1
ATOM 2860 C CA . PRO B 1 5 ? 68.5 -27.984 12.07 1 23.64 5 PRO B CA 1
ATOM 2861 C C . PRO B 1 5 ? 67.812 -27.5 10.805 1 23.64 5 PRO B C 1
ATOM 2863 O O . PRO B 1 5 ? 68.438 -26.875 9.945 1 23.64 5 PRO B O 1
ATOM 2866 N N . ASN B 1 6 ? 66.562 -28.078 10.43 1 19.81 6 ASN B N 1
ATOM 2867 C CA . ASN B 1 6 ? 65.5 -28.344 9.492 1 19.81 6 ASN B CA 1
ATOM 2868 C C . ASN B 1 6 ? 64.75 -27.078 9.141 1 19.81 6 ASN B C 1
ATOM 2870 O O . ASN B 1 6 ? 63.938 -26.594 9.945 1 19.81 6 ASN B O 1
ATOM 2874 N N . TRP B 1 7 ? 65.312 -25.969 8.641 1 22.44 7 TRP B N 1
ATOM 2875 C CA . TRP B 1 7 ? 64.688 -24.672 8.43 1 22.44 7 TRP B CA 1
ATOM 2876 C C . TRP B 1 7 ? 63.656 -24.734 7.301 1 22.44 7 TRP B C 1
ATOM 2878 O O . TRP B 1 7 ? 64 -24.984 6.145 1 22.44 7 TRP B O 1
ATOM 2888 N N . VAL B 1 8 ? 62.5 -25.594 7.562 1 22.5 8 VAL B N 1
ATOM 2889 C CA . VAL B 1 8 ? 61.5 -25.875 6.551 1 22.5 8 VAL B CA 1
ATOM 2890 C C . VAL B 1 8 ? 61.031 -24.562 5.91 1 22.5 8 VAL B C 1
ATOM 2892 O O . VAL B 1 8 ? 60.844 -23.562 6.605 1 22.5 8 VAL B O 1
ATOM 2895 N N . PRO B 1 9 ? 61.062 -24.5 4.562 1 19.44 9 PRO B N 1
ATOM 2896 C CA . PRO B 1 9 ? 60.906 -23.422 3.582 1 19.44 9 PRO B CA 1
ATOM 2897 C C . PRO B 1 9 ? 59.5 -22.812 3.566 1 19.44 9 PRO B C 1
ATOM 2899 O O . PRO B 1 9 ? 58.562 -23.469 3.992 1 19.44 9 PRO B O 1
ATOM 2902 N N . ARG B 1 10 ? 59.438 -21.469 3.34 1 23.83 10 ARG B N 1
ATOM 2903 C CA . ARG B 1 10 ? 58.5 -20.344 3.234 1 23.83 10 ARG B CA 1
ATOM 2904 C C . ARG B 1 10 ? 57.562 -20.531 2.066 1 23.83 10 ARG B C 1
ATOM 2906 O O . ARG B 1 10 ? 57.875 -20.172 0.931 1 23.83 10 ARG B O 1
ATOM 2913 N N . ALA B 1 11 ? 57 -21.859 1.792 1 19.86 11 ALA B N 1
ATOM 2914 C CA . ALA B 1 11 ? 56.25 -22.016 0.541 1 19.86 11 ALA B CA 1
ATOM 2915 C C . ALA B 1 11 ? 55.031 -21.109 0.512 1 19.86 11 ALA B C 1
ATOM 2917 O O . ALA B 1 11 ? 54.062 -21.328 1.261 1 19.86 11 ALA B O 1
ATOM 2918 N N . THR B 1 12 ? 55.125 -19.844 0.412 1 21.11 12 THR B N 1
ATOM 2919 C CA . THR B 1 12 ? 54.031 -18.859 0.41 1 21.11 12 THR B CA 1
ATOM 2920 C C . THR B 1 12 ? 53.125 -19.062 -0.805 1 21.11 12 THR B C 1
ATOM 2922 O O . THR B 1 12 ? 53.406 -18.5 -1.874 1 21.11 12 THR B O 1
ATOM 2925 N N . SER B 1 13 ? 52.844 -20.391 -1.284 1 19.39 13 SER B N 1
ATOM 2926 C CA . SER B 1 13 ? 52.156 -20.484 -2.562 1 19.39 13 SER B CA 1
ATOM 2927 C C . SER B 1 13 ? 50.812 -19.75 -2.52 1 19.39 13 SER B C 1
ATOM 2929 O O . SER B 1 13 ? 50.031 -19.938 -1.596 1 19.39 13 SER B O 1
ATOM 2931 N N . LEU B 1 14 ? 50.656 -18.562 -3.195 1 21.98 14 LEU B N 1
ATOM 2932 C CA . LEU B 1 14 ? 49.656 -17.547 -3.547 1 21.98 14 LEU B CA 1
ATOM 2933 C C . LEU B 1 14 ? 48.531 -18.156 -4.348 1 21.98 14 LEU B C 1
ATOM 2935 O O . LEU B 1 14 ? 48.219 -17.688 -5.453 1 21.98 14 LEU B O 1
ATOM 2939 N N . LEU B 1 15 ? 48.188 -19.469 -4.355 1 21.91 15 LEU B N 1
ATOM 2940 C CA . LEU B 1 15 ? 47.25 -19.875 -5.398 1 21.91 15 LEU B CA 1
ATOM 2941 C C . LEU B 1 15 ? 45.938 -19.125 -5.281 1 21.91 15 LEU B C 1
ATOM 2943 O O . LEU B 1 15 ? 45.375 -19 -4.188 1 21.91 15 LEU B O 1
ATOM 2947 N N . GLY B 1 16 ? 45.688 -18.203 -6.297 1 21.3 16 GLY B N 1
ATOM 2948 C CA . GLY B 1 16 ? 44.656 -17.312 -6.766 1 21.3 16 GLY B CA 1
ATOM 2949 C C . GLY B 1 16 ? 43.312 -18.016 -6.977 1 21.3 16 GLY B C 1
ATOM 2950 O O . GLY B 1 16 ? 43.188 -18.859 -7.859 1 21.3 16 GLY B O 1
ATOM 2951 N N . SER B 1 17 ? 42.656 -18.594 -5.945 1 22.31 17 SER B N 1
ATOM 2952 C CA . SER B 1 17 ? 41.375 -19.312 -6.094 1 22.31 17 SER B CA 1
ATOM 2953 C C . SER B 1 17 ? 40.344 -18.469 -6.852 1 22.31 17 SER B C 1
ATOM 2955 O O . SER B 1 17 ? 40.156 -17.297 -6.531 1 22.31 17 SER B O 1
ATOM 2957 N N . LEU B 1 18 ? 40.156 -18.703 -8.227 1 24.45 18 LEU B N 1
ATOM 2958 C CA . LEU B 1 18 ? 39.219 -18.25 -9.234 1 24.45 18 LEU B CA 1
ATOM 2959 C C . LEU B 1 18 ? 37.781 -18.406 -8.734 1 24.45 18 LEU B C 1
ATOM 2961 O O . LEU B 1 18 ? 37.375 -19.484 -8.312 1 24.45 18 LEU B O 1
ATOM 2965 N N . GLY B 1 19 ? 37.281 -17.297 -8.188 1 21.27 19 GLY B N 1
ATOM 2966 C CA . GLY B 1 19 ? 35.938 -17.016 -7.715 1 21.27 19 GLY B CA 1
ATOM 2967 C C . GLY B 1 19 ? 34.875 -17.359 -8.734 1 21.27 19 GLY B C 1
ATOM 2968 O O . GLY B 1 19 ? 34.75 -16.703 -9.773 1 21.27 19 GLY B O 1
ATOM 2969 N N . THR B 1 20 ? 34.594 -18.656 -9.117 1 24.27 20 THR B N 1
ATOM 2970 C CA . THR B 1 20 ? 33.594 -19.094 -10.078 1 24.27 20 THR B CA 1
ATOM 2971 C C . THR B 1 20 ? 32.188 -18.625 -9.656 1 24.27 20 THR B C 1
ATOM 2973 O O . THR B 1 20 ? 31.188 -19.109 -10.188 1 24.27 20 THR B O 1
ATOM 2976 N N . CYS B 1 21 ? 32.031 -17.656 -8.727 1 22.34 21 CYS B N 1
ATOM 2977 C CA . CYS B 1 21 ? 30.672 -17.531 -8.25 1 22.34 21 CYS B CA 1
ATOM 2978 C C . CYS B 1 21 ? 29.703 -17.328 -9.406 1 22.34 21 CYS B C 1
ATOM 2980 O O . CYS B 1 21 ? 28.656 -17.969 -9.477 1 22.34 21 CYS B O 1
ATOM 2982 N N . HIS B 1 22 ? 29.719 -16.062 -10.062 1 24.61 22 HIS B N 1
ATOM 2983 C CA . HIS B 1 22 ? 28.516 -15.25 -10.102 1 24.61 22 HIS B CA 1
ATOM 2984 C C . HIS B 1 22 ? 27.688 -15.547 -11.352 1 24.61 22 HIS B C 1
ATOM 2986 O O . HIS B 1 22 ? 26.812 -14.766 -11.719 1 24.61 22 HIS B O 1
ATOM 2992 N N . LEU B 1 23 ? 28.016 -16.531 -12.234 1 25.23 23 LEU B N 1
ATOM 2993 C CA . LEU B 1 23 ? 27.5 -16.406 -13.594 1 25.23 23 LEU B CA 1
ATOM 2994 C C . LEU B 1 23 ? 26 -16.625 -13.633 1 25.23 23 LEU B C 1
ATOM 2996 O O . LEU B 1 23 ? 25.359 -16.391 -14.664 1 25.23 23 LEU B O 1
ATOM 3000 N N . LEU B 1 24 ? 25.469 -17.422 -12.734 1 26.55 24 LEU B N 1
ATOM 3001 C CA . LEU B 1 24 ? 24.203 -18.016 -13.164 1 26.55 24 LEU B CA 1
ATOM 3002 C C . LEU B 1 24 ? 23.094 -16.953 -13.219 1 26.55 24 LEU B C 1
ATOM 3004 O O . LEU B 1 24 ? 21.938 -17.266 -13.477 1 26.55 24 LEU B O 1
ATOM 3008 N N . SER B 1 25 ? 23.359 -15.758 -12.758 1 26 25 SER B N 1
ATOM 3009 C CA . SER B 1 25 ? 22.188 -14.883 -12.648 1 26 25 SER B CA 1
ATOM 3010 C C . SER B 1 25 ? 21.75 -14.375 -14.016 1 26 25 SER B C 1
ATOM 3012 O O . SER B 1 25 ? 20.828 -13.57 -14.117 1 26 25 SER B O 1
ATOM 3014 N N . ARG B 1 26 ? 22.609 -14.594 -15.07 1 27.5 26 ARG B N 1
ATOM 3015 C CA . ARG B 1 26 ? 22.359 -13.797 -16.266 1 27.5 26 ARG B CA 1
ATOM 3016 C C . ARG B 1 26 ? 21.062 -14.203 -16.953 1 27.5 26 ARG B C 1
ATOM 3018 O O . ARG B 1 26 ? 20.453 -13.406 -17.672 1 27.5 26 ARG B O 1
ATOM 3025 N N . LEU B 1 27 ? 20.891 -15.492 -17.125 1 27.09 27 LEU B N 1
ATOM 3026 C CA . LEU B 1 27 ? 20.078 -15.883 -18.266 1 27.09 27 LEU B CA 1
ATOM 3027 C C . LEU B 1 27 ? 18.594 -15.602 -18 1 27.09 27 LEU B C 1
ATOM 3029 O O . LEU B 1 27 ? 17.734 -16.438 -18.281 1 27.09 27 LEU B O 1
ATOM 3033 N N . TRP B 1 28 ? 18.25 -14.883 -17.016 1 29.47 28 TRP B N 1
ATOM 3034 C CA . TRP B 1 28 ? 16.828 -14.664 -16.797 1 29.47 28 TRP B CA 1
ATOM 3035 C C . TRP B 1 28 ? 16.203 -13.93 -17.969 1 29.47 28 TRP B C 1
ATOM 3037 O O . TRP B 1 28 ? 14.984 -13.75 -18.016 1 29.47 28 TRP B O 1
ATOM 3047 N N . CYS B 1 29 ? 17.031 -13.234 -18.875 1 30.64 29 CYS B N 1
ATOM 3048 C CA . CYS B 1 29 ? 16.469 -12.086 -19.562 1 30.64 29 CYS B CA 1
ATOM 3049 C C . CYS B 1 29 ? 15.5 -12.523 -20.656 1 30.64 29 CYS B C 1
ATOM 3051 O O . CYS B 1 29 ? 14.773 -11.703 -21.219 1 30.64 29 CYS B O 1
ATOM 3053 N N . LEU B 1 30 ? 15.828 -13.625 -21.453 1 28.56 30 LEU B N 1
ATOM 3054 C CA . LEU B 1 30 ? 15.289 -13.438 -22.797 1 28.56 30 LEU B CA 1
ATOM 3055 C C . LEU B 1 30 ? 13.789 -13.711 -22.828 1 28.56 30 LEU B C 1
ATOM 3057 O O . LEU B 1 30 ? 13.211 -13.891 -23.891 1 28.56 30 LEU B O 1
ATOM 3061 N N . GLN B 1 31 ? 13.219 -14.25 -21.812 1 31.03 31 GLN B N 1
ATOM 3062 C CA . GLN B 1 31 ? 11.898 -14.727 -22.234 1 31.03 31 GLN B CA 1
ATOM 3063 C C . GLN B 1 31 ? 11.047 -13.578 -22.766 1 31.03 31 GLN B C 1
ATOM 3065 O O . GLN B 1 31 ? 11.016 -12.5 -22.172 1 31.03 31 GLN B O 1
ATOM 3070 N N . ILE B 1 32 ? 10.656 -13.719 -24.078 1 32.84 32 ILE B N 1
ATOM 3071 C CA . ILE B 1 32 ? 9.742 -12.984 -24.953 1 32.84 32 ILE B CA 1
ATOM 3072 C C . ILE B 1 32 ? 8.406 -12.766 -24.25 1 32.84 32 ILE B C 1
ATOM 3074 O O . ILE B 1 32 ? 7.691 -13.734 -23.953 1 32.84 32 ILE B O 1
ATOM 3078 N N . HIS B 1 33 ? 8.289 -11.859 -23.375 1 35.19 33 HIS B N 1
ATOM 3079 C CA . HIS B 1 33 ? 6.992 -11.43 -22.875 1 35.19 33 HIS B CA 1
ATOM 3080 C C . HIS B 1 33 ? 6.059 -11.031 -24.016 1 35.19 33 HIS B C 1
ATOM 3082 O O . HIS B 1 33 ? 6.383 -10.141 -24.797 1 35.19 33 HIS B O 1
ATOM 3088 N N . SER B 1 34 ? 5.434 -12.016 -24.656 1 32.16 34 SER B N 1
ATOM 3089 C CA . SER B 1 34 ? 4.25 -11.578 -25.391 1 32.16 34 SER B CA 1
ATOM 3090 C C . SER B 1 34 ? 3.412 -10.617 -24.562 1 32.16 34 SER B C 1
ATOM 3092 O O . SER B 1 34 ? 2.857 -11 -23.531 1 32.16 34 SER B O 1
ATOM 3094 N N . TRP B 1 35 ? 3.832 -9.445 -24.516 1 35.72 35 TRP B N 1
ATOM 3095 C CA . TRP B 1 35 ? 3.014 -8.352 -23.984 1 35.72 35 TRP B CA 1
ATOM 3096 C C . TRP B 1 35 ? 1.609 -8.398 -24.578 1 35.72 35 TRP B C 1
ATOM 3098 O O . TRP B 1 35 ? 1.433 -8.219 -25.797 1 35.72 35 TRP B O 1
ATOM 3108 N N . SER B 1 36 ? 0.805 -9.32 -24.219 1 33.91 36 SER B N 1
ATOM 3109 C CA . SER B 1 36 ? -0.569 -9.039 -24.625 1 33.91 36 SER B CA 1
ATOM 3110 C C . SER B 1 36 ? -0.922 -7.574 -24.391 1 33.91 36 SER B C 1
ATOM 3112 O O . SER B 1 36 ? -0.703 -7.047 -23.297 1 33.91 36 SER B O 1
ATOM 3114 N N . SER B 1 37 ? -0.726 -6.805 -25.391 1 34.44 37 SER B N 1
ATOM 3115 C CA . SER B 1 37 ? -1.316 -5.473 -25.453 1 34.44 37 SER B CA 1
ATOM 3116 C C . SER B 1 37 ? -2.572 -5.387 -24.594 1 34.44 37 SER B C 1
ATOM 3118 O O . SER B 1 37 ? -3.422 -6.277 -24.641 1 34.44 37 SER B O 1
ATOM 3120 N N . THR B 1 38 ? -2.432 -4.863 -23.406 1 41.62 38 THR B N 1
ATOM 3121 C CA . THR B 1 38 ? -3.723 -4.445 -22.859 1 41.62 38 THR B CA 1
ATOM 3122 C C . THR B 1 38 ? -4.695 -4.109 -23.984 1 41.62 38 THR B C 1
ATOM 3124 O O . THR B 1 38 ? -4.379 -3.309 -24.875 1 41.62 38 THR B O 1
ATOM 3127 N N . PRO B 1 39 ? -5.543 -5.012 -24.438 1 39.03 39 PRO B N 1
ATOM 3128 C CA . PRO B 1 39 ? -6.445 -4.512 -25.469 1 39.03 39 PRO B CA 1
ATOM 3129 C C . PRO B 1 39 ? -6.676 -3.006 -25.375 1 39.03 39 PRO B C 1
ATOM 3131 O O . PRO B 1 39 ? -6.664 -2.441 -24.281 1 39.03 39 PRO B O 1
ATOM 3134 N N . PRO B 1 40 ? -6.16 -2.283 -26.359 1 39.75 40 PRO B N 1
ATOM 3135 C CA . PRO B 1 40 ? -6.645 -0.902 -26.297 1 39.75 40 PRO B CA 1
ATOM 3136 C C . PRO B 1 40 ? -7.992 -0.785 -25.594 1 39.75 40 PRO B C 1
ATOM 3138 O O . PRO B 1 40 ? -8.93 -1.522 -25.922 1 39.75 40 PRO B O 1
ATOM 3141 N N . LYS B 1 41 ? -7.918 -0.567 -24.141 1 45.75 41 LYS B N 1
ATOM 3142 C CA . LYS B 1 41 ? -9.219 -0.28 -23.547 1 45.75 41 LYS B CA 1
ATOM 3143 C C . LYS B 1 41 ? -10.195 0.274 -24.578 1 45.75 41 LYS B C 1
ATOM 3145 O O . LYS B 1 41 ? -9.953 1.335 -25.156 1 45.75 41 LYS B O 1
ATOM 3150 N N . GLY B 1 42 ? -10.695 -0.496 -25.391 1 46.75 42 GLY B N 1
ATOM 3151 C CA . GLY B 1 42 ? -11.789 -0.002 -26.219 1 46.75 42 GLY B CA 1
ATOM 3152 C C . GLY B 1 42 ? -12.531 1.163 -25.594 1 46.75 42 GLY B C 1
ATOM 3153 O O . GLY B 1 42 ? -12.328 1.475 -24.422 1 46.75 42 GLY B O 1
ATOM 3154 N N . GLU B 1 43 ? -13.195 2.031 -26.375 1 58.34 43 GLU B N 1
ATOM 3155 C CA . GLU B 1 43 ? -14.07 3.191 -26.25 1 58.34 43 GLU B CA 1
ATOM 3156 C C . GLU B 1 43 ? -15.031 3.031 -25.062 1 58.34 43 GLU B C 1
ATOM 3158 O O . GLU B 1 43 ? -15.992 3.795 -24.938 1 58.34 43 GLU B O 1
ATOM 3163 N N . HIS B 1 44 ? -14.828 1.946 -24.219 1 74 44 HIS B N 1
ATOM 3164 C CA . HIS B 1 44 ? -15.891 1.769 -23.234 1 74 44 HIS B CA 1
ATOM 3165 C C . HIS B 1 44 ? -15.562 2.502 -21.938 1 74 44 HIS B C 1
ATOM 3167 O O . HIS B 1 44 ? -14.484 2.312 -21.359 1 74 44 HIS B O 1
ATOM 3173 N N . ARG B 1 45 ? -16.328 3.27 -21.516 1 88.69 45 ARG B N 1
ATOM 3174 C CA . ARG B 1 45 ? -16.281 4.051 -20.281 1 88.69 45 ARG B CA 1
ATOM 3175 C C . ARG B 1 45 ? -16.547 3.17 -19.062 1 88.69 45 ARG B C 1
ATOM 3177 O O . ARG B 1 45 ? -17.562 2.469 -19 1 88.69 45 ARG B O 1
ATOM 3184 N N . LEU B 1 46 ? -15.555 3.1 -18.094 1 95.12 46 LEU B N 1
ATOM 3185 C CA . LEU B 1 46 ? -15.695 2.324 -16.859 1 95.12 46 LEU B CA 1
ATOM 3186 C C . LEU B 1 46 ? -16.922 2.779 -16.062 1 95.12 46 LEU B C 1
ATOM 3188 O O . LEU B 1 46 ? -17.125 3.98 -15.875 1 95.12 46 LEU B O 1
ATOM 3192 N N . THR B 1 47 ? -17.734 1.841 -15.727 1 97.62 47 THR B N 1
ATOM 3193 C CA . THR B 1 47 ? -18.891 2.146 -14.891 1 97.62 47 THR B CA 1
ATOM 3194 C C . THR B 1 47 ? -18.625 1.758 -13.438 1 97.62 47 THR B C 1
ATOM 3196 O O . THR B 1 47 ? -18.25 0.618 -13.156 1 97.62 47 THR B O 1
ATOM 3199 N N . ILE B 1 48 ? -18.797 2.691 -12.539 1 98.31 48 ILE B N 1
ATOM 3200 C CA . ILE B 1 48 ? -18.625 2.473 -11.109 1 98.31 48 ILE B CA 1
ATOM 3201 C C . ILE B 1 48 ? -19.938 2.701 -10.383 1 98.31 48 ILE B C 1
ATOM 3203 O O . ILE B 1 48 ? -20.547 3.768 -10.5 1 98.31 48 ILE B O 1
ATOM 3207 N N . LEU B 1 49 ? -20.391 1.669 -9.695 1 98.5 49 LEU B N 1
ATOM 3208 C CA . LEU B 1 49 ? -21.609 1.741 -8.891 1 98.5 49 LEU B CA 1
ATOM 3209 C C . LEU B 1 49 ? -21.281 2.111 -7.445 1 98.5 49 LEU B C 1
ATOM 3211 O O . LEU B 1 49 ? -20.469 1.44 -6.793 1 98.5 49 LEU B O 1
ATOM 3215 N N . LEU B 1 50 ? -21.766 3.232 -6.98 1 98.62 50 LEU B N 1
ATOM 3216 C CA . LEU B 1 50 ? -21.766 3.545 -5.555 1 98.62 50 LEU B CA 1
ATOM 3217 C C . LEU B 1 50 ? -22.953 2.863 -4.859 1 98.62 50 LEU B C 1
ATOM 3219 O O . LEU B 1 50 ? -24.094 3.254 -5.055 1 98.62 50 LEU B O 1
ATOM 3223 N N . TRP B 1 51 ? -22.656 1.868 -4.031 1 97.69 51 TRP B N 1
ATOM 3224 C CA . TRP B 1 51 ? -23.672 0.979 -3.5 1 97.69 51 TRP B CA 1
ATOM 3225 C C . TRP B 1 51 ? -24.688 1.753 -2.656 1 97.69 51 TRP B C 1
ATOM 3227 O O . TRP B 1 51 ? -25.891 1.49 -2.719 1 97.69 51 TRP B O 1
ATOM 3237 N N . LYS B 1 52 ? -24.203 2.662 -1.782 1 97.56 52 LYS B N 1
ATOM 3238 C CA . LYS B 1 52 ? -24.984 3.584 -0.968 1 97.56 52 LYS B CA 1
ATOM 3239 C C . LYS B 1 52 ? -24.281 4.93 -0.826 1 97.56 52 LYS B C 1
ATOM 3241 O O . LYS B 1 52 ? -23.062 5 -0.85 1 97.56 52 LYS B O 1
ATOM 3246 N N . TRP B 1 53 ? -25.125 5.938 -0.717 1 97.75 53 TRP B N 1
ATOM 3247 C CA . TRP B 1 53 ? -24.562 7.234 -0.372 1 97.75 53 TRP B CA 1
ATOM 3248 C C . TRP B 1 53 ? -23.891 7.188 0.995 1 97.75 53 TRP B C 1
ATOM 3250 O O . TRP B 1 53 ? -24.5 6.766 1.98 1 97.75 53 TRP B O 1
ATOM 3260 N N . PRO B 1 54 ? -22.594 7.621 1.054 1 97.56 54 PRO B N 1
ATOM 3261 C CA . PRO B 1 54 ? -21.922 7.574 2.355 1 97.56 54 PRO B CA 1
ATOM 3262 C C . PRO B 1 54 ? -22.656 8.383 3.424 1 97.56 54 PRO B C 1
ATOM 3264 O O . PRO B 1 54 ? -22.875 9.586 3.25 1 97.56 54 PRO B O 1
ATOM 3267 N N . PHE B 1 55 ? -23.062 7.727 4.488 1 96.38 55 PHE B N 1
ATOM 3268 C CA . PHE B 1 55 ? -23.812 8.289 5.605 1 96.38 55 PHE B CA 1
ATOM 3269 C C . PHE B 1 55 ? -25.109 8.93 5.121 1 96.38 55 PHE B C 1
ATOM 3271 O O . PHE B 1 55 ? -25.641 9.844 5.766 1 96.38 55 PHE B O 1
ATOM 3278 N N . GLY B 1 56 ? -25.469 8.578 3.945 1 95.69 56 GLY B N 1
ATOM 3279 C CA . GLY B 1 56 ? -26.703 9.133 3.389 1 95.69 56 GLY B CA 1
ATOM 3280 C C . GLY B 1 56 ? -26.5 10.492 2.74 1 95.69 56 GLY B C 1
ATOM 3281 O O . GLY B 1 56 ? -27.453 11.117 2.289 1 95.69 56 GLY B O 1
ATOM 3282 N N . HIS B 1 57 ? -25.312 10.93 2.639 1 95.31 57 HIS B N 1
ATOM 3283 C CA . HIS B 1 57 ? -25.016 12.234 2.059 1 95.31 57 HIS B CA 1
ATOM 3284 C C . HIS B 1 57 ? -24.984 12.164 0.536 1 95.31 57 HIS B C 1
ATOM 3286 O O . HIS B 1 57 ? -24.094 11.523 -0.035 1 95.31 57 HIS B O 1
ATOM 3292 N N . HIS B 1 58 ? -25.844 12.906 -0.094 1 96.62 58 HIS B N 1
ATOM 3293 C CA . HIS B 1 58 ? -25.891 12.93 -1.551 1 96.62 58 HIS B CA 1
ATOM 3294 C C . HIS B 1 58 ? -24.953 13.984 -2.123 1 96.62 58 HIS B C 1
ATOM 3296 O O . HIS B 1 58 ? -24.797 15.062 -1.544 1 96.62 58 HIS B O 1
ATOM 3302 N N . PHE B 1 59 ? -24.344 13.656 -3.195 1 96.56 59 PHE B N 1
ATOM 3303 C CA . PHE B 1 59 ? -23.469 14.586 -3.889 1 96.56 59 PHE B CA 1
ATOM 3304 C C . PHE B 1 59 ? -23.5 14.352 -5.395 1 96.56 59 PHE B C 1
ATOM 3306 O O . PHE B 1 59 ? -24 13.32 -5.852 1 96.56 59 PHE B O 1
ATOM 3313 N N . ASN B 1 60 ? -23.047 15.391 -6.141 1 96.06 60 ASN B N 1
ATOM 3314 C CA . ASN B 1 60 ? -22.922 15.25 -7.586 1 96.06 60 ASN B CA 1
ATOM 3315 C C . ASN B 1 60 ? -21.562 14.68 -7.984 1 96.06 60 ASN B C 1
ATOM 3317 O O . ASN B 1 60 ? -20.547 15.086 -7.445 1 96.06 60 ASN B O 1
ATOM 3321 N N . PHE B 1 61 ? -21.656 13.734 -8.852 1 96.31 61 PHE B N 1
ATOM 3322 C CA . PHE B 1 61 ? -20.406 13.227 -9.391 1 96.31 61 PHE B CA 1
ATOM 3323 C C . PHE B 1 61 ? -19.75 14.258 -10.305 1 96.31 61 PHE B C 1
ATOM 3325 O O . PHE B 1 61 ? -20.438 15.133 -10.852 1 96.31 61 PHE B O 1
ATOM 3332 N N . ILE B 1 62 ? -18.469 14.172 -10.422 1 94.19 62 ILE B N 1
ATOM 3333 C CA . ILE B 1 62 ? -17.734 15.117 -11.266 1 94.19 62 ILE B CA 1
ATOM 3334 C C . ILE B 1 62 ? -17 14.359 -12.367 1 94.19 62 ILE B C 1
ATOM 3336 O O . ILE B 1 62 ? -16.891 13.133 -12.32 1 94.19 62 ILE B O 1
ATOM 3340 N N . ASN B 1 63 ? -16.516 15.156 -13.344 1 93.69 63 ASN B N 1
ATOM 3341 C CA . ASN B 1 63 ? -15.641 14.602 -14.375 1 93.69 63 ASN B CA 1
ATOM 3342 C C . ASN B 1 63 ? -14.203 14.461 -13.883 1 93.69 63 ASN B C 1
ATOM 3344 O O . ASN B 1 63 ? -13.516 15.461 -13.68 1 93.69 63 ASN B O 1
ATOM 3348 N N . CYS B 1 64 ? -13.742 13.25 -13.75 1 93 64 CYS B N 1
ATOM 3349 C CA . CYS B 1 64 ? -12.445 12.969 -13.148 1 93 64 CYS B CA 1
ATOM 3350 C C . CYS B 1 64 ? -11.305 13.43 -14.055 1 93 64 CYS B C 1
ATOM 3352 O O . CYS B 1 64 ? -10.18 13.633 -13.594 1 93 64 CYS B O 1
ATOM 3354 N N . SER B 1 65 ? -11.594 13.539 -15.352 1 91.81 65 SER B N 1
ATOM 3355 C CA . SER B 1 65 ? -10.586 13.961 -16.312 1 91.81 65 SER B CA 1
ATOM 3356 C C . SER B 1 65 ? -10.07 15.367 -15.992 1 91.81 65 SER B C 1
ATOM 3358 O O . SER B 1 65 ? -8.93 15.695 -16.297 1 91.81 65 SER B O 1
ATOM 3360 N N . GLU B 1 66 ? -10.898 16.125 -15.375 1 89.38 66 GLU B N 1
ATOM 3361 C CA . GLU B 1 66 ? -10.516 17.484 -15.008 1 89.38 66 GLU B CA 1
ATOM 3362 C C . GLU B 1 66 ? -9.492 17.484 -13.875 1 89.38 66 GLU B C 1
ATOM 3364 O O . GLU B 1 66 ? -8.703 18.422 -13.742 1 89.38 66 GLU B O 1
ATOM 3369 N N . LEU B 1 67 ? -9.477 16.406 -13.141 1 85.38 67 LEU B N 1
ATOM 3370 C CA . LEU B 1 67 ? -8.617 16.328 -11.969 1 85.38 67 LEU B CA 1
ATOM 3371 C C . LEU B 1 67 ? -7.336 15.562 -12.289 1 85.38 67 LEU B C 1
ATOM 3373 O O . LEU B 1 67 ? -6.246 15.977 -11.891 1 85.38 67 LEU B O 1
ATOM 3377 N N . TYR B 1 68 ? -7.422 14.414 -13.016 1 84.88 68 TYR B N 1
ATOM 3378 C CA . TYR B 1 68 ? -6.301 13.492 -13.141 1 84.88 68 TYR B CA 1
ATOM 3379 C C . TYR B 1 68 ? -5.84 13.391 -14.586 1 84.88 68 TYR B C 1
ATOM 3381 O O . TYR B 1 68 ? -4.785 12.82 -14.875 1 84.88 68 TYR B O 1
ATOM 3389 N N . GLY B 1 69 ? -6.539 13.867 -15.516 1 81.69 69 GLY B N 1
ATOM 3390 C CA . GLY B 1 69 ? -6.219 13.688 -16.922 1 81.69 69 GLY B CA 1
ATOM 3391 C C . GLY B 1 69 ? -6.625 12.328 -17.453 1 81.69 69 GLY B C 1
ATOM 3392 O O . GLY B 1 69 ? -6.484 12.055 -18.641 1 81.69 69 GLY B O 1
ATOM 3393 N N . THR B 1 70 ? -7.105 11.469 -16.641 1 85.81 70 THR B N 1
ATOM 3394 C CA . THR B 1 70 ? -7.613 10.164 -17.031 1 85.81 70 THR B CA 1
ATOM 3395 C C . THR B 1 70 ? -9.039 10.273 -17.562 1 85.81 70 THR B C 1
ATOM 3397 O O . THR B 1 70 ? -9.766 11.203 -17.203 1 85.81 70 THR B O 1
ATOM 3400 N N . PRO B 1 71 ? -9.406 9.352 -18.391 1 88.94 71 PRO B N 1
ATOM 3401 C CA . PRO B 1 71 ? -10.781 9.398 -18.906 1 88.94 71 PRO B CA 1
ATOM 3402 C C . PRO B 1 71 ? -11.828 9.352 -17.797 1 88.94 71 PRO B C 1
ATOM 3404 O O . PRO B 1 71 ? -11.57 8.82 -16.719 1 88.94 71 PRO B O 1
ATOM 3407 N N . ASP B 1 72 ? -12.961 9.938 -18.109 1 95.12 72 ASP B N 1
ATOM 3408 C CA . ASP B 1 72 ? -14.055 9.969 -17.141 1 95.12 72 ASP B CA 1
ATOM 3409 C C . ASP B 1 72 ? -14.656 8.578 -16.953 1 95.12 72 ASP B C 1
ATOM 3411 O O . ASP B 1 72 ? -14.695 7.777 -17.891 1 95.12 72 ASP B O 1
ATOM 3415 N N . CYS B 1 73 ? -15.117 8.344 -15.805 1 96.81 73 CYS B N 1
ATOM 3416 C CA . CYS B 1 73 ? -15.922 7.164 -15.5 1 96.81 73 CYS B CA 1
ATOM 3417 C C . CYS B 1 73 ? -17.406 7.516 -15.461 1 96.81 73 CYS B C 1
ATOM 3419 O O . CYS B 1 73 ? -17.766 8.688 -15.336 1 96.81 73 CYS B O 1
ATOM 3421 N N . HIS B 1 74 ? -18.234 6.523 -15.711 1 97.44 74 HIS B N 1
ATOM 3422 C CA . HIS B 1 74 ? -19.672 6.645 -15.461 1 97.44 74 HIS B CA 1
ATOM 3423 C C . HIS B 1 74 ? -20.016 6.219 -14.039 1 97.44 74 HIS B C 1
ATOM 3425 O O . HIS B 1 74 ? -19.922 5.039 -13.695 1 97.44 74 HIS B O 1
ATOM 3431 N N . PHE B 1 75 ? -20.484 7.18 -13.281 1 97.81 75 PHE B N 1
ATOM 3432 C CA . PHE B 1 75 ? -20.859 6.895 -11.906 1 97.81 75 PHE B CA 1
ATOM 3433 C C . PHE B 1 75 ? -22.375 6.742 -11.789 1 97.81 75 PHE B C 1
ATOM 3435 O O . PHE B 1 75 ? -23.125 7.492 -12.414 1 97.81 75 PHE B O 1
ATOM 3442 N N . THR B 1 76 ? -22.828 5.785 -10.984 1 98.06 76 THR B N 1
ATOM 3443 C CA . THR B 1 76 ? -24.266 5.613 -10.766 1 98.06 76 THR B CA 1
ATOM 3444 C C . THR B 1 76 ? -24.531 5.094 -9.359 1 98.06 76 THR B C 1
ATOM 3446 O O . THR B 1 76 ? -23.672 4.473 -8.742 1 98.06 76 THR B O 1
ATOM 3449 N N . VAL B 1 77 ? -25.688 5.367 -8.852 1 97.88 77 VAL B N 1
ATOM 3450 C CA . VAL B 1 77 ? -26.141 4.824 -7.574 1 97.88 77 VAL B CA 1
ATOM 3451 C C . VAL B 1 77 ? -27.297 3.854 -7.812 1 97.88 77 VAL B C 1
ATOM 3453 O O . VAL B 1 77 ? -27.891 3.332 -6.859 1 97.88 77 VAL B O 1
ATOM 3456 N N . ASN B 1 78 ? -27.625 3.676 -9.109 1 97.44 78 ASN B N 1
ATOM 3457 C CA . ASN B 1 78 ? -28.703 2.768 -9.484 1 97.44 78 ASN B CA 1
ATOM 3458 C C . ASN B 1 78 ? -28.281 1.308 -9.336 1 97.44 78 ASN B C 1
ATOM 3460 O O . ASN B 1 78 ? -27.484 0.802 -10.125 1 97.44 78 ASN B O 1
ATOM 3464 N N . ARG B 1 79 ? -28.906 0.578 -8.484 1 94.81 79 ARG B N 1
ATOM 3465 C CA . ARG B 1 79 ? -28.516 -0.777 -8.117 1 94.81 79 ARG B CA 1
ATOM 3466 C C . ARG B 1 79 ? -28.797 -1.76 -9.242 1 94.81 79 ARG B C 1
ATOM 3468 O O . ARG B 1 79 ? -28.328 -2.895 -9.227 1 94.81 79 ARG B O 1
ATOM 3475 N N . SER B 1 80 ? -29.547 -1.372 -10.227 1 95.56 80 SER B N 1
ATOM 3476 C CA . SER B 1 80 ? -29.766 -2.234 -11.383 1 95.56 80 SER B CA 1
ATOM 3477 C C . SER B 1 80 ? -28.453 -2.504 -12.125 1 95.56 80 SER B C 1
ATOM 3479 O O . SER B 1 80 ? -28.375 -3.434 -12.93 1 95.56 80 SER B O 1
ATOM 3481 N N . TRP B 1 81 ? -27.469 -1.691 -11.773 1 95.56 81 TRP B N 1
ATOM 3482 C CA . TRP B 1 81 ? -26.156 -1.851 -12.398 1 95.56 81 TRP B CA 1
ATOM 3483 C C . TRP B 1 81 ? -25.297 -2.826 -11.609 1 95.56 81 TRP B C 1
ATOM 3485 O O . TRP B 1 81 ? -24.141 -3.051 -11.953 1 95.56 81 TRP B O 1
ATOM 3495 N N . SER B 1 82 ? -25.797 -3.479 -10.555 1 94.88 82 SER B N 1
ATOM 3496 C CA . SER B 1 82 ? -25.016 -4.34 -9.672 1 94.88 82 SER B CA 1
ATOM 3497 C C . SER B 1 82 ? -24.359 -5.477 -10.438 1 94.88 82 SER B C 1
ATOM 3499 O O . SER B 1 82 ? -23.234 -5.879 -10.117 1 94.88 82 SER B O 1
ATOM 3501 N N . GLN B 1 83 ? -24.938 -5.898 -11.531 1 92.5 83 GLN B N 1
ATOM 3502 C CA . GLN B 1 83 ? -24.375 -7.016 -12.281 1 92.5 83 GLN B CA 1
ATOM 3503 C C . GLN B 1 83 ? -23.797 -6.547 -13.617 1 92.5 83 GLN B C 1
ATOM 3505 O O . GLN B 1 83 ? -23.562 -7.359 -14.508 1 92.5 83 GLN B O 1
ATOM 3510 N N . LYS B 1 84 ? -23.609 -5.254 -13.727 1 93.06 84 LYS B N 1
ATOM 3511 C CA . LYS B 1 84 ? -23.109 -4.715 -14.992 1 93.06 84 LYS B CA 1
ATOM 3512 C C . LYS B 1 84 ? -21.906 -3.811 -14.773 1 93.06 84 LYS B C 1
ATOM 3514 O O . LYS B 1 84 ? -21.062 -3.674 -15.656 1 93.06 84 LYS B O 1
ATOM 3519 N N . ALA B 1 85 ? -21.906 -3.223 -13.633 1 96.56 85 ALA B N 1
ATOM 3520 C CA . ALA B 1 85 ? -20.844 -2.258 -13.352 1 96.56 85 ALA B CA 1
ATOM 3521 C C . ALA B 1 85 ? -19.484 -2.938 -13.305 1 96.56 85 ALA B C 1
ATOM 3523 O O . ALA B 1 85 ? -19.391 -4.129 -13 1 96.56 85 ALA B O 1
ATOM 3524 N N . ASP B 1 86 ? -18.469 -2.174 -13.633 1 95.5 86 ASP B N 1
ATOM 3525 C CA . ASP B 1 86 ? -17.109 -2.689 -13.578 1 95.5 86 ASP B CA 1
ATOM 3526 C C . ASP B 1 86 ? -16.594 -2.764 -12.141 1 95.5 86 ASP B C 1
ATOM 3528 O O . ASP B 1 86 ? -15.758 -3.607 -11.82 1 95.5 86 ASP B O 1
ATOM 3532 N N . ALA B 1 87 ? -17.062 -1.836 -11.344 1 97.56 87 ALA B N 1
ATOM 3533 C CA . ALA B 1 87 ? -16.672 -1.794 -9.938 1 97.56 87 ALA B CA 1
ATOM 3534 C C . ALA B 1 87 ? -17.828 -1.308 -9.062 1 97.56 87 ALA B C 1
ATOM 3536 O O . ALA B 1 87 ? -18.734 -0.622 -9.547 1 97.56 87 ALA B O 1
ATOM 3537 N N . VAL B 1 88 ? -17.766 -1.74 -7.828 1 98.25 88 VAL B N 1
ATOM 3538 C CA . VAL B 1 88 ? -18.75 -1.324 -6.828 1 98.25 88 VAL B CA 1
ATOM 3539 C C . VAL B 1 88 ? -18.031 -0.765 -5.602 1 98.25 88 VAL B C 1
ATOM 3541 O O . VAL B 1 88 ? -17.172 -1.433 -5.02 1 98.25 88 VAL B O 1
ATOM 3544 N N . ILE B 1 89 ? -18.328 0.464 -5.238 1 98.69 89 ILE B N 1
ATOM 3545 C CA . ILE B 1 89 ? -17.781 1.074 -4.031 1 98.69 89 ILE B CA 1
ATOM 3546 C C . ILE B 1 89 ? -18.766 0.902 -2.879 1 98.69 89 ILE B C 1
ATOM 3548 O O . ILE B 1 89 ? -19.938 1.301 -2.984 1 98.69 89 ILE B O 1
ATOM 3552 N N . MET B 1 90 ? -18.328 0.323 -1.829 1 98.19 90 MET B N 1
ATOM 3553 C CA . MET B 1 90 ? -19.172 0.1 -0.663 1 98.19 90 MET B CA 1
ATOM 3554 C C . MET B 1 90 ? -18.609 0.801 0.566 1 98.19 90 MET B C 1
ATOM 3556 O O . MET B 1 90 ? -17.562 0.397 1.093 1 98.19 90 MET B O 1
ATOM 3560 N N . HIS B 1 91 ? -19.234 1.822 0.984 1 98.38 91 HIS B N 1
ATOM 3561 C CA . HIS B 1 91 ? -18.859 2.529 2.203 1 98.38 91 HIS B CA 1
ATOM 3562 C C . HIS B 1 91 ? -19.141 1.683 3.439 1 98.38 91 HIS B C 1
ATOM 3564 O O . HIS B 1 91 ? -20.281 1.248 3.652 1 98.38 91 HIS B O 1
ATOM 3570 N N . HIS B 1 92 ? -18.203 1.444 4.262 1 98.44 92 HIS B N 1
ATOM 3571 C CA . HIS B 1 92 ? -18.25 0.442 5.324 1 98.44 92 HIS B CA 1
ATOM 3572 C C . HIS B 1 92 ? -19.438 0.675 6.258 1 98.44 92 HIS B C 1
ATOM 3574 O O . HIS B 1 92 ? -20.203 -0.243 6.52 1 98.44 92 HIS B O 1
ATOM 3580 N N . ARG B 1 93 ? -19.547 1.93 6.773 1 97.38 93 ARG B N 1
ATOM 3581 C CA . ARG B 1 93 ? -20.547 2.23 7.789 1 97.38 93 ARG B CA 1
ATOM 3582 C C . ARG B 1 93 ? -21.953 1.984 7.262 1 97.38 93 ARG B C 1
ATOM 3584 O O . ARG B 1 93 ? -22.875 1.742 8.039 1 97.38 93 ARG B O 1
ATOM 3591 N N . ASP B 1 94 ? -22.125 1.952 5.992 1 97.62 94 ASP B N 1
ATOM 3592 C CA . ASP B 1 94 ? -23.469 1.841 5.406 1 97.62 94 ASP B CA 1
ATOM 3593 C C . ASP B 1 94 ? -23.781 0.392 5.043 1 97.62 94 ASP B C 1
ATOM 3595 O O . ASP B 1 94 ? -24.938 0.058 4.762 1 97.62 94 ASP B O 1
ATOM 3599 N N . VAL B 1 95 ? -22.797 -0.482 5.125 1 97.19 95 VAL B N 1
ATOM 3600 C CA . VAL B 1 95 ? -23.078 -1.836 4.652 1 97.19 95 VAL B CA 1
ATOM 3601 C C . VAL B 1 95 ? -22.688 -2.848 5.727 1 97.19 95 VAL B C 1
ATOM 3603 O O . VAL B 1 95 ? -23.031 -4.027 5.637 1 97.19 95 VAL B O 1
ATOM 3606 N N . CYS B 1 96 ? -22.016 -2.436 6.781 1 96.31 96 CYS B N 1
ATOM 3607 C CA . CYS B 1 96 ? -21.375 -3.338 7.719 1 96.31 96 CYS B CA 1
ATOM 3608 C C . CYS B 1 96 ? -22.391 -4.18 8.469 1 96.31 96 CYS B C 1
ATOM 3610 O O . CYS B 1 96 ? -22.031 -5.18 9.102 1 96.31 96 CYS B O 1
ATOM 3612 N N . ARG B 1 97 ? -23.656 -3.871 8.461 1 94.56 97 ARG B N 1
ATOM 3613 C CA . ARG B 1 97 ? -24.688 -4.621 9.164 1 94.56 97 ARG B CA 1
ATOM 3614 C C . ARG B 1 97 ? -25.344 -5.652 8.25 1 94.56 97 ARG B C 1
ATOM 3616 O O . ARG B 1 97 ? -26.156 -6.461 8.695 1 94.56 97 ARG B O 1
ATOM 3623 N N . ASP B 1 98 ? -24.969 -5.664 7.012 1 93.62 98 ASP B N 1
ATOM 3624 C CA . ASP B 1 98 ? -25.609 -6.555 6.047 1 93.62 98 ASP B CA 1
ATOM 3625 C C . ASP B 1 98 ? -24.594 -7.484 5.398 1 93.62 98 ASP B C 1
ATOM 3627 O O . ASP B 1 98 ? -24.547 -7.617 4.176 1 93.62 98 ASP B O 1
ATOM 3631 N N . THR B 1 99 ? -23.812 -8.07 6.148 1 92.12 99 THR B N 1
ATOM 3632 C CA . THR B 1 99 ? -22.75 -8.93 5.641 1 92.12 99 THR B CA 1
ATOM 3633 C C . THR B 1 99 ? -23.328 -10.117 4.871 1 92.12 99 THR B C 1
ATOM 3635 O O . THR B 1 99 ? -22.844 -10.461 3.793 1 92.12 99 THR B O 1
ATOM 3638 N N . GLU B 1 100 ? -24.312 -10.75 5.387 1 92 100 GLU B N 1
ATOM 3639 C CA . GLU B 1 100 ? -24.938 -11.906 4.746 1 92 100 GLU B CA 1
ATOM 3640 C C . GLU B 1 100 ? -25.547 -11.531 3.4 1 92 100 GLU B C 1
ATOM 3642 O O . GLU B 1 100 ? -25.406 -12.266 2.42 1 92 100 GLU B O 1
ATOM 3647 N N . GLY B 1 101 ? -26.234 -10.477 3.412 1 93.06 101 GLY B N 1
ATOM 3648 C CA . GLY B 1 101 ? -26.797 -10.008 2.162 1 93.06 101 GLY B CA 1
ATOM 3649 C C . GLY B 1 101 ? -25.766 -9.734 1.094 1 93.06 101 GLY B C 1
ATOM 3650 O O . GLY B 1 101 ? -25.953 -10.094 -0.069 1 93.06 101 GLY B O 1
ATOM 3651 N N . LEU B 1 102 ? -24.703 -9.148 1.496 1 93.62 102 LEU B N 1
ATOM 3652 C CA . LEU B 1 102 ? -23.625 -8.844 0.558 1 93.62 102 LEU B CA 1
ATOM 3653 C C . LEU B 1 102 ? -23 -10.125 0.024 1 93.62 102 LEU B C 1
ATOM 3655 O O . LEU B 1 102 ? -22.688 -10.219 -1.168 1 93.62 102 LEU B O 1
ATOM 3659 N N . ALA B 1 103 ? -22.828 -11.094 0.881 1 91 103 ALA B N 1
ATOM 3660 C CA . ALA B 1 103 ? -22.188 -12.352 0.514 1 91 103 ALA B CA 1
ATOM 3661 C C . ALA B 1 103 ? -23.031 -13.117 -0.511 1 91 103 ALA B C 1
ATOM 3663 O O . ALA B 1 103 ? -22.5 -13.922 -1.277 1 91 103 ALA B O 1
ATOM 3664 N N . GLN B 1 104 ? -24.234 -12.836 -0.588 1 92.06 104 GLN B N 1
ATOM 3665 C CA . GLN B 1 104 ? -25.141 -13.586 -1.45 1 92.06 104 GLN B CA 1
ATOM 3666 C C . GLN B 1 104 ? -25.359 -12.859 -2.775 1 92.06 104 GLN B C 1
ATOM 3668 O O . GLN B 1 104 ? -25.969 -13.406 -3.695 1 92.06 104 GLN B O 1
ATOM 3673 N N . LEU B 1 105 ? -24.875 -11.695 -2.869 1 91.5 105 LEU B N 1
ATOM 3674 C CA . LEU B 1 105 ? -25.047 -10.938 -4.102 1 91.5 105 LEU B CA 1
ATOM 3675 C C . LEU B 1 105 ? -24.281 -11.586 -5.25 1 91.5 105 LEU B C 1
ATOM 3677 O O . LEU B 1 105 ? -23.094 -11.922 -5.098 1 91.5 105 LEU B O 1
ATOM 3681 N N . PRO B 1 106 ? -25 -11.844 -6.332 1 90.56 106 PRO B N 1
ATOM 3682 C CA . PRO B 1 106 ? -24.266 -12.32 -7.5 1 90.56 106 PRO B CA 1
ATOM 3683 C C . PRO B 1 106 ? -23.234 -11.312 -8.008 1 90.56 106 PRO B C 1
ATOM 3685 O O . PRO B 1 106 ? -23.5 -10.102 -8 1 90.56 106 PRO B O 1
ATOM 3688 N N . ARG B 1 107 ? -22.047 -11.82 -8.32 1 87.5 107 ARG B N 1
ATOM 3689 C CA . ARG B 1 107 ? -20.969 -10.945 -8.773 1 87.5 107 ARG B CA 1
ATOM 3690 C C . ARG B 1 107 ? -20.344 -11.477 -10.055 1 87.5 107 ARG B C 1
ATOM 3692 O O . ARG B 1 107 ? -20.203 -12.688 -10.227 1 87.5 107 ARG B O 1
ATOM 3699 N N . LEU B 1 108 ? -20.062 -10.516 -10.875 1 87.19 108 LEU B N 1
ATOM 3700 C CA . LEU B 1 108 ? -19.25 -10.883 -12.031 1 87.19 108 LEU B CA 1
ATOM 3701 C C . LEU B 1 108 ? -17.797 -11.148 -11.617 1 87.19 108 LEU B C 1
ATOM 3703 O O . LEU B 1 108 ? -17.25 -10.438 -10.773 1 87.19 108 LEU B O 1
ATOM 3707 N N . PRO B 1 109 ? -17.188 -12.164 -12.258 1 84.69 109 PRO B N 1
ATOM 3708 C CA . PRO B 1 109 ? -15.805 -12.461 -11.914 1 84.69 109 PRO B CA 1
ATOM 3709 C C . PRO B 1 109 ? -14.867 -11.273 -12.125 1 84.69 109 PRO B C 1
ATOM 3711 O O . PRO B 1 109 ? -13.891 -11.117 -11.391 1 84.69 109 PRO B O 1
ATOM 3714 N N . SER B 1 110 ? -15.203 -10.445 -13.008 1 87.62 110 SER B N 1
ATOM 3715 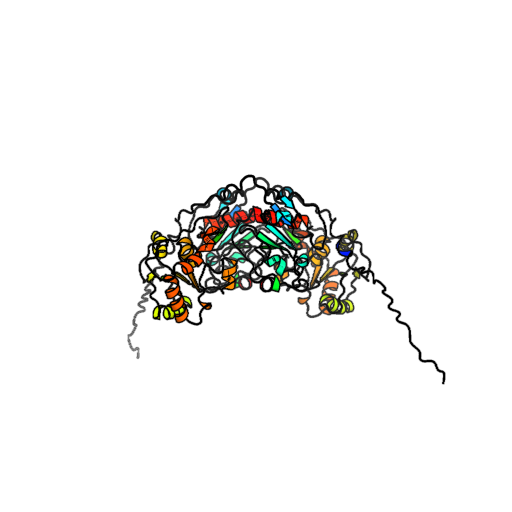C CA . SER B 1 110 ? -14.32 -9.336 -13.352 1 87.62 110 SER B CA 1
ATOM 3716 C C . SER B 1 110 ? -14.641 -8.094 -12.531 1 87.62 110 SER B C 1
ATOM 3718 O O . SER B 1 110 ? -13.891 -7.113 -12.562 1 87.62 110 SER B O 1
ATOM 3720 N N . GLN B 1 111 ? -15.781 -8.102 -11.93 1 93.69 111 GLN B N 1
ATOM 3721 C CA . GLN B 1 111 ? -16.203 -6.93 -11.164 1 93.69 111 GLN B CA 1
ATOM 3722 C C . GLN B 1 111 ? -15.375 -6.777 -9.891 1 93.69 111 GLN B C 1
ATOM 3724 O O . GLN B 1 111 ? -15.117 -7.758 -9.195 1 93.69 111 GLN B O 1
ATOM 3729 N N . ARG B 1 112 ? -14.984 -5.539 -9.625 1 95.62 112 ARG B N 1
ATOM 3730 C CA . ARG B 1 112 ? -14.18 -5.266 -8.438 1 95.62 112 ARG B CA 1
ATOM 3731 C C . ARG B 1 112 ? -15.008 -4.582 -7.359 1 95.62 112 ARG B C 1
ATOM 3733 O O . ARG B 1 112 ? -15.617 -3.537 -7.605 1 95.62 112 ARG B O 1
ATOM 3740 N N . TRP B 1 113 ? -15.031 -5.211 -6.227 1 97.56 113 TRP B N 1
ATOM 3741 C CA . TRP B 1 113 ? -15.672 -4.598 -5.066 1 97.56 113 TRP B CA 1
ATOM 3742 C C . TRP B 1 113 ? -14.656 -3.836 -4.223 1 97.56 113 TRP B C 1
ATOM 3744 O O . TRP B 1 113 ? -13.641 -4.398 -3.811 1 97.56 113 TRP B O 1
ATOM 3754 N N . ILE B 1 114 ? -14.945 -2.561 -3.992 1 98.5 114 ILE B N 1
ATOM 3755 C CA . ILE B 1 114 ? -14.039 -1.662 -3.283 1 98.5 114 ILE B CA 1
ATOM 3756 C C . ILE B 1 114 ? -14.602 -1.354 -1.896 1 98.5 114 ILE B C 1
ATOM 3758 O O . ILE B 1 114 ? -15.688 -0.789 -1.771 1 98.5 114 ILE B O 1
ATOM 3762 N N . TRP B 1 115 ? -13.875 -1.749 -0.853 1 98.69 115 TRP B N 1
ATOM 3763 C CA . TRP B 1 115 ? -14.195 -1.378 0.521 1 98.69 115 TRP B CA 1
ATOM 3764 C C . TRP B 1 115 ? -13.75 0.049 0.819 1 98.69 115 TRP B C 1
ATOM 3766 O O . TRP B 1 115 ? -12.562 0.365 0.731 1 98.69 115 TRP B O 1
ATOM 3776 N N . PHE B 1 116 ? -14.664 0.919 1.136 1 98.69 116 PHE B N 1
ATOM 3777 C CA . PHE B 1 116 ? -14.367 2.328 1.358 1 98.69 116 PHE B CA 1
ATOM 3778 C C . PHE B 1 116 ? -14.625 2.715 2.811 1 98.69 116 PHE B C 1
ATOM 3780 O O . PHE B 1 116 ? -15.734 2.533 3.316 1 98.69 116 PHE B O 1
ATOM 3787 N N . ASN B 1 117 ? -13.594 3.227 3.516 1 98.5 117 ASN B N 1
ATOM 3788 C CA . ASN B 1 117 ? -13.75 3.605 4.918 1 98.5 117 ASN B CA 1
ATOM 3789 C C . ASN B 1 117 ? -12.75 4.684 5.32 1 98.5 117 ASN B C 1
ATOM 3791 O O . ASN B 1 117 ? -11.539 4.496 5.18 1 98.5 117 ASN B O 1
ATOM 3795 N N . LEU B 1 118 ? -13.219 5.77 5.828 1 97.38 118 LEU B N 1
ATOM 3796 C CA . LEU B 1 118 ? -12.328 6.832 6.293 1 97.38 118 LEU B CA 1
ATOM 3797 C C . LEU B 1 118 ? -12.383 6.957 7.812 1 97.38 118 LEU B C 1
ATOM 3799 O O . LEU B 1 118 ? -11.719 7.82 8.391 1 97.38 118 LEU B O 1
ATOM 3803 N N . GLU B 1 119 ? -13.125 6.078 8.469 1 97.06 119 GLU B N 1
ATOM 3804 C CA . GLU B 1 119 ? -13.18 6.047 9.93 1 97.06 119 GLU B CA 1
ATOM 3805 C C . GLU B 1 119 ? -12.078 5.168 10.508 1 97.06 119 GLU B C 1
ATOM 3807 O O . GLU B 1 119 ? -11.547 4.293 9.812 1 97.06 119 GLU B O 1
ATOM 3812 N N . SER B 1 120 ? -11.75 5.406 11.75 1 97.25 120 SER B N 1
ATOM 3813 C CA . SER B 1 120 ? -10.75 4.586 12.422 1 97.25 120 SER B CA 1
ATOM 3814 C C . SER B 1 120 ? -11.305 3.205 12.758 1 97.25 120 SER B C 1
ATOM 3816 O O . SER B 1 120 ? -12.516 3.002 12.766 1 97.25 120 SER B O 1
ATOM 3818 N N . PRO B 1 121 ? -10.398 2.256 13.047 1 97.38 121 PRO B N 1
ATOM 3819 C CA . PRO B 1 121 ? -10.867 0.927 13.453 1 97.38 121 PRO B CA 1
ATOM 3820 C C . PRO B 1 121 ? -11.805 0.973 14.664 1 97.38 121 PRO B C 1
ATOM 3822 O O . PRO B 1 121 ? -12.797 0.243 14.703 1 97.38 121 PRO B O 1
ATOM 3825 N N . SER B 1 122 ? -11.547 1.88 15.633 1 95.75 122 SER B N 1
ATOM 3826 C CA . SER B 1 122 ? -12.367 2.008 16.828 1 95.75 122 SER B CA 1
ATOM 3827 C C . SER B 1 122 ? -13.789 2.441 16.484 1 95.75 122 SER B C 1
ATOM 3829 O O . SER B 1 122 ? -14.719 2.199 17.25 1 95.75 122 SER B O 1
ATOM 3831 N N . HIS B 1 123 ? -13.969 2.998 15.367 1 95.06 123 HIS B N 1
ATOM 3832 C CA . HIS B 1 123 ? -15.273 3.506 14.969 1 95.06 123 HIS B CA 1
ATOM 3833 C C . HIS B 1 123 ? -15.773 2.812 13.703 1 95.06 123 HIS B C 1
ATOM 3835 O O . HIS B 1 123 ? -16.5 3.41 12.906 1 95.06 123 HIS B O 1
ATOM 3841 N N . SER B 1 124 ? -15.273 1.626 13.438 1 97.12 124 SER B N 1
ATOM 3842 C CA . SER B 1 124 ? -15.68 0.784 12.32 1 97.12 124 SER B CA 1
ATOM 3843 C C . SER B 1 124 ? -16.125 -0.593 12.797 1 97.12 124 SER B C 1
ATOM 3845 O O . SER B 1 124 ? -15.32 -1.525 12.867 1 97.12 124 SER B O 1
ATOM 3847 N N . PRO B 1 125 ? -17.406 -0.682 13.078 1 96.38 125 PRO B N 1
ATOM 3848 C CA . PRO B 1 125 ? -17.891 -1.948 13.625 1 96.38 125 PRO B CA 1
ATOM 3849 C C . PRO B 1 125 ? -17.922 -3.07 12.594 1 96.38 125 PRO B C 1
ATOM 3851 O O . PRO B 1 125 ? -17.875 -2.807 11.383 1 96.38 125 PRO B O 1
ATOM 3854 N N . ASN B 1 126 ? -17.859 -4.277 12.992 1 96.12 126 ASN B N 1
ATOM 3855 C CA . ASN B 1 126 ? -18.125 -5.488 12.227 1 96.12 126 ASN B CA 1
ATOM 3856 C C . ASN B 1 126 ? -17.094 -5.688 11.117 1 96.12 126 ASN B C 1
ATOM 3858 O O . ASN B 1 126 ? -17.422 -6.18 10.039 1 96.12 126 ASN B O 1
ATOM 3862 N N . LEU B 1 127 ? -15.891 -5.234 11.32 1 96.19 127 LEU B N 1
ATOM 3863 C CA . LEU B 1 127 ? -14.828 -5.414 10.336 1 96.19 127 LEU B CA 1
ATOM 3864 C C . LEU B 1 127 ? -14.57 -6.895 10.086 1 96.19 127 LEU B C 1
ATOM 3866 O O . LEU B 1 127 ? -14.312 -7.297 8.945 1 96.19 127 LEU B O 1
ATOM 3870 N N . GLY B 1 128 ? -14.586 -7.668 11.141 1 93.5 128 GLY B N 1
ATOM 3871 C CA . GLY B 1 128 ? -14.297 -9.094 11.039 1 93.5 128 GLY B CA 1
ATOM 3872 C C . GLY B 1 128 ? -15.242 -9.82 10.102 1 93.5 128 GLY B C 1
ATOM 3873 O O . GLY B 1 128 ? -14.836 -10.766 9.414 1 93.5 128 GLY B O 1
ATOM 3874 N N . ALA B 1 129 ? -16.438 -9.383 10.008 1 92.75 129 ALA B N 1
ATOM 3875 C CA . ALA B 1 129 ? -17.469 -10.039 9.203 1 92.75 129 ALA B CA 1
ATOM 3876 C C . ALA B 1 129 ? -17.328 -9.664 7.727 1 92.75 129 ALA B C 1
ATOM 3878 O O . ALA B 1 129 ? -17.953 -10.273 6.863 1 92.75 129 ALA B O 1
ATOM 3879 N N . MET B 1 130 ? -16.531 -8.734 7.418 1 93.88 130 MET B N 1
ATOM 3880 C CA . MET B 1 130 ? -16.438 -8.195 6.062 1 93.88 130 MET B CA 1
ATOM 3881 C C . MET B 1 130 ? -15.281 -8.828 5.301 1 93.88 130 MET B C 1
ATOM 3883 O O . MET B 1 130 ? -14.992 -8.445 4.168 1 93.88 130 MET B O 1
ATOM 3887 N N . GLY B 1 131 ? -14.664 -9.773 5.895 1 90.94 131 GLY B N 1
ATOM 3888 C CA . GLY B 1 131 ? -13.57 -10.477 5.246 1 90.94 131 GLY B CA 1
ATOM 3889 C C . GLY B 1 131 ? -14.008 -11.242 4.008 1 90.94 131 GLY B C 1
ATOM 3890 O O . GLY B 1 131 ? -15.117 -11.766 3.957 1 90.94 131 GLY B O 1
ATOM 3891 N N . ASN B 1 132 ? -13.141 -11.312 2.994 1 91.75 132 ASN B N 1
ATOM 3892 C CA . ASN B 1 132 ? -13.281 -12.117 1.785 1 91.75 132 ASN B CA 1
ATOM 3893 C C . ASN B 1 132 ? -14.391 -11.594 0.885 1 91.75 132 ASN B C 1
ATOM 3895 O O . ASN B 1 132 ? -14.797 -12.258 -0.07 1 91.75 132 ASN B O 1
ATOM 3899 N N . LEU B 1 133 ? -14.852 -10.367 1.18 1 94.06 133 LEU B N 1
ATOM 3900 C CA . LEU B 1 133 ? -15.93 -9.805 0.374 1 94.06 133 LEU B CA 1
ATOM 3901 C C . LEU B 1 133 ? -15.375 -8.844 -0.677 1 94.06 133 LEU B C 1
ATOM 3903 O O . LEU B 1 133 ? -15.969 -8.672 -1.742 1 94.06 133 LEU B O 1
ATOM 3907 N N . PHE B 1 134 ? -14.281 -8.312 -0.411 1 97.12 134 PHE B N 1
ATOM 3908 C CA . PHE B 1 134 ? -13.828 -7.195 -1.229 1 97.12 134 PHE B CA 1
ATOM 3909 C C . PHE B 1 134 ? -12.539 -7.547 -1.956 1 97.12 134 PHE B C 1
ATOM 3911 O O . PHE B 1 134 ? -11.781 -8.414 -1.513 1 97.12 134 PHE B O 1
ATOM 3918 N N . ASN B 1 135 ? -12.352 -6.84 -3.043 1 96.75 135 ASN B N 1
ATOM 3919 C CA . ASN B 1 135 ? -11.141 -6.996 -3.844 1 96.75 135 ASN B CA 1
ATOM 3920 C C . ASN B 1 135 ? -10.117 -5.906 -3.529 1 96.75 135 ASN B C 1
ATOM 3922 O O . ASN B 1 135 ? -8.914 -6.176 -3.471 1 96.75 135 ASN B O 1
ATOM 3926 N N . LEU B 1 136 ? -10.617 -4.707 -3.334 1 97.75 136 LEU B N 1
ATOM 3927 C CA . LEU B 1 136 ? -9.766 -3.537 -3.145 1 97.75 136 LEU B CA 1
ATOM 3928 C C . LEU B 1 136 ? -10.133 -2.799 -1.862 1 97.75 136 LEU B C 1
ATOM 3930 O O . LEU B 1 136 ? -11.297 -2.812 -1.445 1 97.75 136 LEU B O 1
ATOM 3934 N N . THR B 1 137 ? -9.141 -2.186 -1.274 1 98.38 137 THR B N 1
ATOM 3935 C CA . THR B 1 137 ? -9.344 -1.32 -0.118 1 98.38 137 THR B CA 1
ATOM 3936 C C . THR B 1 137 ? -9.125 0.143 -0.492 1 98.38 137 THR B C 1
ATOM 3938 O O . THR B 1 137 ? -8.234 0.462 -1.279 1 98.38 137 THR B O 1
ATOM 3941 N N . MET B 1 138 ? -9.922 0.991 -0.024 1 98.56 138 MET B N 1
ATOM 3942 C CA . MET B 1 138 ? -9.852 2.441 -0.17 1 98.56 138 MET B CA 1
ATOM 3943 C C . MET B 1 138 ? -10.047 3.135 1.173 1 98.56 138 MET B C 1
ATOM 3945 O O . MET B 1 138 ? -11.156 3.141 1.714 1 98.56 138 MET B O 1
ATOM 3949 N N . SER B 1 139 ? -9.016 3.654 1.771 1 98.38 139 SER B N 1
ATOM 3950 C CA . SER B 1 139 ? -9.086 4.258 3.098 1 98.38 139 SER B CA 1
ATOM 3951 C C . SER B 1 139 ? -7.93 5.23 3.32 1 98.38 139 SER B C 1
ATOM 3953 O O . SER B 1 139 ? -7.148 5.496 2.402 1 98.38 139 SER B O 1
ATOM 3955 N N . TYR B 1 140 ? -7.812 5.695 4.562 1 97.38 140 TYR B N 1
ATOM 3956 C CA . TYR B 1 140 ? -6.766 6.633 4.949 1 97.38 140 TYR B CA 1
ATOM 3957 C C . TYR B 1 140 ? -5.438 5.914 5.148 1 97.38 140 TYR B C 1
ATOM 3959 O O . TYR B 1 140 ? -4.383 6.551 5.23 1 97.38 140 TYR B O 1
ATOM 3967 N N . ARG B 1 141 ? -5.453 4.594 5.289 1 97.56 141 ARG B N 1
ATOM 3968 C CA . ARG B 1 141 ? -4.23 3.826 5.5 1 97.56 141 ARG B CA 1
ATOM 3969 C C . ARG B 1 141 ? -3.326 3.893 4.273 1 97.56 141 ARG B C 1
ATOM 3971 O O . ARG B 1 141 ? -3.787 3.727 3.143 1 97.56 141 ARG B O 1
ATOM 3978 N N . ARG B 1 142 ? -2.123 4.074 4.551 1 96.06 142 ARG B N 1
ATOM 3979 C CA . ARG B 1 142 ? -1.157 4.203 3.467 1 96.06 142 ARG B CA 1
ATOM 3980 C C . ARG B 1 142 ? -1.084 2.924 2.643 1 96.06 142 ARG B C 1
ATOM 3982 O O . ARG B 1 142 ? -0.847 2.971 1.433 1 96.06 142 ARG B O 1
ATOM 3989 N N . ASP B 1 143 ? -1.254 1.77 3.221 1 96.06 143 ASP B N 1
ATOM 3990 C CA . ASP B 1 143 ? -1.117 0.496 2.521 1 96.06 143 ASP B CA 1
ATOM 3991 C C . ASP B 1 143 ? -2.445 0.063 1.906 1 96.06 143 ASP B C 1
ATOM 3993 O O . ASP B 1 143 ? -2.607 -1.097 1.519 1 96.06 143 ASP B O 1
ATOM 3997 N N . SER B 1 144 ? -3.422 0.946 1.851 1 97.81 144 SER B N 1
ATOM 3998 C CA . SER B 1 144 ? -4.613 0.692 1.049 1 97.81 144 SER B CA 1
ATOM 3999 C C . SER B 1 144 ? -4.277 0.62 -0.436 1 97.81 144 SER B C 1
ATOM 4001 O O . SER B 1 144 ? -3.318 1.246 -0.892 1 97.81 144 SER B O 1
ATOM 4003 N N . ASP B 1 145 ? -5.09 -0.135 -1.212 1 97.12 145 ASP B N 1
ATOM 4004 C CA . ASP B 1 145 ? -4.941 -0.127 -2.664 1 97.12 145 ASP B CA 1
ATOM 4005 C C . ASP B 1 145 ? -5.148 1.275 -3.229 1 97.12 145 ASP B C 1
ATOM 4007 O O . ASP B 1 145 ? -4.387 1.72 -4.094 1 97.12 145 ASP B O 1
ATOM 4011 N N . ILE B 1 146 ? -6.176 1.895 -2.781 1 97.25 146 ILE B N 1
ATOM 4012 C CA . ILE B 1 146 ? -6.48 3.279 -3.123 1 97.25 146 ILE B CA 1
ATOM 4013 C C . ILE B 1 146 ? -6.301 4.168 -1.894 1 97.25 146 ILE B C 1
ATOM 4015 O O . ILE B 1 146 ? -7.238 4.363 -1.12 1 97.25 146 ILE B O 1
ATOM 4019 N N . PHE B 1 147 ? -5.09 4.66 -1.705 1 96.94 147 PHE B N 1
ATOM 4020 C CA . PHE B 1 147 ? -4.746 5.5 -0.564 1 96.94 147 PHE B CA 1
ATOM 4021 C C . PHE B 1 147 ? -5.504 6.82 -0.614 1 96.94 147 PHE B C 1
ATOM 4023 O O . PHE B 1 147 ? -5.324 7.609 -1.546 1 96.94 147 PHE B O 1
ATOM 4030 N N . THR B 1 148 ? -6.355 7.043 0.372 1 96.75 148 THR B N 1
ATOM 4031 C CA . THR B 1 148 ? -7.238 8.203 0.446 1 96.75 148 THR B CA 1
ATOM 4032 C C . THR B 1 148 ? -7.094 8.906 1.792 1 96.75 148 THR B C 1
ATOM 4034 O O . THR B 1 148 ? -7.992 8.836 2.633 1 96.75 148 THR B O 1
ATOM 4037 N N . PRO B 1 149 ? -5.98 9.672 1.982 1 96.19 149 PRO B N 1
ATOM 4038 C CA . PRO B 1 149 ? -5.734 10.336 3.264 1 96.19 149 PRO B CA 1
ATOM 4039 C C . PRO B 1 149 ? -6.598 11.586 3.455 1 96.19 149 PRO B C 1
ATOM 4041 O O . PRO B 1 149 ? -7.211 12.062 2.5 1 96.19 149 PRO B O 1
ATOM 4044 N N . TYR B 1 150 ? -6.672 12.109 4.672 1 97.19 150 TYR B N 1
ATOM 4045 C CA . TYR B 1 150 ? -7.402 13.328 4.996 1 97.19 150 TYR B CA 1
ATOM 4046 C C . TYR B 1 150 ? -6.68 14.555 4.461 1 97.19 150 TYR B C 1
ATOM 4048 O O . TYR B 1 150 ? -7.273 15.633 4.348 1 97.19 150 TYR B O 1
ATOM 4056 N N . GLY B 1 151 ? -5.422 14.383 4.203 1 96.81 151 GLY B N 1
ATOM 4057 C CA . GLY B 1 151 ? -4.605 15.453 3.662 1 96.81 151 GLY B CA 1
ATOM 4058 C C . GLY B 1 151 ? -3.201 15.008 3.295 1 96.81 151 GLY B C 1
ATOM 4059 O O . GLY B 1 151 ? -2.844 13.844 3.484 1 96.81 151 GLY B O 1
ATOM 4060 N N . GLU B 1 152 ? -2.502 15.898 2.674 1 96.38 152 GLU B N 1
ATOM 4061 C CA . GLU B 1 152 ? -1.125 15.648 2.26 1 96.38 152 GLU B CA 1
ATOM 4062 C C . GLU B 1 152 ? -0.357 16.953 2.082 1 96.38 152 GLU B C 1
ATOM 4064 O O . GLU B 1 152 ? -0.948 18.047 2.111 1 96.38 152 GLU B O 1
ATOM 4069 N N . LEU B 1 153 ? 0.955 16.859 2.051 1 97.06 153 LEU B N 1
ATOM 4070 C CA . LEU B 1 153 ? 1.807 17.984 1.677 1 97.06 153 LEU B CA 1
ATOM 4071 C C . LEU B 1 153 ? 2.275 17.844 0.232 1 97.06 153 LEU B C 1
ATOM 4073 O O . LEU B 1 153 ? 3.004 16.906 -0.107 1 97.06 153 LEU B O 1
ATOM 4077 N N . GLN B 1 154 ? 1.832 18.734 -0.536 1 94.44 154 GLN B N 1
ATOM 4078 C CA . GLN B 1 154 ? 2.197 18.75 -1.948 1 94.44 154 GLN B CA 1
ATOM 4079 C C . GLN B 1 154 ? 3.545 19.422 -2.164 1 94.44 154 GLN B C 1
ATOM 4081 O O . GLN B 1 154 ? 3.822 20.469 -1.568 1 94.44 154 GLN B O 1
ATOM 4086 N N . LEU B 1 155 ? 4.367 18.844 -2.965 1 91.25 155 LEU B N 1
ATOM 4087 C CA . LEU B 1 155 ? 5.645 19.453 -3.332 1 91.25 155 LEU B CA 1
ATOM 4088 C C . LEU B 1 155 ? 5.445 20.594 -4.316 1 91.25 155 LEU B C 1
ATOM 4090 O O . LEU B 1 155 ? 4.707 20.453 -5.297 1 91.25 155 LEU B O 1
ATOM 4094 N N . LEU B 1 156 ? 6.141 21.672 -3.994 1 90.06 156 LEU B N 1
ATOM 4095 C CA . LEU B 1 156 ? 6.055 22.844 -4.855 1 90.06 156 LEU B CA 1
ATOM 4096 C C . LEU B 1 156 ? 7.172 22.844 -5.891 1 90.06 156 LEU B C 1
ATOM 4098 O O . LEU B 1 156 ? 8.281 22.391 -5.613 1 90.06 156 LEU B O 1
ATOM 4102 N N . GLY B 1 157 ? 6.906 23.359 -7.105 1 82.19 157 GLY B N 1
ATOM 4103 C CA . GLY B 1 157 ? 7.898 23.453 -8.164 1 82.19 157 GLY B CA 1
ATOM 4104 C C . GLY B 1 157 ? 8.961 24.5 -7.895 1 82.19 157 GLY B C 1
ATOM 4105 O O . GLY B 1 157 ? 10.078 24.391 -8.398 1 82.19 157 GLY B O 1
ATOM 4106 N N . GLN B 1 158 ? 8.547 25.547 -7.18 1 88.12 158 GLN B N 1
ATOM 4107 C CA . GLN B 1 158 ? 9.453 26.625 -6.777 1 88.12 158 GLN B CA 1
ATOM 4108 C C . GLN B 1 158 ? 9.219 27.031 -5.324 1 88.12 158 GLN B C 1
ATOM 4110 O O . GLN B 1 158 ? 8.102 26.906 -4.816 1 88.12 158 GLN B O 1
ATOM 4115 N N . PRO B 1 159 ? 10.32 27.422 -4.699 1 90.62 159 PRO B N 1
ATOM 4116 C CA . PRO B 1 159 ? 10.156 27.844 -3.305 1 90.62 159 PRO B CA 1
ATOM 4117 C C . PRO B 1 159 ? 9.227 29.031 -3.154 1 90.62 159 PRO B C 1
ATOM 4119 O O . PRO B 1 159 ? 9.211 29.922 -4.016 1 90.62 159 PRO B O 1
ATOM 4122 N N . GLN B 1 160 ? 8.477 29.062 -2.125 1 92.75 160 GLN B N 1
ATOM 4123 C CA . GLN B 1 160 ? 7.578 30.172 -1.797 1 92.75 160 GLN B CA 1
ATOM 4124 C C . GLN B 1 160 ? 8.055 30.906 -0.549 1 92.75 160 GLN B C 1
ATOM 4126 O O . GLN B 1 160 ? 8.68 30.312 0.331 1 92.75 160 GLN B O 1
ATOM 4131 N N . PRO B 1 161 ? 7.734 32.188 -0.541 1 93.19 161 PRO B N 1
ATOM 4132 C CA . PRO B 1 161 ? 8.078 32.938 0.677 1 93.19 161 PRO B CA 1
ATOM 4133 C C . PRO B 1 161 ? 7.266 32.5 1.888 1 93.19 161 PRO B C 1
ATOM 4135 O O . PRO B 1 161 ? 6.098 32.125 1.748 1 93.19 161 PRO B O 1
ATOM 4138 N N . LEU B 1 162 ? 7.984 32.562 2.977 1 91.44 162 LEU B N 1
ATOM 4139 C CA . LEU B 1 162 ? 7.324 32.219 4.223 1 91.44 162 LEU B CA 1
ATOM 4140 C C . LEU B 1 162 ? 6.32 33.281 4.645 1 91.44 162 LEU B C 1
ATOM 4142 O O . LEU B 1 162 ? 6.648 34.469 4.668 1 91.44 162 LEU B O 1
ATOM 4146 N N . SER B 1 163 ? 5.039 32.875 4.844 1 91.25 163 SER B N 1
ATOM 4147 C CA . SER B 1 163 ? 3.99 33.75 5.355 1 91.25 163 SER B CA 1
ATOM 4148 C C . SER B 1 163 ? 3.283 33.125 6.555 1 91.25 163 SER B C 1
ATOM 4150 O O . SER B 1 163 ? 2.602 32.094 6.422 1 91.25 163 SER B O 1
ATO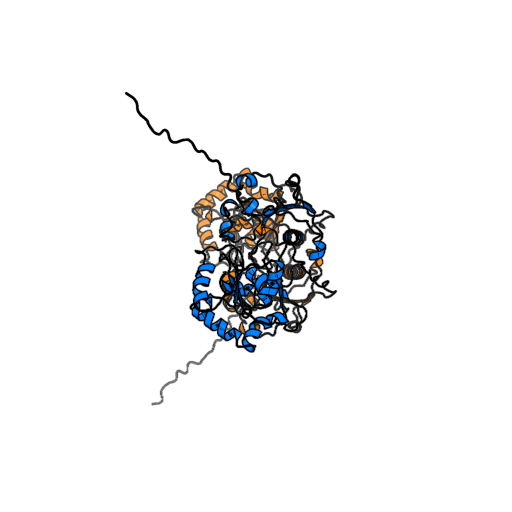M 4152 N N . ILE B 1 164 ? 3.506 33.719 7.699 1 96 164 ILE B N 1
ATOM 4153 C CA . ILE B 1 164 ? 2.883 33.281 8.938 1 96 164 ILE B CA 1
ATOM 4154 C C . ILE B 1 164 ? 1.865 34.312 9.414 1 96 164 ILE B C 1
ATOM 4156 O O . ILE B 1 164 ? 2.209 35.469 9.625 1 96 164 ILE B O 1
ATOM 4160 N N . PRO B 1 165 ? 0.66 33.906 9.594 1 96.88 165 PRO B N 1
ATOM 4161 C CA . PRO B 1 165 ? -0.329 34.875 10.094 1 96.88 165 PRO B CA 1
ATOM 4162 C C . PRO B 1 165 ? 0.025 35.406 11.477 1 96.88 165 PRO B C 1
ATOM 4164 O O . PRO B 1 165 ? 0.698 34.719 12.258 1 96.88 165 PRO B O 1
ATOM 4167 N N . PRO B 1 166 ? -0.469 36.656 11.688 1 96.75 166 PRO B N 1
ATOM 4168 C CA . PRO B 1 166 ? -0.235 37.188 13.031 1 96.75 166 PRO B CA 1
ATOM 4169 C C . PRO B 1 166 ? -0.903 36.344 14.125 1 96.75 166 PRO B C 1
ATOM 4171 O O . PRO B 1 166 ? -2.018 35.844 13.93 1 96.75 166 PRO B O 1
ATOM 4174 N N . LYS B 1 167 ? -0.147 36.219 15.172 1 98.12 167 LYS B N 1
ATOM 4175 C CA . LYS B 1 167 ? -0.636 35.438 16.312 1 98.12 167 LYS B CA 1
ATOM 4176 C C . LYS B 1 167 ? -1.034 36.344 17.469 1 98.12 167 LYS B C 1
ATOM 4178 O O . LYS B 1 167 ? -0.206 37.094 17.984 1 98.12 167 LYS B O 1
ATOM 4183 N N . THR B 1 168 ? -2.342 36.219 17.875 1 97.81 168 THR B N 1
ATOM 4184 C CA . THR B 1 168 ? -2.82 37.031 18.969 1 97.81 168 THR B CA 1
ATOM 4185 C C . THR B 1 168 ? -3.295 36.188 20.141 1 97.81 168 THR B C 1
ATOM 4187 O O . THR B 1 168 ? -3.564 36.688 21.234 1 97.81 168 THR B O 1
ATOM 4190 N N . LYS B 1 169 ? -3.387 34.875 19.922 1 98.19 169 LYS B N 1
ATOM 4191 C CA . LYS B 1 169 ? -3.812 33.906 20.938 1 98.19 169 LYS B CA 1
ATOM 4192 C C . LYS B 1 169 ? -2.852 32.719 21 1 98.19 169 LYS B C 1
ATOM 4194 O O . LYS B 1 169 ? -1.994 32.562 20.125 1 98.19 169 LYS B O 1
ATOM 4199 N N . LEU B 1 170 ? -2.973 31.938 22 1 98.44 170 LEU B N 1
ATOM 4200 C CA . LEU B 1 170 ? -1.913 30.984 22.266 1 98.44 170 LEU B CA 1
ATOM 4201 C C . LEU B 1 170 ? -2.316 29.578 21.812 1 98.44 170 LEU B C 1
ATOM 4203 O O . LEU B 1 170 ? -1.732 29.047 20.875 1 98.44 170 LEU B O 1
ATOM 4207 N N . VAL B 1 171 ? -3.34 28.938 22.453 1 98.88 171 VAL B N 1
ATOM 4208 C CA . VAL B 1 171 ? -3.697 27.562 22.141 1 98.88 171 VAL B CA 1
ATOM 4209 C C . VAL B 1 171 ? -5.199 27.469 21.891 1 98.88 171 VAL B C 1
ATOM 4211 O O . VAL B 1 171 ? -6 27.984 22.672 1 98.88 171 VAL B O 1
ATOM 4214 N N . ALA B 1 172 ? -5.586 26.812 20.766 1 98.88 172 ALA B N 1
ATOM 4215 C CA . ALA B 1 172 ? -6.984 26.531 20.469 1 98.88 172 ALA B CA 1
ATOM 4216 C C . ALA B 1 172 ? -7.227 25.031 20.328 1 98.88 172 ALA B C 1
ATOM 4218 O O . ALA B 1 172 ? -6.324 24.281 19.953 1 98.88 172 ALA B O 1
ATOM 4219 N N . TRP B 1 173 ? -8.422 24.609 20.703 1 98.75 173 TRP B N 1
ATOM 4220 C CA . TRP B 1 173 ? -8.906 23.25 20.469 1 98.75 173 TRP B CA 1
ATOM 4221 C C . TRP B 1 173 ? -10.367 23.25 20.031 1 98.75 173 TRP B C 1
ATOM 4223 O O . TRP B 1 173 ? -11.211 23.891 20.656 1 98.75 173 TRP B O 1
ATOM 4233 N N . VAL B 1 174 ? -10.656 22.609 18.891 1 97.88 174 VAL B N 1
ATOM 4234 C CA . VAL B 1 174 ? -12.031 22.484 18.406 1 97.88 174 VAL B CA 1
ATOM 4235 C C . VAL B 1 174 ? -12.492 21.031 18.578 1 97.88 174 VAL B C 1
ATOM 4237 O O . VAL B 1 174 ? -11.914 20.109 17.984 1 97.88 174 VAL B O 1
ATOM 4240 N N . VAL B 1 175 ? -13.5 20.797 19.438 1 95.94 175 VAL B N 1
ATOM 4241 C CA . VAL B 1 175 ? -13.977 19.453 19.734 1 95.94 175 VAL B CA 1
ATOM 4242 C C . VAL B 1 175 ? -15.492 19.453 19.891 1 95.94 175 VAL B C 1
ATOM 4244 O O . VAL B 1 175 ? -16.047 20.297 20.594 1 95.94 175 VAL B O 1
ATOM 4247 N N . SER B 1 176 ? -16.141 18.562 19.156 1 90.75 176 SER B N 1
ATOM 4248 C CA . SER B 1 176 ? -17.594 18.453 19.281 1 90.75 176 SER B CA 1
ATOM 4249 C C . SER B 1 176 ? -18 17.172 19.969 1 90.75 176 SER B C 1
ATOM 4251 O O . SER B 1 176 ? -18.969 17.141 20.734 1 90.75 176 SER B O 1
ATOM 4253 N N . ASN B 1 177 ? -17.328 16.047 19.656 1 89.5 177 ASN B N 1
ATOM 4254 C CA . ASN B 1 177 ? -17.594 14.766 20.328 1 89.5 177 ASN B CA 1
ATOM 4255 C C . ASN B 1 177 ? -16.766 14.617 21.594 1 89.5 177 ASN B C 1
ATOM 4257 O O . ASN B 1 177 ? -15.789 13.875 21.609 1 89.5 177 ASN B O 1
ATOM 4261 N N . TRP B 1 178 ? -17.344 15.18 22.641 1 92.44 178 TRP B N 1
ATOM 4262 C CA . TRP B 1 178 ? -16.641 15.188 23.922 1 92.44 178 TRP B CA 1
ATOM 4263 C C . TRP B 1 178 ? -16.922 13.906 24.703 1 92.44 178 TRP B C 1
ATOM 4265 O O . TRP B 1 178 ? -18.047 13.688 25.156 1 92.44 178 TRP B O 1
ATOM 4275 N N . ARG B 1 179 ? -15.906 13.086 24.844 1 91.81 179 ARG B N 1
ATOM 4276 C CA . ARG B 1 179 ? -15.969 11.875 25.672 1 91.81 179 ARG B CA 1
ATOM 4277 C C . ARG B 1 179 ? -14.938 11.922 26.797 1 91.81 179 ARG B C 1
ATOM 4279 O O . ARG B 1 179 ? -13.742 11.742 26.547 1 91.81 179 ARG B O 1
ATOM 4286 N N . ALA B 1 180 ? -15.398 12.055 27.969 1 91.88 180 ALA B N 1
ATOM 4287 C CA . ALA B 1 180 ? -14.539 12.297 29.125 1 91.88 180 ALA B CA 1
ATOM 4288 C C . ALA B 1 180 ? -13.492 11.195 29.266 1 91.88 180 ALA B C 1
ATOM 4290 O O . ALA B 1 180 ? -12.367 11.445 29.719 1 91.88 180 ALA B O 1
ATOM 4291 N N . GLY B 1 181 ? -13.781 10.023 28.875 1 93.75 181 GLY B N 1
ATOM 4292 C CA . GLY B 1 181 ? -12.883 8.898 29.031 1 93.75 181 GLY B CA 1
ATOM 4293 C C . GLY B 1 181 ? -11.875 8.766 27.906 1 93.75 181 GLY B C 1
ATOM 4294 O O . GLY B 1 181 ? -10.969 7.934 27.969 1 93.75 181 GLY B O 1
ATOM 4295 N N . SER B 1 182 ? -12.008 9.609 26.953 1 95.5 182 SER B N 1
ATOM 4296 C CA . SER B 1 182 ? -11.109 9.523 25.812 1 95.5 182 SER B CA 1
ATOM 4297 C C . SER B 1 182 ? -9.727 10.062 26.156 1 95.5 182 SER B C 1
ATOM 4299 O O . SER B 1 182 ? -9.586 10.922 27.031 1 95.5 182 SER B O 1
ATOM 4301 N N . ASN B 1 183 ? -8.719 9.57 25.516 1 96.25 183 ASN B N 1
ATOM 4302 C CA . ASN B 1 183 ? -7.348 10 25.75 1 96.25 183 ASN B CA 1
ATOM 4303 C C . ASN B 1 183 ? -7.184 11.5 25.516 1 96.25 183 ASN B C 1
ATOM 4305 O O . ASN B 1 183 ? -6.453 12.172 26.234 1 96.25 183 ASN B O 1
ATOM 4309 N N . ARG B 1 184 ? -7.828 12 24.516 1 97.44 184 ARG B N 1
ATOM 4310 C CA . ARG B 1 184 ? -7.66 13.414 24.156 1 97.44 184 ARG B CA 1
ATOM 4311 C C . ARG B 1 184 ? -8.242 14.32 25.234 1 97.44 184 ARG B C 1
ATOM 4313 O O . ARG B 1 184 ? -7.645 15.336 25.594 1 97.44 184 ARG B O 1
ATOM 4320 N N . VAL B 1 185 ? -9.375 13.938 25.797 1 97.19 185 VAL B N 1
ATOM 4321 C CA . VAL B 1 185 ? -9.984 14.758 26.844 1 97.19 185 VAL B CA 1
ATOM 4322 C C . VAL B 1 185 ? -9.172 14.641 28.141 1 97.19 185 VAL B C 1
ATOM 4324 O O . VAL B 1 185 ? -8.938 15.633 28.828 1 97.19 185 VAL B O 1
ATOM 4327 N N . LYS B 1 186 ? -8.711 13.445 28.438 1 98 186 LYS B N 1
ATOM 4328 C CA . LYS B 1 186 ? -7.875 13.242 29.625 1 98 186 LYS B CA 1
ATOM 4329 C C . LYS B 1 186 ? -6.605 14.086 29.531 1 98 186 LYS B C 1
ATOM 4331 O O . LYS B 1 186 ? -6.215 14.727 30.516 1 98 186 LYS B O 1
ATOM 4336 N N . TYR B 1 187 ? -6.008 14.055 28.422 1 98.5 187 TYR B N 1
ATOM 4337 C CA . TYR B 1 187 ? -4.789 14.836 28.25 1 98.5 187 TYR B CA 1
ATOM 4338 C C . TYR B 1 187 ? -5.074 16.328 28.375 1 98.5 187 TYR B C 1
ATOM 4340 O O . TYR B 1 187 ? -4.312 17.062 29.016 1 98.5 187 TYR B O 1
ATOM 4348 N N . TYR B 1 188 ? -6.141 16.781 27.766 1 98.25 188 TYR B N 1
ATOM 4349 C CA . TYR B 1 188 ? -6.543 18.188 27.859 1 98.25 188 TYR B CA 1
ATOM 4350 C C . TYR B 1 188 ? -6.754 18.594 29.312 1 98.25 188 TYR B C 1
ATOM 4352 O O . TYR B 1 188 ? -6.336 19.688 29.719 1 98.25 188 TYR B O 1
ATOM 4360 N N . GLN B 1 189 ? -7.355 17.703 30.109 1 98.19 189 GLN B N 1
ATOM 4361 C CA . GLN B 1 189 ? -7.613 18 31.5 1 98.19 189 GLN B CA 1
ATOM 4362 C C . GLN B 1 189 ? -6.312 18.234 32.281 1 98.19 189 GLN B C 1
ATOM 4364 O O . GLN B 1 189 ? -6.25 19.078 33.156 1 98.19 189 GLN B O 1
ATOM 4369 N N . GLU B 1 190 ? -5.336 17.531 31.875 1 98.62 190 GLU B N 1
ATOM 4370 C CA . GLU B 1 190 ? -4.023 17.734 32.469 1 98.62 190 GLU B CA 1
ATOM 4371 C C . GLU B 1 190 ? -3.367 19.016 31.953 1 98.62 190 GLU B C 1
ATOM 4373 O O . GLU B 1 190 ? -2.771 19.766 32.719 1 98.62 190 GLU B O 1
ATOM 4378 N N . LEU B 1 191 ? -3.508 19.266 30.719 1 98.81 191 LEU B N 1
ATOM 4379 C CA . LEU B 1 191 ? -2.848 20.391 30.047 1 98.81 191 LEU B CA 1
ATOM 4380 C C . LEU B 1 191 ? -3.43 21.719 30.516 1 98.81 191 LEU B C 1
ATOM 4382 O O . LEU B 1 191 ? -2.689 22.688 30.734 1 98.81 191 LEU B O 1
ATOM 4386 N N . LYS B 1 192 ? -4.695 21.781 30.688 1 98.12 192 LYS B N 1
ATOM 4387 C CA . LYS B 1 192 ? -5.398 23.016 31 1 98.12 192 LYS B CA 1
ATOM 4388 C C . LYS B 1 192 ? -4.98 23.547 32.375 1 98.12 192 LYS B C 1
ATOM 4390 O O . LYS B 1 192 ? -5.223 24.719 32.688 1 98.12 192 LYS B O 1
ATOM 4395 N N . LYS B 1 193 ? -4.391 22.75 33.219 1 98.5 193 LYS B N 1
ATOM 4396 C CA . LYS B 1 193 ? -3.885 23.172 34.531 1 98.5 193 LYS B CA 1
ATOM 4397 C C . LYS B 1 193 ? -2.672 24.094 34.375 1 98.5 193 LYS B C 1
ATOM 4399 O O . LYS B 1 193 ? -2.297 24.797 35.312 1 98.5 193 LYS B O 1
ATOM 4404 N N . HIS B 1 194 ? -2.082 24.094 33.25 1 98.56 194 HIS B N 1
ATOM 4405 C CA . HIS B 1 194 ? -0.774 24.719 33.125 1 98.56 194 HIS B CA 1
ATOM 4406 C C . HIS B 1 194 ? -0.775 25.766 32 1 98.56 194 HIS B C 1
ATOM 4408 O O . HIS B 1 194 ? 0.118 26.625 31.938 1 98.56 194 HIS B O 1
ATOM 4414 N N . ILE B 1 195 ? -1.715 25.703 31.141 1 98.31 195 ILE B N 1
ATOM 4415 C CA . ILE B 1 195 ? -1.777 26.641 30.016 1 98.31 195 ILE B CA 1
ATOM 4416 C C . ILE B 1 195 ? -3.23 26.844 29.594 1 98.31 195 ILE B C 1
ATOM 4418 O O . ILE B 1 195 ? -4.023 25.891 29.609 1 98.31 195 ILE B O 1
ATOM 4422 N N . THR B 1 196 ? -3.586 28.078 29.281 1 97.5 196 THR B N 1
ATOM 4423 C CA . THR B 1 196 ? -4.953 28.375 28.859 1 97.5 196 THR B CA 1
ATOM 4424 C C . THR B 1 196 ? -5.199 27.844 27.438 1 97.5 196 THR B C 1
ATOM 4426 O O . THR B 1 196 ? -4.398 28.078 26.531 1 97.5 196 THR B O 1
ATOM 4429 N N . VAL B 1 197 ? -6.266 27.109 27.25 1 98.62 197 VAL B N 1
ATOM 4430 C CA . VAL B 1 197 ? -6.707 26.594 25.953 1 98.62 197 VAL B CA 1
ATOM 4431 C C . VAL B 1 197 ? -8.109 27.109 25.641 1 98.62 197 VAL B C 1
ATOM 4433 O O . VAL B 1 197 ? -9.031 26.938 26.453 1 98.62 197 VAL B O 1
ATOM 4436 N N . ASP B 1 198 ? -8.289 27.828 24.562 1 98.62 198 ASP B N 1
ATOM 4437 C CA . ASP B 1 198 ? -9.625 28.172 24.094 1 98.62 198 ASP B CA 1
ATOM 4438 C C . ASP B 1 198 ? -10.289 26.984 23.406 1 98.62 198 ASP B C 1
ATOM 4440 O O . ASP B 1 198 ? -9.82 26.531 22.359 1 98.62 198 ASP B O 1
ATOM 4444 N N . VAL B 1 199 ? -11.367 26.5 24 1 98.38 199 VAL B N 1
ATOM 4445 C CA . VAL B 1 199 ? -12.039 25.312 23.469 1 98.38 199 VAL B CA 1
ATOM 4446 C C . VAL B 1 199 ? -13.297 25.734 22.703 1 98.38 199 VAL B C 1
ATOM 4448 O O . VAL B 1 199 ? -14.141 26.453 23.234 1 98.38 199 VAL B O 1
ATOM 4451 N N . TYR B 1 200 ? -13.328 25.359 21.469 1 98.19 200 TYR B N 1
ATOM 4452 C CA . TYR B 1 200 ? -14.477 25.609 20.594 1 98.19 200 TYR B CA 1
ATOM 4453 C C . TYR B 1 200 ? -15.234 24.312 20.312 1 98.19 200 TYR B C 1
ATOM 4455 O O . TYR B 1 200 ? -14.68 23.219 20.422 1 98.19 200 TYR B O 1
ATOM 4463 N N . GLY B 1 201 ? -16.531 24.391 19.844 1 95.31 201 GLY B N 1
ATOM 4464 C CA . GLY B 1 201 ? -17.328 23.234 19.438 1 95.31 201 GLY B CA 1
ATOM 4465 C C . GLY B 1 201 ? -18.578 23.062 20.266 1 95.31 201 GLY B C 1
ATOM 4466 O O . GLY B 1 201 ? -18.953 23.938 21.031 1 95.31 201 GLY B O 1
ATOM 4467 N N . LYS B 1 202 ? -19.172 21.891 20.156 1 90.69 202 LYS B N 1
ATOM 4468 C CA . LYS B 1 202 ? -20.438 21.609 20.828 1 90.69 202 LYS B CA 1
ATOM 4469 C C . LYS B 1 202 ? -20.297 21.75 22.344 1 90.69 202 LYS B C 1
ATOM 4471 O O . LYS B 1 202 ? -19.406 21.172 22.953 1 90.69 202 LYS B O 1
ATOM 4476 N N . HIS B 1 203 ? -21 22.547 22.969 1 89.38 203 HIS B N 1
ATOM 4477 C CA . HIS B 1 203 ? -21.094 22.812 24.406 1 89.38 203 HIS B CA 1
ATOM 4478 C C . HIS B 1 203 ? -19.906 23.641 24.875 1 89.38 203 HIS B C 1
ATOM 4480 O O . HIS B 1 203 ? -19.625 23.703 26.078 1 89.38 203 HIS B O 1
ATOM 4486 N N . HIS B 1 204 ? -19.203 24.281 23.938 1 95.31 204 HIS B N 1
ATOM 4487 C CA . HIS B 1 204 ? -18.109 25.203 24.219 1 95.31 204 HIS B CA 1
ATOM 4488 C C . HIS B 1 204 ? -18.297 26.516 23.469 1 95.31 204 HIS B C 1
ATOM 4490 O O . HIS B 1 204 ? -19.422 26.984 23.281 1 95.31 204 HIS B O 1
ATOM 4496 N N . LEU B 1 205 ? -17.172 27.219 23.203 1 95.38 205 LEU B N 1
ATOM 4497 C CA . LEU B 1 205 ? -17.297 28.453 22.422 1 95.38 205 LEU B CA 1
ATOM 4498 C C . LEU B 1 205 ? -17.828 28.172 21.016 1 95.38 205 LEU B C 1
ATOM 4500 O O . LEU B 1 205 ? -17.422 27.188 20.391 1 95.38 205 LEU B O 1
ATOM 4504 N N . PRO B 1 206 ? -18.766 28.922 20.594 1 95.12 206 PRO B N 1
ATOM 4505 C CA . PRO B 1 206 ? -19.266 28.719 19.234 1 95.12 206 PRO B CA 1
ATOM 4506 C C . PRO B 1 206 ? -18.234 29.078 18.156 1 95.12 206 PRO B C 1
ATOM 4508 O O . PRO B 1 206 ? -17.469 30.031 18.328 1 95.12 206 PRO B O 1
ATOM 4511 N N . LEU B 1 207 ? -18.156 28.328 17.141 1 96.19 207 LEU B N 1
ATOM 4512 C CA . LEU B 1 207 ? -17.266 28.562 16 1 96.19 207 LEU B CA 1
ATOM 4513 C C . LEU B 1 207 ? -17.891 28.062 14.703 1 96.19 207 LEU B C 1
ATOM 4515 O O . LEU B 1 207 ? -17.828 26.875 14.406 1 96.19 207 LEU B O 1
ATOM 4519 N N . PRO B 1 208 ? -18.484 29.078 13.953 1 93.62 208 PRO B N 1
ATOM 4520 C CA . PRO B 1 208 ? -19.031 28.656 12.656 1 93.62 208 PRO B CA 1
ATOM 4521 C C . PRO B 1 208 ? -17.969 28.047 11.75 1 93.62 208 PRO B C 1
ATOM 4523 O O . PRO B 1 208 ? -16.797 28.422 11.812 1 93.62 208 PRO B O 1
ATOM 4526 N N . TRP B 1 209 ? -18.422 27.203 10.859 1 90.06 209 TRP B N 1
ATOM 4527 C CA . TRP B 1 209 ? -17.516 26.422 10.008 1 90.06 209 TRP B CA 1
ATOM 4528 C C . TRP B 1 209 ? -16.688 27.359 9.133 1 90.06 209 TRP B C 1
ATOM 4530 O O . TRP B 1 209 ? -15.484 27.125 8.938 1 90.06 209 TRP B O 1
ATOM 4540 N N . ASP B 1 210 ? -17.234 28.375 8.57 1 92.94 210 ASP B N 1
ATOM 4541 C CA . ASP B 1 210 ? -16.547 29.266 7.633 1 92.94 210 ASP B CA 1
ATOM 4542 C C . ASP B 1 210 ? -15.562 30.188 8.359 1 92.94 210 ASP B C 1
ATOM 4544 O O . ASP B 1 210 ? -14.734 30.844 7.73 1 92.94 210 ASP B O 1
ATOM 4548 N N . LYS B 1 211 ? -15.633 30.156 9.703 1 97.06 211 LYS B N 1
ATOM 4549 C CA . LYS B 1 211 ? -14.734 31 10.492 1 97.06 211 LYS B CA 1
ATOM 4550 C C . LYS B 1 211 ? -13.641 30.172 11.156 1 97.06 211 LYS B C 1
ATOM 4552 O O . LYS B 1 211 ? -12.781 30.703 11.852 1 97.06 211 LYS B O 1
ATOM 4557 N N . LEU B 1 212 ? -13.664 28.938 10.93 1 96.88 212 LEU B N 1
ATOM 4558 C CA . LEU B 1 212 ? -12.727 28.031 11.594 1 96.88 212 LEU B CA 1
ATOM 4559 C C . LEU B 1 212 ? -11.289 28.422 11.281 1 96.88 212 LEU B C 1
ATOM 4561 O O . LEU B 1 212 ? -10.5 28.688 12.195 1 96.88 212 LEU B O 1
ATOM 4565 N N . LEU B 1 213 ? -10.906 28.562 10.008 1 97.44 213 LEU B N 1
ATOM 4566 C CA . LEU B 1 213 ? -9.523 28.797 9.617 1 97.44 213 LEU B CA 1
ATOM 4567 C C . LEU B 1 213 ? -9.078 30.203 10.031 1 97.44 213 LEU B C 1
ATOM 4569 O O . LEU B 1 213 ? -8.023 30.359 10.648 1 97.44 213 LEU B O 1
ATOM 4573 N N . PRO B 1 214 ? -9.93 31.203 9.812 1 97.94 214 PRO B N 1
ATOM 4574 C CA . PRO B 1 214 ? -9.523 32.531 10.273 1 97.94 214 PRO B CA 1
ATOM 4575 C C . PRO B 1 214 ? -9.352 32.594 11.789 1 97.94 214 PRO B C 1
ATOM 4577 O O . PRO B 1 214 ? -8.469 33.312 12.273 1 97.94 214 PRO B O 1
ATOM 4580 N N . THR B 1 215 ? -10.172 31.891 12.484 1 98.62 215 THR B N 1
ATOM 4581 C CA . THR B 1 215 ? -10.086 31.922 13.945 1 98.62 215 THR B CA 1
ATOM 4582 C C . THR B 1 215 ? -8.828 31.203 14.422 1 98.62 215 THR B C 1
ATOM 4584 O O . THR B 1 215 ? -8.047 31.75 15.203 1 98.62 215 THR B O 1
ATOM 4587 N N . VAL B 1 216 ? -8.562 30.031 13.922 1 98.69 216 VAL B N 1
ATOM 4588 C CA . VAL B 1 216 ? -7.441 29.219 14.359 1 98.69 216 VAL B CA 1
ATOM 4589 C C . VAL B 1 216 ? -6.125 29.875 13.953 1 98.69 216 VAL B C 1
ATOM 4591 O O . VAL B 1 216 ? -5.121 29.766 14.656 1 98.69 216 VAL B O 1
ATOM 4594 N N 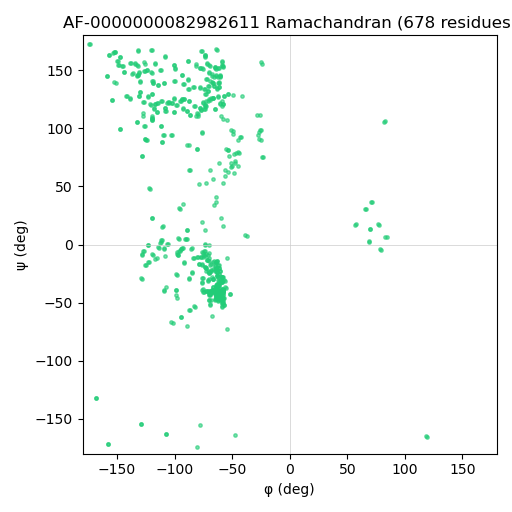. SER B 1 217 ? -6.168 30.656 12.852 1 98.62 217 SER B N 1
ATOM 4595 C CA . SER B 1 217 ? -4.961 31.297 12.344 1 98.62 217 SER B CA 1
ATOM 4596 C C . SER B 1 217 ? -4.41 32.312 13.336 1 98.62 217 SER B C 1
ATOM 4598 O O . SER B 1 217 ? -3.248 32.719 13.242 1 98.62 217 SER B O 1
ATOM 4600 N N . GLN B 1 218 ? -5.203 32.688 14.32 1 98.62 218 GLN B N 1
ATOM 4601 C CA . GLN B 1 218 ? -4.797 33.688 15.305 1 98.62 218 GLN B CA 1
ATOM 4602 C C . GLN B 1 218 ? -3.975 33.062 16.422 1 98.62 218 GLN B C 1
ATOM 4604 O O . GLN B 1 218 ? -3.367 33.75 17.234 1 98.62 218 GLN B O 1
ATOM 4609 N N . TYR B 1 219 ? -3.955 31.781 16.469 1 98.81 219 TYR B N 1
ATOM 4610 C CA . TYR B 1 219 ? -3.324 31.062 17.578 1 98.81 219 TYR B CA 1
ATOM 4611 C C . TYR B 1 219 ? -1.932 30.578 17.188 1 98.81 219 TYR B C 1
ATOM 4613 O O . TYR B 1 219 ? -1.674 30.281 16.016 1 98.81 219 TYR B O 1
ATOM 4621 N N . ASN B 1 220 ? -1.055 30.469 18.172 1 98.88 220 ASN B N 1
ATOM 4622 C CA . ASN B 1 220 ? 0.253 29.859 17.938 1 98.88 220 ASN B CA 1
ATOM 4623 C C . ASN B 1 220 ? 0.144 28.359 17.719 1 98.88 220 ASN B C 1
ATOM 4625 O O . ASN B 1 220 ? 0.844 27.797 16.875 1 98.88 220 ASN B O 1
ATOM 4629 N N . PHE B 1 221 ? -0.761 27.766 18.547 1 98.94 221 PHE B N 1
ATOM 4630 C CA . PHE B 1 221 ? -0.821 26.312 18.547 1 98.94 221 PHE B CA 1
ATOM 4631 C C . PHE B 1 221 ? -2.262 25.828 18.438 1 98.94 221 PHE B C 1
ATOM 4633 O O . PHE B 1 221 ? -3.184 26.484 18.922 1 98.94 221 PHE B O 1
ATOM 4640 N N . TYR B 1 222 ? -2.461 24.734 17.766 1 98.94 222 TYR B N 1
ATOM 4641 C CA . TYR B 1 222 ? -3.74 24.047 17.672 1 98.94 222 TYR B CA 1
ATOM 4642 C C . TYR B 1 222 ? -3.623 22.594 18.156 1 98.94 222 TYR B C 1
ATOM 4644 O O . TYR B 1 222 ? -2.732 21.859 17.719 1 98.94 222 TYR B O 1
ATOM 4652 N N . LEU B 1 223 ? -4.508 22.234 19.078 1 98.94 223 LEU B N 1
ATOM 4653 C CA . LEU B 1 223 ? -4.531 20.844 19.531 1 98.94 223 LEU B CA 1
ATOM 4654 C C . LEU B 1 223 ? -5.195 19.938 18.5 1 98.94 223 LEU B C 1
ATOM 4656 O O . LEU B 1 223 ? -6.422 19.812 18.484 1 98.94 223 LEU B O 1
ATOM 4660 N N . ALA B 1 224 ? -4.383 19.312 17.656 1 98.81 224 ALA B N 1
ATOM 4661 C CA . ALA B 1 224 ? -4.863 18.344 16.672 1 98.81 224 ALA B CA 1
ATOM 4662 C C . ALA B 1 224 ? -4.957 16.938 17.281 1 98.81 224 ALA B C 1
ATOM 4664 O O . ALA B 1 224 ? -4.305 16.016 16.797 1 98.81 224 ALA B O 1
ATOM 4665 N N . PHE B 1 225 ? -5.844 16.812 18.281 1 98.69 225 PHE B N 1
ATOM 4666 C CA . PHE B 1 225 ? -6.004 15.57 19.016 1 98.69 225 PHE B CA 1
ATOM 4667 C C . PHE B 1 225 ? -7.012 14.656 18.328 1 98.69 225 PHE B C 1
ATOM 4669 O O . PHE B 1 225 ? -8.164 15.039 18.125 1 98.69 225 PHE B O 1
ATOM 4676 N N . GLU B 1 226 ? -6.535 13.492 18.031 1 97.81 226 GLU B N 1
ATOM 4677 C CA . GLU B 1 226 ? -7.41 12.516 17.406 1 97.81 226 GLU B CA 1
ATOM 4678 C C . GLU B 1 226 ? -8.344 11.867 18.422 1 97.81 226 GLU B C 1
ATOM 4680 O O . GLU B 1 226 ? -8 11.773 19.609 1 97.81 226 GLU B O 1
ATOM 4685 N N . ASN B 1 227 ? -9.531 11.422 17.969 1 95.56 227 ASN B N 1
ATOM 4686 C CA . ASN B 1 227 ? -10.469 10.742 18.844 1 95.56 227 ASN B CA 1
ATOM 4687 C C . ASN B 1 227 ? -10.039 9.305 19.109 1 95.56 227 ASN B C 1
ATOM 4689 O O . ASN B 1 227 ? -10.547 8.656 20.031 1 95.56 227 ASN B O 1
ATOM 4693 N N . SER B 1 228 ? -9.133 8.789 18.281 1 95.69 228 SER B N 1
ATOM 4694 C CA . SER B 1 228 ? -8.547 7.465 18.453 1 95.69 228 SER B CA 1
ATOM 4695 C C . SER B 1 228 ? -7.129 7.414 17.891 1 95.69 228 SER B C 1
ATOM 4697 O O . SER B 1 228 ? -6.73 8.289 17.109 1 95.69 228 SER B O 1
ATOM 4699 N N . GLN B 1 229 ? -6.434 6.461 18.406 1 97.06 229 GLN B N 1
ATOM 4700 C CA . GLN B 1 229 ? -5.035 6.34 18 1 97.06 229 GLN B CA 1
ATOM 4701 C C . GLN B 1 229 ? -4.809 5.082 17.172 1 97.06 229 GLN B C 1
ATOM 4703 O O . GLN B 1 229 ? -4.781 3.971 17.703 1 97.06 229 GLN B O 1
ATOM 4708 N N . HIS B 1 230 ? -4.707 5.266 15.875 1 97.88 230 HIS B N 1
ATOM 4709 C CA . HIS B 1 230 ? -4.48 4.172 14.945 1 97.88 230 HIS B CA 1
ATOM 4710 C C . HIS B 1 230 ? -3.467 4.559 13.875 1 97.88 230 HIS B C 1
ATOM 4712 O O . HIS B 1 230 ? -3.285 5.746 13.586 1 97.88 230 HIS B O 1
ATOM 4718 N N . GLU B 1 231 ? -2.842 3.533 13.305 1 97.06 231 GLU B N 1
ATOM 4719 C CA . GLU B 1 231 ? -1.845 3.746 12.266 1 97.06 231 GLU B CA 1
ATOM 4720 C C . GLU B 1 231 ? -2.406 4.598 11.125 1 97.06 231 GLU B C 1
ATOM 4722 O O . GLU B 1 231 ? -3.521 4.359 10.656 1 97.06 231 GLU B O 1
ATOM 4727 N N . ASP B 1 232 ? -1.675 5.664 10.727 1 97.81 232 ASP B N 1
ATOM 4728 C CA . ASP B 1 232 ? -1.909 6.535 9.586 1 97.81 232 ASP B CA 1
ATOM 4729 C C . ASP B 1 232 ? -3.16 7.387 9.789 1 97.81 232 ASP B C 1
ATOM 4731 O O . ASP B 1 232 ? -3.564 8.133 8.891 1 97.81 232 ASP B O 1
ATOM 4735 N N . TYR B 1 233 ? -3.797 7.23 11.008 1 98.31 233 TYR B N 1
ATOM 4736 C CA . TYR B 1 233 ? -5.016 7.992 11.258 1 98.31 233 TYR B CA 1
ATOM 4737 C C . TYR B 1 233 ? -4.691 9.422 11.672 1 98.31 233 TYR B C 1
ATOM 4739 O O . TYR B 1 233 ? -4.695 9.734 12.867 1 98.31 233 TYR B O 1
ATOM 4747 N N . ILE B 1 234 ? -4.434 10.266 10.727 1 98.38 234 ILE B N 1
ATOM 4748 C CA . ILE B 1 234 ? -4.16 11.695 10.836 1 98.38 234 ILE B CA 1
ATOM 4749 C C . ILE B 1 234 ? -5.211 12.484 10.055 1 98.38 234 ILE B C 1
ATOM 4751 O O . ILE B 1 234 ? -5.199 12.492 8.82 1 98.38 234 ILE B O 1
ATOM 4755 N N . THR B 1 235 ? -6.086 13.125 10.719 1 97.69 235 THR B N 1
ATOM 4756 C CA . THR B 1 235 ? -7.34 13.562 10.109 1 97.69 235 THR B CA 1
ATOM 4757 C C . THR B 1 235 ? -7.332 15.078 9.891 1 97.69 235 THR B C 1
ATOM 4759 O O . THR B 1 235 ? -6.266 15.688 9.812 1 97.69 235 THR B O 1
ATOM 4762 N N . GLU B 1 236 ? -8.523 15.648 9.672 1 96.81 236 GLU B N 1
ATOM 4763 C CA . GLU B 1 236 ? -8.688 17.047 9.305 1 96.81 236 GLU B CA 1
ATOM 4764 C C . GLU B 1 236 ? -8.188 17.969 10.414 1 96.81 236 GLU B C 1
ATOM 4766 O O . GLU B 1 236 ? -7.789 19.109 10.148 1 96.81 236 GLU B O 1
ATOM 4771 N N . LYS B 1 237 ? -8.141 17.5 11.625 1 97.5 237 LYS B N 1
ATOM 4772 C CA . LYS B 1 237 ? -7.691 18.328 12.742 1 97.5 237 LYS B CA 1
ATOM 4773 C C . LYS B 1 237 ? -6.277 18.844 12.5 1 97.5 237 LYS B C 1
ATOM 4775 O O . LYS B 1 237 ? -5.984 20.016 12.766 1 97.5 237 LYS B O 1
ATOM 4780 N N . LEU B 1 238 ? -5.469 17.984 11.984 1 98.5 238 LEU B N 1
ATOM 4781 C CA . LEU B 1 238 ? -4.105 18.391 11.672 1 98.5 238 LEU B CA 1
ATOM 4782 C C . LEU B 1 238 ? -4.047 19.109 10.32 1 98.5 238 LEU B C 1
ATOM 4784 O O . LEU B 1 238 ? -3.535 20.219 10.227 1 98.5 238 LEU B O 1
ATOM 4788 N N . TRP B 1 239 ? -4.535 18.5 9.344 1 98.25 239 TRP B N 1
ATOM 4789 C CA . TRP B 1 239 ? -4.328 18.922 7.957 1 98.25 239 TRP B CA 1
ATOM 4790 C C . TRP B 1 239 ? -5.062 20.219 7.664 1 98.25 239 TRP B C 1
ATOM 4792 O O . TRP B 1 239 ? -4.469 21.172 7.148 1 98.25 239 TRP B O 1
ATOM 4802 N N . ARG B 1 240 ? -6.32 20.219 8 1 97.12 240 ARG B N 1
ATOM 4803 C CA . ARG B 1 240 ? -7.145 21.391 7.688 1 97.12 240 ARG B CA 1
ATOM 4804 C C . ARG B 1 240 ? -7.066 22.422 8.797 1 97.12 240 ARG B C 1
ATOM 4806 O O . ARG B 1 240 ? -6.637 23.562 8.562 1 97.12 240 ARG B O 1
ATOM 4813 N N . ASN B 1 241 ? -7.406 21.984 10 1 97.81 241 ASN B N 1
ATOM 4814 C CA . ASN B 1 241 ? -7.543 22.953 11.078 1 97.81 241 ASN B CA 1
ATOM 4815 C C . ASN B 1 241 ? -6.211 23.641 11.383 1 97.81 241 ASN B C 1
ATOM 4817 O O . ASN B 1 241 ? -6.148 24.859 11.492 1 97.81 241 ASN B O 1
ATOM 4821 N N . ALA B 1 242 ? -5.18 22.859 11.43 1 98.56 242 ALA B N 1
ATOM 4822 C CA . ALA B 1 242 ? -3.91 23.422 11.875 1 98.56 242 ALA B CA 1
ATOM 4823 C C . ALA B 1 242 ? -3.068 23.875 10.688 1 98.56 242 ALA B C 1
ATOM 4825 O O . ALA B 1 242 ? -2.828 25.078 10.508 1 98.56 242 ALA B O 1
ATOM 4826 N N . LEU B 1 243 ? -2.668 23 9.805 1 98.31 243 LEU B N 1
ATOM 4827 C CA . LEU B 1 243 ? -1.701 23.328 8.758 1 98.31 243 LEU B CA 1
ATOM 4828 C C . LEU B 1 243 ? -2.273 24.344 7.785 1 98.31 243 LEU B C 1
ATOM 4830 O O . LEU B 1 243 ? -1.581 25.281 7.387 1 98.31 243 LEU B O 1
ATOM 4834 N N . SER B 1 244 ? -3.533 24.219 7.457 1 96.75 244 SER B N 1
ATOM 4835 C CA . SER B 1 244 ? -4.117 25.125 6.48 1 96.75 244 SER B CA 1
ATOM 4836 C C . SER B 1 244 ? -4.328 26.516 7.078 1 96.75 244 SER B C 1
ATOM 4838 O O . SER B 1 244 ? -4.453 27.5 6.348 1 96.75 244 SER B O 1
ATOM 4840 N N . SER B 1 245 ? -4.355 26.641 8.398 1 97.38 245 SER B N 1
ATOM 4841 C CA . SER B 1 245 ? -4.547 27.922 9.055 1 97.38 245 SER B CA 1
ATOM 4842 C C . SER B 1 245 ? -3.211 28.578 9.398 1 97.38 245 SER B C 1
ATOM 4844 O O . SER B 1 245 ? -3.174 29.688 9.93 1 97.38 245 SER B O 1
ATOM 4846 N N . GLY B 1 246 ? -2.135 27.906 9.117 1 97.62 246 GLY B N 1
ATOM 4847 C CA . GLY B 1 246 ? -0.833 28.422 9.5 1 97.62 246 GLY B CA 1
ATOM 4848 C C . GLY B 1 246 ? -0.585 28.375 10.992 1 97.62 246 GLY B C 1
ATOM 4849 O O . GLY B 1 246 ? -0.019 29.312 11.562 1 97.62 246 GLY B O 1
ATOM 4850 N N . THR B 1 247 ? -1.03 27.406 11.594 1 98.62 247 THR B N 1
ATOM 4851 C CA . THR B 1 247 ? -0.878 27.203 13.023 1 98.62 247 THR B CA 1
ATOM 4852 C C . THR B 1 247 ? -0.119 25.906 13.305 1 98.62 247 THR B C 1
ATOM 4854 O O . THR B 1 247 ? -0.321 24.906 12.617 1 98.62 247 THR B O 1
ATOM 4857 N N . VAL B 1 248 ? 0.782 25.875 14.297 1 98.88 248 VAL B N 1
ATOM 4858 C CA . VAL B 1 248 ? 1.578 24.688 14.602 1 98.88 248 VAL B CA 1
ATOM 4859 C C . VAL B 1 248 ? 0.711 23.656 15.312 1 98.88 248 VAL B C 1
ATOM 4861 O O . VAL B 1 248 ? 0.156 23.922 16.375 1 98.88 248 VAL B O 1
ATOM 4864 N N . PRO B 1 249 ? 0.622 22.5 14.766 1 98.94 249 PRO B N 1
ATOM 4865 C CA . PRO B 1 249 ? -0.187 21.469 15.43 1 98.94 249 PRO B CA 1
ATOM 4866 C C . PRO B 1 249 ? 0.534 20.828 16.609 1 98.94 249 PRO B C 1
ATOM 4868 O O . PRO B 1 249 ? 1.729 20.531 16.516 1 98.94 249 PRO B O 1
ATOM 4871 N N . VAL B 1 250 ? -0.165 20.672 17.688 1 98.94 250 VAL B N 1
ATOM 4872 C CA . VAL B 1 250 ? 0.17 19.75 18.766 1 98.94 250 VAL B CA 1
ATOM 4873 C C . VAL B 1 250 ? -0.635 18.469 18.625 1 98.94 250 VAL B C 1
ATOM 4875 O O . VAL B 1 250 ? -1.868 18.484 18.656 1 98.94 250 VAL B O 1
ATOM 4878 N N . VAL B 1 251 ? 0.112 17.344 18.484 1 98.94 251 VAL B N 1
ATOM 4879 C CA . VAL B 1 251 ? -0.625 16.188 17.984 1 98.94 251 VAL B CA 1
ATOM 4880 C C . VAL B 1 251 ? -0.677 15.102 19.062 1 98.94 251 VAL B C 1
ATOM 4882 O O . VAL B 1 251 ? 0.284 14.922 19.812 1 98.94 251 VAL B O 1
ATOM 4885 N N . LEU B 1 252 ? -1.829 14.5 19.203 1 98.81 252 LEU B N 1
ATOM 4886 C CA . LEU B 1 252 ? -2.129 13.273 19.938 1 98.81 252 LEU B CA 1
ATOM 4887 C C . LEU B 1 252 ? -2.848 12.266 19.047 1 98.81 252 LEU B C 1
ATOM 4889 O O . LEU B 1 252 ? -4.004 12.484 18.672 1 98.81 252 LEU B O 1
ATOM 4893 N N . GLY B 1 253 ? -2.186 11.297 18.562 1 98.19 253 GLY B N 1
ATOM 4894 C CA . GLY B 1 253 ? -2.627 10.273 17.625 1 98.19 253 GLY B CA 1
ATOM 4895 C C . GLY B 1 253 ? -1.648 9.125 17.484 1 98.19 253 GLY B C 1
ATOM 4896 O O . GLY B 1 253 ? -1.216 8.555 18.484 1 98.19 253 GLY B O 1
ATOM 4897 N N . PRO B 1 254 ? -1.325 8.719 16.297 1 97.75 254 PRO B N 1
ATOM 4898 C CA . PRO B 1 254 ? -0.304 7.684 16.125 1 97.75 254 PRO B CA 1
ATOM 4899 C C . PRO B 1 254 ? 1.07 8.125 16.625 1 97.75 254 PRO B C 1
ATOM 4901 O O . PRO B 1 254 ? 1.265 9.289 16.969 1 97.75 254 PRO B O 1
ATOM 4904 N N . PRO B 1 255 ? 1.979 7.18 16.75 1 96.94 255 PRO B N 1
ATOM 4905 C CA . PRO B 1 255 ? 3.32 7.523 17.234 1 96.94 255 PRO B CA 1
ATOM 4906 C C . PRO B 1 255 ? 4.016 8.555 16.344 1 96.94 255 PRO B C 1
ATOM 4908 O O . PRO B 1 255 ? 3.664 8.703 15.164 1 96.94 255 PRO B O 1
ATOM 4911 N N . ARG B 1 256 ? 4.969 9.242 16.891 1 97 256 ARG B N 1
ATOM 4912 C CA . ARG B 1 256 ? 5.703 10.297 16.203 1 97 256 ARG B CA 1
ATOM 4913 C C . ARG B 1 256 ? 6.246 9.812 14.867 1 97 256 ARG B C 1
ATOM 4915 O O . ARG B 1 256 ? 6.129 10.5 13.852 1 97 256 ARG B O 1
ATOM 4922 N N . GLU B 1 257 ? 6.785 8.594 14.875 1 94.94 257 GLU B N 1
ATOM 4923 C CA . GLU B 1 257 ? 7.391 8.047 13.672 1 94.94 257 GLU B CA 1
ATOM 4924 C C . GLU B 1 257 ? 6.367 7.914 12.547 1 94.94 257 GLU B C 1
ATOM 4926 O O . GLU B 1 257 ? 6.703 8.062 11.367 1 94.94 257 GLU B O 1
ATOM 4931 N N . ASN B 1 258 ? 5.184 7.613 12.938 1 97.19 258 ASN B N 1
ATOM 4932 C CA . ASN B 1 258 ? 4.121 7.504 11.945 1 97.19 258 ASN B CA 1
ATOM 4933 C C . ASN B 1 258 ? 3.775 8.859 11.336 1 97.19 258 ASN B C 1
ATOM 4935 O O . ASN B 1 258 ? 3.553 8.969 10.125 1 97.19 258 ASN B O 1
ATOM 4939 N N . TYR B 1 259 ? 3.719 9.93 12.164 1 98.31 259 TYR B N 1
ATOM 4940 C CA . TYR B 1 259 ? 3.529 11.273 11.633 1 98.31 259 TYR B CA 1
ATOM 4941 C C . TYR B 1 259 ? 4.637 11.633 10.648 1 98.31 259 TYR B C 1
ATOM 4943 O O . TYR B 1 259 ? 4.375 12.234 9.609 1 98.31 259 TYR B O 1
ATOM 4951 N N . GLU B 1 260 ? 5.77 11.219 10.961 1 96.81 260 GLU B N 1
ATOM 4952 C CA . GLU B 1 260 ? 6.949 11.617 10.195 1 96.81 260 GLU B CA 1
ATOM 4953 C C . GLU B 1 260 ? 6.98 10.93 8.836 1 96.81 260 GLU B C 1
ATOM 4955 O O . GLU B 1 260 ? 7.789 11.281 7.973 1 96.81 260 GLU B O 1
ATOM 4960 N N . ARG B 1 261 ? 6.098 9.992 8.594 1 96 261 ARG B N 1
ATOM 4961 C CA . ARG B 1 261 ? 5.941 9.422 7.262 1 96 261 ARG B CA 1
ATOM 4962 C C . ARG B 1 261 ? 5.32 10.438 6.305 1 96 261 ARG B C 1
ATOM 4964 O O . ARG B 1 261 ? 5.535 10.367 5.094 1 96 261 ARG B O 1
ATOM 4971 N N . PHE B 1 262 ? 4.59 11.391 6.891 1 97.44 262 PHE B N 1
ATOM 4972 C CA . PHE B 1 262 ? 3.758 12.242 6.051 1 97.44 262 PHE B CA 1
ATOM 4973 C C . PHE B 1 262 ? 4.117 13.711 6.254 1 97.44 262 PHE B C 1
ATOM 4975 O O . PHE B 1 262 ? 3.727 14.57 5.461 1 97.44 262 PHE B O 1
ATOM 4982 N N . LEU B 1 263 ? 4.871 13.977 7.348 1 97.69 263 LEU B N 1
ATOM 4983 C CA . LEU B 1 263 ? 5.199 15.344 7.723 1 97.69 263 LEU B CA 1
ATOM 4984 C C . LEU B 1 263 ? 6.684 15.484 8.039 1 97.69 263 LEU B C 1
ATOM 4986 O O . LEU B 1 263 ? 7.277 14.586 8.648 1 97.69 263 LEU B O 1
ATOM 4990 N N . PRO B 1 264 ? 7.203 16.656 7.676 1 96.25 264 PRO B N 1
ATOM 4991 C CA . PRO B 1 264 ? 8.539 16.922 8.227 1 96.25 264 PRO B CA 1
ATOM 4992 C C . PRO B 1 264 ? 8.555 16.938 9.75 1 96.25 264 PRO B C 1
ATOM 4994 O O . PRO B 1 264 ? 7.609 17.406 10.383 1 96.25 264 PRO B O 1
ATOM 4997 N N . PRO B 1 265 ? 9.656 16.453 10.312 1 95.38 265 PRO B N 1
ATOM 4998 C CA . PRO B 1 265 ? 9.711 16.328 11.773 1 95.38 265 PRO B CA 1
ATOM 4999 C C . PRO B 1 265 ? 9.516 17.672 12.484 1 95.38 265 PRO B C 1
ATOM 5001 O O . PRO B 1 265 ? 8.992 17.719 13.594 1 95.38 265 PRO B O 1
ATOM 5004 N N . ASP B 1 266 ? 9.93 18.797 11.938 1 96.12 266 ASP B N 1
ATOM 5005 C CA . ASP B 1 266 ? 9.836 20.109 12.57 1 96.12 266 ASP B CA 1
ATOM 5006 C C . ASP B 1 266 ? 8.578 20.844 12.125 1 96.12 266 ASP B C 1
ATOM 5008 O O . ASP B 1 266 ? 8.586 22.078 11.984 1 96.12 266 ASP B O 1
ATOM 5012 N N . SER B 1 267 ? 7.547 20.094 11.828 1 98.31 267 SER B N 1
ATOM 5013 C CA . SER B 1 267 ? 6.305 20.719 11.391 1 98.31 267 SER B CA 1
ATOM 5014 C C . SER B 1 267 ? 5.191 20.516 12.414 1 98.31 267 SER B C 1
ATOM 5016 O O . SER B 1 267 ? 4.082 21.031 12.242 1 98.31 267 SER B O 1
ATOM 5018 N N . PHE B 1 268 ? 5.469 19.781 13.469 1 98.88 268 PHE B N 1
ATOM 5019 C CA . PHE B 1 268 ? 4.469 19.5 14.492 1 98.88 268 PHE B CA 1
ATOM 5020 C C . PHE B 1 268 ? 5.133 19.25 15.844 1 98.88 268 PHE B C 1
ATOM 5022 O O . PHE B 1 268 ? 6.355 19.094 15.922 1 98.88 268 PHE B O 1
ATOM 5029 N N . ILE B 1 269 ? 4.293 19.297 16.844 1 98.94 269 ILE B N 1
ATOM 5030 C CA . ILE B 1 269 ? 4.715 18.984 18.203 1 98.94 269 ILE B CA 1
ATOM 5031 C C . ILE B 1 269 ? 3.941 17.766 18.719 1 98.94 269 ILE B C 1
ATOM 5033 O O . ILE B 1 269 ? 2.711 17.797 18.781 1 98.94 269 ILE B O 1
ATOM 5037 N N . HIS B 1 270 ? 4.664 16.703 19 1 98.88 270 HIS B N 1
ATOM 5038 C CA . HIS B 1 270 ? 4.016 15.492 19.484 1 98.88 270 HIS B CA 1
ATOM 5039 C C . HIS B 1 270 ? 3.977 15.477 21.016 1 98.88 270 HIS B C 1
ATOM 5041 O O . HIS B 1 270 ? 4.988 15.734 21.672 1 98.88 270 HIS B O 1
ATOM 5047 N N . VAL B 1 271 ? 2.902 15.07 21.594 1 98.81 271 VAL B N 1
ATOM 5048 C CA . VAL B 1 271 ? 2.74 15.141 23.047 1 98.81 271 VAL B CA 1
ATOM 5049 C C . VAL B 1 271 ? 3.715 14.18 23.719 1 98.81 271 VAL B C 1
ATOM 5051 O O . VAL B 1 271 ? 4.184 14.445 24.828 1 98.81 271 VAL B O 1
ATOM 5054 N N . ASN B 1 272 ? 4.047 13.109 23.031 1 98.25 272 ASN B N 1
ATOM 5055 C CA . ASN B 1 272 ? 4.891 12.07 23.625 1 98.25 272 ASN B CA 1
ATOM 5056 C C . ASN B 1 272 ? 6.352 12.508 23.672 1 98.25 272 ASN B C 1
ATOM 5058 O O . ASN B 1 272 ? 7.195 11.797 24.219 1 98.25 272 ASN B O 1
ATOM 5062 N N . ASP B 1 273 ? 6.652 13.633 23.094 1 98.19 273 ASP B N 1
ATOM 5063 C CA . ASP B 1 273 ? 8.008 14.156 23.188 1 98.19 273 ASP B CA 1
ATOM 5064 C C . ASP B 1 273 ? 8.273 14.727 24.594 1 98.19 273 ASP B C 1
ATOM 5066 O O . ASP B 1 273 ? 9.406 15.07 24.922 1 98.19 273 ASP B O 1
ATOM 5070 N N . PHE B 1 274 ? 7.242 14.766 25.438 1 98.69 274 PHE B N 1
ATOM 5071 C CA . PHE B 1 274 ? 7.324 15.398 26.734 1 98.69 274 PHE B CA 1
ATOM 5072 C C . PHE B 1 274 ? 6.945 14.422 27.844 1 98.69 274 PHE B C 1
ATOM 5074 O O . PHE B 1 274 ? 6.051 13.594 27.656 1 98.69 274 PHE B O 1
ATOM 5081 N N . ALA B 1 275 ? 7.48 14.578 28.984 1 98.12 275 ALA B N 1
ATOM 5082 C CA . ALA B 1 275 ? 7.254 13.672 30.109 1 98.12 275 ALA B CA 1
ATOM 5083 C C . ALA B 1 275 ? 5.879 13.898 30.734 1 98.12 275 ALA B C 1
ATOM 5085 O O . ALA B 1 275 ? 5.301 12.984 31.328 1 98.12 275 ALA B O 1
ATOM 5086 N N . SER B 1 276 ? 5.383 15.148 30.625 1 98.19 276 SER B N 1
ATOM 5087 C CA . SER B 1 276 ? 4.09 15.484 31.203 1 98.19 276 SER B CA 1
ATOM 5088 C C . SER B 1 276 ? 3.418 16.625 30.438 1 98.19 276 SER B C 1
ATOM 5090 O O . SER B 1 276 ? 4.055 17.297 29.625 1 98.19 276 SER B O 1
ATOM 5092 N N . ALA B 1 277 ? 2.127 16.781 30.703 1 98.69 277 ALA B N 1
ATOM 5093 C CA . ALA B 1 277 ? 1.396 17.906 30.141 1 98.69 277 ALA B CA 1
ATOM 5094 C C . ALA B 1 277 ? 1.998 19.234 30.594 1 98.69 277 ALA B C 1
ATOM 5096 O O . ALA B 1 277 ? 1.994 20.219 29.859 1 98.69 277 ALA B O 1
ATOM 5097 N N . GLU B 1 278 ? 2.523 19.234 31.797 1 98.75 278 GLU B N 1
ATOM 5098 C CA . GLU B 1 278 ? 3.188 20.438 32.312 1 98.75 278 GLU B CA 1
ATOM 5099 C C . GLU B 1 278 ? 4.418 20.797 31.484 1 98.75 278 GLU B C 1
ATOM 5101 O O . GLU B 1 278 ? 4.637 21.953 31.172 1 98.75 278 GLU B O 1
ATOM 5106 N N . ASP B 1 279 ? 5.156 19.766 31.188 1 98.88 279 ASP B N 1
ATOM 5107 C CA . ASP B 1 279 ? 6.352 19.984 30.375 1 98.88 279 ASP B CA 1
ATOM 5108 C C . ASP B 1 279 ? 5.984 20.516 28.984 1 98.88 279 ASP B C 1
ATOM 5110 O O . ASP B 1 279 ? 6.668 21.391 28.438 1 98.88 279 ASP B O 1
ATOM 5114 N N . LEU B 1 280 ? 4.934 19.969 28.438 1 98.88 280 LEU B N 1
ATOM 5115 C CA . LEU B 1 280 ? 4.461 20.453 27.156 1 98.88 280 LEU B CA 1
ATOM 5116 C C . LEU B 1 280 ? 4.016 21.906 27.25 1 98.88 280 LEU B C 1
ATOM 5118 O O . LEU B 1 280 ? 4.383 22.734 26.406 1 98.88 280 LEU B O 1
ATOM 5122 N N . ALA B 1 281 ? 3.281 22.188 28.25 1 98.88 281 ALA B N 1
ATOM 5123 C CA . ALA B 1 281 ? 2.795 23.562 28.438 1 98.88 281 ALA B CA 1
ATOM 5124 C C . ALA B 1 281 ? 3.955 24.547 28.531 1 98.88 281 ALA B C 1
ATOM 5126 O O . ALA B 1 281 ? 3.912 25.625 27.922 1 98.88 281 ALA B O 1
ATOM 5127 N N . ARG B 1 282 ? 4.941 24.188 29.312 1 98.62 282 ARG B N 1
ATOM 5128 C CA . ARG B 1 282 ? 6.129 25.031 29.438 1 98.62 282 ARG B CA 1
ATOM 5129 C C . ARG B 1 282 ? 6.797 25.25 28.094 1 98.62 282 ARG B C 1
ATOM 5131 O O . ARG B 1 282 ? 7.188 26.375 27.75 1 98.62 282 ARG B O 1
ATOM 5138 N N . TYR B 1 283 ? 6.906 24.25 27.328 1 98.81 283 TYR B N 1
ATOM 5139 C CA . TYR B 1 283 ? 7.512 24.328 26 1 98.81 283 TYR B CA 1
ATOM 5140 C C . TYR B 1 283 ? 6.723 25.266 25.109 1 98.81 283 TYR B C 1
ATOM 5142 O O . TYR B 1 283 ? 7.305 26.094 24.391 1 98.81 283 TYR B O 1
ATOM 5150 N N . LEU B 1 284 ? 5.398 25.141 25.109 1 98.88 284 LEU B N 1
ATOM 5151 C CA . LEU B 1 284 ? 4.547 25.969 24.266 1 98.88 284 LEU B CA 1
ATOM 5152 C C . LEU B 1 284 ? 4.668 27.453 24.641 1 98.88 284 LEU B C 1
ATOM 5154 O O . LEU B 1 284 ? 4.758 28.312 23.781 1 98.88 284 LEU B O 1
ATOM 5158 N N . TRP B 1 285 ? 4.719 27.656 25.906 1 98.25 285 TRP B N 1
ATOM 5159 C CA . TRP B 1 285 ? 4.875 29.016 26.406 1 98.25 285 TRP B CA 1
ATOM 5160 C C . TRP B 1 285 ? 6.195 29.625 25.938 1 98.25 285 TRP B C 1
ATOM 5162 O O . TRP B 1 285 ? 6.23 30.75 25.438 1 98.25 285 TRP B O 1
ATOM 5172 N N . GLU B 1 286 ? 7.207 28.891 26.094 1 98.31 286 GLU B N 1
ATOM 5173 C CA . GLU B 1 286 ? 8.531 29.344 25.703 1 98.31 286 GLU B CA 1
ATOM 5174 C C . GLU B 1 286 ? 8.617 29.578 24.203 1 98.31 286 GLU B C 1
ATOM 5176 O O . GLU B 1 286 ? 9.156 30.594 23.75 1 98.31 286 GLU B O 1
ATOM 5181 N N . LEU B 1 287 ? 8.086 28.641 23.5 1 98.5 287 LEU B N 1
ATOM 5182 C CA . LEU B 1 287 ? 8.148 28.703 22.047 1 98.5 287 LEU B CA 1
ATOM 5183 C C . LEU B 1 287 ? 7.359 29.891 21.516 1 98.5 287 LEU B C 1
ATOM 5185 O O . LEU B 1 287 ? 7.785 30.562 20.578 1 98.5 287 LEU B O 1
ATOM 5189 N N . SER B 1 288 ? 6.242 30.203 22.094 1 97.62 288 SER B N 1
ATOM 5190 C CA . SER B 1 288 ? 5.395 31.297 21.641 1 97.62 288 SER B CA 1
ATOM 5191 C C . SER B 1 288 ? 6.094 32.656 21.797 1 97.62 288 SER B C 1
ATOM 5193 O O . SER B 1 288 ? 5.777 33.594 21.094 1 97.62 288 SER B O 1
ATOM 5195 N N . GLY B 1 289 ? 7.055 32.719 22.672 1 96.81 289 GLY B N 1
ATOM 5196 C CA . GLY B 1 289 ? 7.777 33.969 22.922 1 96.81 289 GLY B CA 1
ATOM 5197 C C . GLY B 1 289 ? 9.078 34.062 22.141 1 96.81 289 GLY B C 1
ATOM 5198 O O . GLY B 1 289 ? 9.773 35.062 22.219 1 96.81 289 GLY B O 1
ATOM 5199 N N . ASP B 1 290 ? 9.414 33.031 21.484 1 97.31 290 ASP B N 1
ATOM 5200 C CA . ASP B 1 290 ? 10.641 32.969 20.688 1 97.31 290 ASP B CA 1
ATOM 5201 C C . ASP B 1 290 ? 10.328 32.938 19.203 1 97.31 290 ASP B C 1
ATOM 5203 O O . ASP B 1 290 ? 10.227 31.891 18.578 1 97.31 290 ASP B O 1
ATOM 5207 N N . THR B 1 291 ? 10.352 34.094 18.641 1 96.12 291 THR B N 1
ATOM 5208 C CA . THR B 1 291 ? 9.898 34.281 17.266 1 96.12 291 THR B CA 1
ATOM 5209 C C . THR B 1 291 ? 10.734 33.438 16.312 1 96.12 291 THR B C 1
ATOM 5211 O O . THR B 1 291 ? 10.188 32.781 15.414 1 96.12 291 THR B O 1
ATOM 5214 N N . GLU B 1 292 ? 11.984 33.438 16.516 1 96.31 292 GLU B N 1
ATOM 5215 C CA . GLU B 1 292 ? 12.875 32.688 15.625 1 96.31 292 GLU B CA 1
ATOM 5216 C C . GLU B 1 292 ? 12.617 31.188 15.711 1 96.31 292 GLU B C 1
ATOM 5218 O O . GLU B 1 292 ? 12.508 30.516 14.688 1 96.31 292 GLU B O 1
ATOM 5223 N N . ARG B 1 293 ? 12.523 30.672 16.875 1 97.56 293 ARG B N 1
ATOM 5224 C CA . ARG B 1 293 ? 12.273 29.25 17.062 1 97.56 293 ARG B CA 1
ATOM 5225 C C . ARG B 1 293 ? 10.891 28.859 16.547 1 97.56 293 ARG B C 1
ATOM 5227 O O . ARG B 1 293 ? 10.719 27.797 15.945 1 97.56 293 ARG B O 1
ATOM 5234 N N . TYR B 1 294 ? 9.961 29.688 16.797 1 98.19 294 TYR B N 1
ATOM 5235 C CA . TYR B 1 294 ? 8.602 29.422 16.344 1 98.19 294 TYR B CA 1
ATOM 5236 C C . TYR B 1 294 ? 8.547 29.375 14.82 1 98.19 294 TYR B C 1
ATOM 5238 O O . TYR B 1 294 ? 7.887 28.5 14.25 1 98.19 294 TYR B O 1
ATOM 5246 N N . GLN B 1 295 ? 9.273 30.219 14.18 1 97.25 295 GLN B N 1
ATOM 5247 C CA . GLN B 1 295 ? 9.266 30.297 12.719 1 97.25 295 GLN B CA 1
ATOM 5248 C C . GLN B 1 295 ? 9.891 29.047 12.102 1 97.25 295 GLN B C 1
ATOM 5250 O O . GLN B 1 295 ? 9.594 28.719 10.953 1 97.25 295 GLN B O 1
ATOM 5255 N N . ARG B 1 296 ? 10.703 28.375 12.852 1 97.12 296 ARG B N 1
ATOM 5256 C CA . ARG B 1 296 ? 11.336 27.156 12.359 1 97.12 296 ARG B CA 1
ATOM 5257 C C . ARG B 1 296 ? 10.289 26.078 12.055 1 97.12 296 ARG B C 1
ATOM 5259 O O . ARG B 1 296 ? 10.477 25.266 11.164 1 97.12 296 ARG B O 1
ATOM 5266 N N . TYR B 1 297 ? 9.172 26.109 12.703 1 98.31 297 TYR B N 1
ATOM 5267 C CA . TYR B 1 297 ? 8.102 25.141 12.508 1 98.31 297 TYR B CA 1
ATOM 5268 C C . TYR B 1 297 ? 7.379 25.391 11.188 1 98.31 297 TYR B C 1
ATOM 5270 O O . TYR B 1 297 ? 6.48 24.625 10.82 1 98.31 297 TYR B O 1
ATOM 5278 N N . PHE B 1 298 ? 7.812 26.406 10.414 1 98.12 298 PHE B N 1
ATOM 5279 C CA . PHE B 1 298 ? 7.121 26.75 9.18 1 98.12 298 PHE B CA 1
ATOM 5280 C C . PHE B 1 298 ? 8.07 26.688 7.992 1 98.12 298 PHE B C 1
ATOM 5282 O O . PHE B 1 298 ? 7.656 26.906 6.852 1 98.12 298 PHE B O 1
ATOM 5289 N N . GLN B 1 299 ? 9.344 26.359 8.211 1 96.06 299 GLN B N 1
ATOM 5290 C CA . GLN B 1 299 ? 10.336 26.406 7.148 1 96.06 299 GLN B CA 1
ATOM 5291 C C . GLN B 1 299 ? 9.969 25.453 6.008 1 96.06 299 GLN B C 1
ATOM 5293 O O . GLN B 1 299 ? 10.25 25.75 4.84 1 96.06 299 GLN B O 1
ATOM 5298 N N . TRP B 1 300 ? 9.305 24.375 6.391 1 96 300 TRP B N 1
ATOM 5299 C CA . TRP B 1 300 ? 8.898 23.391 5.398 1 96 300 TRP B CA 1
ATOM 5300 C C . TRP B 1 300 ? 7.969 24.016 4.359 1 96 300 TRP B C 1
ATOM 5302 O O . TRP B 1 300 ? 7.871 23.531 3.232 1 96 300 TRP B O 1
ATOM 5312 N N . ARG B 1 301 ? 7.301 25.078 4.66 1 96.62 301 ARG B N 1
ATOM 5313 C CA . ARG B 1 301 ? 6.301 25.703 3.795 1 96.62 301 ARG B CA 1
ATOM 5314 C C . ARG B 1 301 ? 6.957 26.359 2.59 1 96.62 301 ARG B C 1
ATOM 5316 O O . ARG B 1 301 ? 6.277 26.734 1.627 1 96.62 301 ARG B O 1
ATOM 5323 N N . LYS B 1 302 ? 8.25 26.516 2.652 1 95.06 302 LYS B N 1
ATOM 5324 C CA . LYS B 1 302 ? 8.969 27.062 1.502 1 95.06 302 LYS B CA 1
ATOM 5325 C C . LYS B 1 302 ? 8.805 26.156 0.279 1 95.06 302 LYS B C 1
ATOM 5327 O O . LYS B 1 302 ? 8.781 26.641 -0.854 1 95.06 302 LYS B O 1
ATOM 5332 N N . TRP B 1 303 ? 8.664 24.844 0.551 1 93.06 303 TRP B N 1
ATOM 5333 C CA . TRP B 1 303 ? 8.703 23.906 -0.571 1 93.06 303 TRP B CA 1
ATOM 5334 C C . TRP B 1 303 ? 7.473 23 -0.571 1 93.06 303 TRP B C 1
ATOM 5336 O O . TRP B 1 303 ? 7.289 22.188 -1.481 1 93.06 303 TRP B O 1
ATOM 5346 N N . LEU B 1 304 ? 6.645 23.125 0.49 1 95.88 304 LEU B N 1
ATOM 5347 C CA . LEU B 1 304 ? 5.492 22.25 0.625 1 95.88 304 LEU B CA 1
ATOM 5348 C C . LEU B 1 304 ? 4.227 23.047 0.929 1 95.88 304 LEU B C 1
ATOM 5350 O O . LEU B 1 304 ? 4.289 24.078 1.586 1 95.88 304 LEU B O 1
ATOM 5354 N N . LYS B 1 305 ? 3.146 22.562 0.467 1 95.44 305 LYS B N 1
ATOM 5355 C CA . LYS B 1 305 ? 1.837 23.156 0.706 1 95.44 305 LYS B CA 1
ATOM 5356 C C . LYS B 1 305 ? 0.831 22.109 1.176 1 95.44 305 LYS B C 1
ATOM 5358 O O . LYS B 1 305 ? 0.707 21.047 0.568 1 95.44 305 LYS B O 1
ATOM 5363 N N . PRO B 1 306 ? 0.178 22.391 2.277 1 96.12 306 PRO B N 1
ATOM 5364 C CA . PRO B 1 306 ? -0.846 21.438 2.715 1 96.12 306 PRO B CA 1
ATOM 5365 C C . PRO B 1 306 ? -2.078 21.453 1.813 1 96.12 306 PRO B C 1
ATOM 5367 O O . PRO B 1 306 ? -2.561 22.516 1.425 1 96.12 306 PRO B O 1
ATOM 5370 N N . ILE B 1 307 ? -2.461 20.297 1.467 1 94.69 307 ILE B N 1
ATOM 5371 C CA . ILE B 1 307 ? -3.723 20.062 0.773 1 94.69 307 ILE B CA 1
ATOM 5372 C C . ILE B 1 307 ? -4.656 19.234 1.657 1 94.69 307 ILE B C 1
ATOM 5374 O O . ILE B 1 307 ? -4.297 18.141 2.102 1 94.69 307 ILE B O 1
ATOM 5378 N N . ALA B 1 308 ? -5.719 19.891 2.027 1 92.25 308 ALA B N 1
ATOM 5379 C CA . ALA B 1 308 ? -6.641 19.203 2.93 1 92.25 308 ALA B CA 1
ATOM 5380 C C . ALA B 1 308 ? -8.055 19.203 2.369 1 92.25 308 ALA B C 1
ATOM 5382 O O . ALA B 1 308 ? -8.43 20.078 1.597 1 92.25 308 ALA B O 1
ATOM 5383 N N . GLY B 1 309 ? -8.758 18.219 2.844 1 75.31 309 GLY B N 1
ATOM 5384 C CA . GLY B 1 309 ? -10.188 18.188 2.586 1 75.31 309 GLY B CA 1
ATOM 5385 C C . GLY B 1 309 ? -10.539 17.609 1.231 1 75.31 309 GLY B C 1
ATOM 5386 O O . GLY B 1 309 ? -9.883 17.906 0.232 1 75.31 309 GLY B O 1
ATOM 5387 N N . ALA B 1 310 ? -11.039 16.422 1.203 1 76.81 310 ALA B N 1
ATOM 5388 C CA . ALA B 1 310 ? -11.586 15.891 -0.041 1 76.81 310 ALA B CA 1
ATOM 5389 C C . ALA B 1 310 ? -13.07 15.562 0.114 1 76.81 310 ALA B C 1
ATOM 5391 O O . ALA B 1 310 ? -13.492 15.039 1.149 1 76.81 310 ALA B O 1
ATOM 5392 N N . SER B 1 311 ? -13.758 16.094 -0.862 1 90.56 311 SER B N 1
ATOM 5393 C CA . SER B 1 311 ? -15.18 15.781 -0.946 1 90.56 311 SER B CA 1
ATOM 5394 C C . SER B 1 311 ? -15.398 14.359 -1.438 1 90.56 311 SER B C 1
ATOM 5396 O O . SER B 1 311 ? -14.469 13.711 -1.929 1 90.56 311 SER B O 1
ATOM 5398 N N . TRP B 1 312 ? -16.578 13.891 -1.181 1 94.75 312 TRP B N 1
ATOM 5399 C CA . TRP B 1 312 ? -16.922 12.523 -1.55 1 94.75 312 TRP B CA 1
ATOM 5400 C C . TRP B 1 312 ? -16.75 12.305 -3.049 1 94.75 312 TRP B C 1
ATOM 5402 O O . TRP B 1 312 ? -16.312 11.227 -3.479 1 94.75 312 TRP B O 1
ATOM 5412 N N . ASP B 1 313 ? -17.125 13.32 -3.857 1 94.56 313 ASP B N 1
ATOM 5413 C CA . ASP B 1 313 ? -16.984 13.203 -5.305 1 94.56 313 ASP B CA 1
ATOM 5414 C C . ASP B 1 313 ? -15.516 13.016 -5.703 1 94.56 313 ASP B C 1
ATOM 5416 O O . ASP B 1 313 ? -15.211 12.234 -6.605 1 94.56 313 ASP B O 1
ATOM 5420 N N . LEU B 1 314 ? -14.648 13.688 -4.992 1 94.25 314 LEU B N 1
ATOM 5421 C CA . LEU B 1 314 ? -13.219 13.531 -5.254 1 94.25 314 LEU B CA 1
ATOM 5422 C C . LEU B 1 314 ? -12.742 12.133 -4.879 1 94.25 314 LEU B C 1
ATOM 5424 O O . LEU B 1 314 ? -11.922 11.547 -5.578 1 94.25 314 LEU B O 1
ATOM 5428 N N . HIS B 1 315 ? -13.266 11.648 -3.773 1 96 315 HIS B N 1
ATOM 5429 C CA . HIS B 1 315 ? -12.883 10.297 -3.361 1 96 315 HIS B CA 1
ATOM 5430 C C . HIS B 1 315 ? -13.289 9.266 -4.406 1 96 315 HIS B C 1
ATOM 5432 O O . HIS B 1 315 ? -12.5 8.383 -4.758 1 96 315 HIS B O 1
ATOM 5438 N N . VAL B 1 316 ? -14.477 9.391 -4.922 1 96.5 316 VAL B N 1
ATOM 5439 C CA . VAL B 1 316 ? -14.961 8.438 -5.91 1 96.5 316 VAL B CA 1
ATOM 5440 C C . VAL B 1 316 ? -14.141 8.562 -7.195 1 96.5 316 VAL B C 1
ATOM 5442 O O . VAL B 1 316 ? -13.867 7.562 -7.867 1 96.5 316 VAL B O 1
ATOM 5445 N N . CYS B 1 317 ? -13.758 9.781 -7.52 1 96.31 317 CYS B N 1
ATOM 5446 C CA . CYS B 1 317 ? -12.914 9.984 -8.688 1 96.31 317 CYS B CA 1
ATOM 5447 C C . CYS B 1 317 ? -11.562 9.32 -8.508 1 96.31 317 CYS B C 1
ATOM 5449 O O . CYS B 1 317 ? -10.961 8.844 -9.477 1 96.31 317 CYS B O 1
ATOM 5451 N N . LYS B 1 318 ? -11.07 9.32 -7.32 1 96.38 318 LYS B N 1
ATOM 5452 C CA . LYS B 1 318 ? -9.805 8.633 -7.051 1 96.38 318 LYS B CA 1
ATOM 5453 C C . LYS B 1 318 ? -9.898 7.152 -7.402 1 96.38 318 LYS B C 1
ATOM 5455 O O . LYS B 1 318 ? -8.953 6.57 -7.934 1 96.38 318 LYS B O 1
ATOM 5460 N N . ALA B 1 319 ? -11.023 6.547 -7.062 1 97.75 319 ALA B N 1
ATOM 5461 C CA . ALA B 1 319 ? -11.25 5.156 -7.441 1 97.75 319 ALA B CA 1
ATOM 5462 C C . ALA B 1 319 ? -11.227 4.992 -8.953 1 97.75 319 ALA B C 1
ATOM 5464 O O . ALA B 1 319 ? -10.617 4.055 -9.477 1 97.75 319 ALA B O 1
ATOM 5465 N N . CYS B 1 320 ? -11.891 5.918 -9.609 1 97.38 320 CYS B N 1
ATOM 5466 C CA . CYS B 1 320 ? -11.898 5.91 -11.07 1 97.38 320 CYS B CA 1
ATOM 5467 C C . CYS B 1 320 ? -10.484 5.984 -11.625 1 97.38 320 CYS B C 1
ATOM 5469 O O . CYS B 1 320 ? -10.102 5.18 -12.477 1 97.38 320 CYS B O 1
ATOM 5471 N N . HIS B 1 321 ? -9.773 6.91 -11.141 1 95.69 321 HIS B N 1
ATOM 5472 C CA . HIS B 1 321 ? -8.391 7.094 -11.586 1 95.69 321 HIS B CA 1
ATOM 5473 C C . HIS B 1 321 ? -7.57 5.828 -11.367 1 95.69 321 HIS B C 1
ATOM 5475 O O . HIS B 1 321 ? -6.848 5.391 -12.266 1 95.69 321 HIS B O 1
ATOM 5481 N N . PHE B 1 322 ? -7.684 5.238 -10.234 1 96.56 322 PHE B N 1
ATOM 5482 C CA . PHE B 1 322 ? -6.957 4.016 -9.906 1 96.56 322 PHE B CA 1
ATOM 5483 C C . PHE B 1 322 ? -7.297 2.904 -10.891 1 96.56 322 PHE B C 1
ATOM 5485 O O . PHE B 1 322 ? -6.402 2.248 -11.43 1 96.56 322 PHE B O 1
ATOM 5492 N N . LEU B 1 323 ? -8.562 2.699 -11.078 1 95.75 323 LEU B N 1
ATOM 5493 C CA . LEU B 1 323 ? -9.031 1.604 -11.922 1 95.75 323 LEU B CA 1
ATOM 5494 C C . LEU B 1 323 ? -8.555 1.793 -13.359 1 95.75 323 LEU B C 1
ATOM 5496 O O . LEU B 1 323 ? -8.352 0.816 -14.086 1 95.75 323 LEU B O 1
ATOM 5500 N N . GLN B 1 324 ? -8.359 3.033 -13.711 1 92.75 324 GLN B N 1
ATOM 5501 C CA . GLN B 1 324 ? -7.965 3.326 -15.078 1 92.75 324 GLN B CA 1
ATOM 5502 C C . GLN B 1 324 ? -6.453 3.205 -15.25 1 92.75 324 GLN B C 1
ATOM 5504 O O . GLN B 1 324 ? -5.965 2.992 -16.359 1 92.75 324 GLN B O 1
ATOM 5509 N N . THR B 1 325 ? -5.73 3.352 -14.219 1 92.19 325 THR B N 1
ATOM 5510 C CA . THR B 1 325 ? -4.281 3.443 -14.367 1 92.19 325 THR B CA 1
ATOM 5511 C C . THR B 1 325 ? -3.604 2.188 -13.828 1 92.19 325 THR B C 1
ATOM 5513 O O . THR B 1 325 ? -2.375 2.076 -13.867 1 92.19 325 THR B O 1
ATOM 5516 N N . THR B 1 326 ? -4.332 1.303 -13.297 1 90.88 326 THR B N 1
ATOM 5517 C CA . THR B 1 326 ? -3.771 0.076 -12.742 1 90.88 326 THR B CA 1
ATOM 5518 C C . THR B 1 326 ? -4.316 -1.147 -13.477 1 90.88 326 THR B C 1
ATOM 5520 O O . THR B 1 326 ? -5.512 -1.218 -13.773 1 90.88 326 THR B O 1
ATOM 5523 N N . GLU B 1 327 ? -3.434 -2.074 -13.727 1 85.62 327 GLU B N 1
ATOM 5524 C CA . GLU B 1 327 ? -3.863 -3.305 -14.383 1 85.62 327 GLU B CA 1
ATOM 5525 C C . GLU B 1 327 ? -4.793 -4.113 -13.484 1 85.62 327 GLU B C 1
ATOM 5527 O O . GLU B 1 327 ? -4.57 -4.211 -12.273 1 85.62 327 GLU B O 1
ATOM 5532 N N . ALA B 1 328 ? -5.84 -4.664 -14.18 1 86.62 328 ALA B N 1
ATOM 5533 C CA . ALA B 1 328 ? -6.777 -5.492 -13.43 1 86.62 328 ALA B CA 1
ATOM 5534 C C . ALA B 1 328 ? -6.152 -6.84 -13.07 1 86.62 328 ALA B C 1
ATOM 5536 O O . ALA B 1 328 ? -5.746 -7.594 -13.953 1 86.62 328 ALA B O 1
ATOM 5537 N N . ARG B 1 329 ? -6.055 -7.078 -11.836 1 91.56 329 ARG B N 1
ATOM 5538 C CA . ARG B 1 329 ? -5.492 -8.336 -11.344 1 91.56 329 ARG B CA 1
ATOM 5539 C C . ARG B 1 329 ? -6.383 -8.945 -10.266 1 91.56 329 ARG B C 1
ATOM 5541 O O . ARG B 1 329 ? -7.133 -8.234 -9.594 1 91.56 329 ARG B O 1
ATOM 5548 N N . TYR B 1 330 ? -6.234 -10.25 -10.203 1 93.69 330 TYR B N 1
ATOM 5549 C CA . TYR B 1 330 ? -6.938 -10.93 -9.117 1 93.69 330 TYR B CA 1
ATOM 5550 C C . TYR B 1 330 ? -6.359 -10.539 -7.766 1 93.69 330 TYR B C 1
ATOM 5552 O O . TYR B 1 330 ? -5.137 -10.547 -7.578 1 93.69 330 TYR B O 1
ATOM 5560 N N . GLN B 1 331 ? -7.215 -10.102 -6.93 1 94.62 331 GLN B N 1
ATOM 5561 C CA . GLN B 1 331 ? -6.848 -9.859 -5.539 1 94.62 331 GLN B CA 1
ATOM 5562 C C . GLN B 1 331 ? -8.078 -9.859 -4.637 1 94.62 331 GLN B C 1
ATOM 5564 O O . GLN B 1 331 ? -9.172 -9.5 -5.074 1 94.62 331 GLN B O 1
ATOM 5569 N N . VAL B 1 332 ? -7.871 -10.352 -3.453 1 94.75 332 VAL B N 1
ATOM 5570 C CA . VAL B 1 332 ? -8.93 -10.344 -2.447 1 94.75 332 VAL B CA 1
ATOM 5571 C C . VAL B 1 332 ? -8.359 -9.875 -1.106 1 94.75 332 VAL B C 1
ATOM 5573 O O . VAL B 1 332 ? -7.145 -9.867 -0.911 1 94.75 332 VAL B O 1
ATOM 5576 N N . VAL B 1 333 ? -9.227 -9.352 -0.274 1 95.12 333 VAL B N 1
ATOM 5577 C CA . VAL B 1 333 ? -8.891 -9.016 1.105 1 95.12 333 VAL B CA 1
ATOM 5578 C C . VAL B 1 333 ? -9.461 -10.07 2.049 1 95.12 333 VAL B C 1
ATOM 5580 O O . VAL B 1 333 ? -10.602 -9.945 2.512 1 95.12 333 VAL B O 1
ATOM 5583 N N . PRO B 1 334 ? -8.68 -11.07 2.412 1 92.25 334 PRO B N 1
ATOM 5584 C CA . PRO B 1 334 ? -9.242 -12.188 3.17 1 92.25 334 PRO B CA 1
ATOM 5585 C C . PRO B 1 334 ? -9.625 -11.805 4.598 1 92.25 334 PRO B C 1
ATOM 5587 O O . PRO B 1 334 ? -10.656 -12.258 5.109 1 92.25 334 PRO B O 1
ATOM 5590 N N . ASP B 1 335 ? -8.773 -11.039 5.246 1 93.62 335 ASP B N 1
ATOM 5591 C CA . ASP B 1 335 ? -9.031 -10.609 6.617 1 93.62 335 ASP B CA 1
ATOM 5592 C C . ASP B 1 335 ? -8.945 -9.086 6.734 1 93.62 335 ASP B C 1
ATOM 5594 O O . ASP B 1 335 ? -7.887 -8.539 7.047 1 93.62 335 ASP B O 1
ATOM 5598 N N . LEU B 1 336 ? -10.039 -8.461 6.555 1 95.69 336 LEU B N 1
ATOM 5599 C CA . LEU B 1 336 ? -10.117 -7 6.551 1 95.69 336 LEU B CA 1
ATOM 5600 C C . LEU B 1 336 ? -9.781 -6.438 7.926 1 95.69 336 LEU B C 1
ATOM 5602 O O . LEU B 1 336 ? -9.07 -5.434 8.031 1 95.69 336 LEU B O 1
ATOM 5606 N N . SER B 1 337 ? -10.289 -7.109 8.984 1 95.75 337 SER B N 1
ATOM 5607 C CA . SER B 1 337 ? -10.055 -6.652 10.352 1 95.75 337 SER B CA 1
ATOM 5608 C C . SER B 1 337 ? -8.57 -6.715 10.703 1 95.75 337 SER B C 1
ATOM 5610 O O . SER B 1 337 ? -8.016 -5.762 11.25 1 95.75 337 SER B O 1
ATOM 5612 N N . GLU B 1 338 ? -7.949 -7.824 10.375 1 93.69 338 GLU B N 1
ATOM 5613 C CA . GLU B 1 338 ? -6.527 -7.984 10.68 1 93.69 338 GLU B CA 1
ATOM 5614 C C . GLU B 1 338 ? -5.688 -6.938 9.953 1 93.69 338 GLU B C 1
ATOM 5616 O O . GLU B 1 338 ? -4.742 -6.387 10.523 1 93.69 338 GLU B O 1
ATOM 5621 N N . TRP B 1 339 ? -6.027 -6.652 8.75 1 93.88 339 TRP B N 1
ATOM 5622 C CA . TRP B 1 339 ? -5.285 -5.684 7.961 1 93.88 339 TRP B CA 1
ATOM 5623 C C . TRP B 1 339 ? -5.48 -4.27 8.508 1 93.88 339 TRP B C 1
ATOM 5625 O O . TRP B 1 339 ? -4.52 -3.508 8.625 1 93.88 339 TRP B O 1
ATOM 5635 N N . PHE B 1 340 ? -6.723 -3.912 8.883 1 95.94 340 PHE B N 1
ATOM 5636 C CA . PHE B 1 340 ? -7.102 -2.529 9.141 1 95.94 340 PHE B CA 1
ATOM 5637 C C . PHE B 1 340 ? -6.809 -2.152 10.586 1 95.94 340 PHE B C 1
ATOM 5639 O O . PHE B 1 340 ? -6.566 -0.983 10.898 1 95.94 340 PHE B O 1
ATOM 5646 N N . VAL B 1 341 ? -6.836 -3.102 11.562 1 91.75 341 VAL B N 1
ATOM 5647 C CA . VAL B 1 341 ? -6.699 -2.814 12.992 1 91.75 341 VAL B CA 1
ATOM 5648 C C . VAL B 1 341 ? -5.223 -2.838 13.383 1 91.75 341 VAL B C 1
ATOM 5650 O O . VAL B 1 341 ? -4.465 -3.693 12.922 1 91.75 341 VAL B O 1
#

Nearest PDB structures (foldseek):
  8d0w-assembly1_A  TM=9.432E-01  e=1.080E-38  Homo sapiens
  4nuz-assembly1_A  TM=2.420E-01  e=1.620E-01  Streptococcus pyogenes serotype M1
  4nuy-assembly1_A  TM=2.444E-01  e=5.571E-01  Streptococcus pyogenes serotype M1
  8a49-assembly1_C  TM=2.357E-01  e=7.587E-01  Streptococcus pyogenes
  6en3-assembly1_A  TM=2.151E-01  e=8.070E-01  Streptococcus pyogenes

InterPro domains:
  IPR001503 Glycosyl transferase family 10 [PTHR11929] (36-331)
  IPR031481 Fucosyltransferase, N-terminal [PF17039] (45-151)
  IPR038577 GT10-like, C-terminal domain superfamily [G3DSA:3.40.50.11660] (118-307)
  IPR055270 Fucosyltransferase, C-terminal [PF00852] (165-339)